Protein AF-A0A952BX94-F1 (afdb_monomer_lite)

Structure (mmCIF, N/CA/C/O backbone):
data_AF-A0A952BX94-F1
#
_entry.id   AF-A0A952BX94-F1
#
loop_
_atom_site.group_PDB
_atom_site.id
_atom_site.type_symbol
_atom_site.label_atom_id
_atom_site.label_alt_id
_atom_site.label_comp_id
_atom_site.label_asym_id
_atom_site.label_entity_id
_atom_site.label_seq_id
_atom_site.pdbx_PDB_ins_code
_atom_site.Cartn_x
_atom_site.Cartn_y
_atom_site.Cartn_z
_atom_site.occupancy
_atom_site.B_iso_or_equiv
_atom_site.auth_seq_id
_atom_site.auth_comp_id
_atom_site.auth_asym_id
_atom_site.auth_atom_id
_atom_site.pdbx_PDB_model_num
ATOM 1 N N . MET A 1 1 ? -27.419 -25.443 -35.605 1.00 23.33 1 MET A N 1
ATOM 2 C CA . MET A 1 1 ? -27.147 -25.961 -34.245 1.00 23.33 1 MET A CA 1
ATOM 3 C C . MET A 1 1 ? -27.092 -24.765 -33.300 1.00 23.33 1 MET A C 1
ATOM 5 O O . MET A 1 1 ? -26.217 -23.934 -33.486 1.00 23.33 1 MET A O 1
ATOM 9 N N . LYS A 1 2 ? -28.064 -24.596 -32.390 1.00 20.75 2 LYS A N 1
ATOM 10 C CA . LYS A 1 2 ? -28.113 -23.443 -31.467 1.00 20.75 2 LYS A CA 1
ATOM 11 C C . LYS A 1 2 ? -27.355 -23.787 -30.181 1.00 20.75 2 LYS A C 1
ATOM 13 O O . LYS A 1 2 ? -27.671 -24.798 -29.563 1.00 20.75 2 LYS A O 1
ATOM 18 N N . ILE A 1 3 ? -26.385 -22.963 -29.785 1.00 22.58 3 ILE A N 1
ATOM 19 C CA . ILE A 1 3 ? -25.733 -23.049 -28.470 1.00 22.58 3 ILE A CA 1
ATOM 20 C C . ILE A 1 3 ? -26.373 -21.976 -27.591 1.00 22.58 3 ILE A C 1
ATOM 22 O O . ILE A 1 3 ? -26.113 -20.792 -27.777 1.00 22.58 3 ILE A O 1
ATOM 26 N N . VAL A 1 4 ? -27.233 -22.391 -26.660 1.00 24.33 4 VAL A N 1
ATOM 27 C CA . VAL A 1 4 ? -27.802 -21.499 -25.643 1.00 24.33 4 VAL A CA 1
ATOM 28 C C . VAL A 1 4 ? -26.829 -21.454 -24.472 1.00 24.33 4 VAL A C 1
ATOM 30 O O . VAL A 1 4 ? -26.648 -22.451 -23.773 1.00 24.33 4 VAL A O 1
ATOM 33 N N . LEU A 1 5 ? -26.178 -20.309 -24.269 1.00 24.20 5 LEU A N 1
ATOM 34 C CA . LEU A 1 5 ? -25.328 -20.081 -23.106 1.00 24.20 5 LEU A CA 1
ATOM 35 C C . LEU A 1 5 ? -26.191 -19.495 -21.981 1.00 24.20 5 LEU A C 1
ATOM 37 O O . LEU A 1 5 ? -26.532 -18.316 -22.014 1.00 24.20 5 LEU A O 1
ATOM 41 N N . ILE A 1 6 ? -26.554 -20.309 -20.988 1.00 26.34 6 ILE A N 1
ATOM 42 C CA . ILE A 1 6 ? -27.286 -19.824 -19.810 1.00 26.34 6 ILE A CA 1
ATOM 43 C C . ILE A 1 6 ? -26.320 -19.001 -18.946 1.00 26.34 6 ILE A C 1
ATOM 45 O O . ILE A 1 6 ? -25.474 -19.543 -18.233 1.00 26.34 6 ILE A O 1
ATOM 49 N N . ILE A 1 7 ? -26.430 -17.676 -19.039 1.00 26.56 7 ILE A N 1
ATOM 50 C CA . ILE A 1 7 ? -25.668 -16.722 -18.230 1.00 26.56 7 ILE A CA 1
ATOM 51 C C . ILE A 1 7 ? -26.477 -16.413 -16.964 1.00 26.56 7 ILE A C 1
ATOM 53 O O . ILE A 1 7 ? -27.386 -15.587 -16.982 1.00 26.56 7 ILE A O 1
ATOM 57 N N . CYS A 1 8 ? -26.131 -17.050 -15.843 1.00 24.56 8 CYS A N 1
ATOM 58 C CA . CYS A 1 8 ? -26.725 -16.729 -14.543 1.00 24.56 8 CYS A CA 1
ATOM 59 C C . CYS A 1 8 ? -26.197 -15.384 -14.007 1.00 24.56 8 CYS A C 1
ATOM 61 O O . CYS A 1 8 ? -25.225 -15.331 -13.249 1.00 24.56 8 CYS A O 1
ATOM 63 N N . LEU A 1 9 ? -26.859 -14.289 -14.384 1.00 25.23 9 LEU A N 1
ATOM 64 C CA . LEU A 1 9 ? -26.638 -12.945 -13.844 1.00 25.23 9 LEU A CA 1
ATOM 65 C C . LEU A 1 9 ? -27.238 -12.800 -12.432 1.00 25.23 9 LEU A C 1
ATOM 67 O O . LEU A 1 9 ? -28.286 -12.190 -12.242 1.00 25.23 9 LEU A O 1
ATOM 71 N N . VAL A 1 10 ? -26.540 -13.296 -11.403 1.00 25.22 10 VAL A N 1
ATOM 72 C CA . VAL A 1 10 ? -26.845 -12.933 -10.001 1.00 25.22 10 VAL A CA 1
ATOM 73 C C . VAL A 1 10 ? -26.147 -11.616 -9.645 1.00 25.22 10 VAL A C 1
ATOM 75 O O . VAL A 1 10 ? -25.160 -11.562 -8.902 1.00 25.22 10 VAL A O 1
ATOM 78 N N . SER A 1 11 ? -26.661 -10.537 -10.235 1.00 27.97 11 SER A N 1
ATOM 79 C CA . SER A 1 11 ? -26.279 -9.155 -9.936 1.00 27.97 11 SER A CA 1
ATOM 80 C C . SER A 1 11 ? -27.277 -8.172 -10.554 1.00 27.97 11 SER A C 1
ATOM 82 O O . SER A 1 11 ? -27.091 -7.794 -11.706 1.00 27.97 11 SER A O 1
ATOM 84 N N . ASN A 1 12 ? -28.316 -7.784 -9.794 1.00 26.95 12 ASN A N 1
ATOM 85 C CA . ASN A 1 12 ? -28.932 -6.437 -9.787 1.00 26.95 12 ASN A CA 1
ATOM 86 C C . ASN A 1 12 ? -30.156 -6.339 -8.841 1.00 26.95 12 ASN A C 1
ATOM 88 O O . ASN A 1 12 ? -31.261 -6.031 -9.269 1.00 26.95 12 ASN A O 1
ATOM 92 N N . LEU A 1 13 ? -29.959 -6.544 -7.529 1.00 26.28 13 LEU A N 1
ATOM 93 C CA . LEU A 1 13 ? -30.966 -6.165 -6.511 1.00 26.28 13 LEU A CA 1
ATOM 94 C C . LEU A 1 13 ? -30.399 -5.359 -5.322 1.00 26.28 13 LEU A C 1
ATOM 96 O O . LEU A 1 13 ? -31.091 -5.132 -4.336 1.00 26.28 13 LEU A O 1
ATOM 100 N N . PHE A 1 14 ? -29.146 -4.898 -5.414 1.00 28.94 14 PHE A N 1
ATOM 101 C CA . PHE A 1 14 ? -28.466 -4.136 -4.351 1.00 28.94 14 PHE A CA 1
ATOM 102 C C . PHE A 1 14 ? -28.064 -2.705 -4.752 1.00 28.94 14 PHE A C 1
ATOM 104 O O . PHE A 1 14 ? -27.506 -1.982 -3.937 1.00 28.94 14 PHE A O 1
ATOM 111 N N . ALA A 1 15 ? -28.372 -2.274 -5.981 1.00 26.19 15 ALA A N 1
ATOM 112 C CA . ALA A 1 15 ? -28.058 -0.928 -6.477 1.00 26.19 15 ALA A CA 1
ATOM 113 C C . ALA A 1 15 ? -29.260 0.044 -6.484 1.00 26.19 15 ALA A C 1
ATOM 115 O O . ALA A 1 15 ? -29.079 1.221 -6.774 1.00 26.19 15 ALA A O 1
ATOM 116 N N . ALA A 1 16 ? -30.478 -0.432 -6.185 1.00 26.14 16 ALA A N 1
ATOM 117 C CA . ALA A 1 16 ? -31.723 0.324 -6.394 1.00 26.14 16 ALA A CA 1
ATOM 118 C C . ALA A 1 16 ? -32.481 0.720 -5.110 1.00 26.14 16 ALA A C 1
ATOM 120 O O . ALA A 1 16 ? -33.487 1.416 -5.193 1.00 26.14 16 ALA A O 1
ATOM 121 N N . LEU A 1 17 ? -32.035 0.284 -3.925 1.00 25.73 17 LEU A N 1
ATOM 122 C CA . LEU A 1 17 ? -32.723 0.542 -2.652 1.00 25.73 17 LEU A CA 1
ATOM 123 C C . LEU A 1 17 ? -31.752 1.118 -1.617 1.00 25.73 17 LEU A C 1
ATOM 125 O O . LEU A 1 17 ? -31.245 0.414 -0.745 1.00 25.73 17 LEU A O 1
ATOM 129 N N . GLY A 1 18 ? -31.495 2.421 -1.730 1.00 29.69 18 GLY A N 1
ATOM 130 C CA . GLY A 1 18 ? -30.786 3.178 -0.705 1.00 29.69 18 GLY A CA 1
ATOM 131 C C . GLY A 1 18 ? -31.646 3.333 0.549 1.00 29.69 18 GLY A C 1
ATOM 132 O O . GLY A 1 18 ? -32.496 4.214 0.603 1.00 29.69 18 GLY A O 1
ATOM 133 N N . THR A 1 19 ? -31.407 2.496 1.560 1.00 25.73 19 THR A N 1
ATOM 134 C CA . THR A 1 19 ? -31.935 2.668 2.924 1.00 25.73 19 THR A CA 1
ATOM 135 C C . THR A 1 19 ? -30.942 2.128 3.947 1.00 25.73 19 THR A C 1
ATOM 137 O O . THR A 1 19 ? -30.559 0.958 3.868 1.00 25.73 19 THR A O 1
ATOM 140 N N . ASP A 1 20 ? -30.589 2.948 4.938 1.00 31.27 20 ASP A N 1
ATOM 141 C CA . ASP A 1 20 ? -29.867 2.524 6.139 1.00 31.27 20 ASP A CA 1
ATOM 142 C C . ASP A 1 20 ? -30.725 1.539 6.952 1.00 31.27 20 ASP A C 1
ATOM 144 O O . ASP A 1 20 ? -31.652 1.937 7.660 1.00 31.27 20 ASP A O 1
ATOM 148 N N . THR A 1 21 ? -30.451 0.233 6.879 1.00 25.38 21 THR A N 1
ATOM 149 C CA . THR A 1 21 ? -30.935 -0.722 7.893 1.00 25.38 21 THR A CA 1
ATOM 150 C C . THR A 1 21 ? -30.109 -2.004 7.912 1.00 25.38 21 THR A C 1
ATOM 152 O O . THR A 1 21 ? -29.791 -2.576 6.871 1.00 25.38 21 THR A O 1
ATOM 155 N N . ILE A 1 22 ? -29.806 -2.496 9.115 1.00 32.59 22 ILE A N 1
ATOM 156 C CA . ILE A 1 22 ? -29.138 -3.783 9.341 1.00 32.59 22 ILE A CA 1
ATOM 157 C C . ILE A 1 22 ? -30.024 -4.908 8.786 1.00 32.59 22 ILE A C 1
ATOM 159 O O . ILE A 1 22 ? -31.102 -5.162 9.320 1.00 32.59 22 ILE A O 1
ATOM 163 N N . ARG A 1 23 ? -29.569 -5.617 7.746 1.00 25.61 23 ARG A N 1
ATOM 164 C CA . ARG A 1 23 ? -30.253 -6.809 7.216 1.00 25.61 23 ARG A CA 1
ATOM 165 C C . ARG A 1 23 ? -29.432 -8.067 7.494 1.00 25.61 23 ARG A C 1
ATOM 167 O O . ARG A 1 23 ? -28.371 -8.272 6.908 1.00 25.61 23 ARG A O 1
ATOM 174 N N . ARG A 1 24 ? -29.936 -8.921 8.396 1.00 24.52 24 ARG A N 1
ATOM 175 C CA . ARG A 1 24 ? -29.429 -10.291 8.588 1.00 24.52 24 ARG A CA 1
ATOM 176 C C . ARG A 1 24 ? -29.562 -11.046 7.263 1.00 24.52 24 ARG A C 1
ATOM 178 O O . ARG A 1 24 ? -30.641 -11.059 6.682 1.00 24.52 24 ARG A O 1
ATOM 185 N N . THR A 1 25 ? -28.483 -11.673 6.802 1.00 25.41 25 THR A N 1
ATOM 186 C CA . THR A 1 25 ? -28.499 -12.500 5.587 1.00 25.41 25 THR A CA 1
ATOM 187 C C . THR A 1 25 ? -28.456 -13.968 5.986 1.00 25.41 25 THR A C 1
ATOM 189 O O . THR A 1 25 ? -27.449 -14.429 6.521 1.00 25.41 25 THR A O 1
ATOM 192 N N . TYR A 1 26 ? -29.536 -14.699 5.719 1.00 23.23 26 TYR A N 1
ATOM 193 C CA . TYR A 1 26 ? -29.541 -16.160 5.760 1.00 23.23 26 TYR A CA 1
ATOM 194 C C . TYR A 1 26 ? -29.172 -16.676 4.366 1.00 23.23 26 TYR A C 1
ATOM 196 O O . TYR A 1 26 ? -29.757 -16.242 3.376 1.00 23.23 26 TYR A O 1
ATOM 204 N N . PHE A 1 27 ? -28.202 -17.587 4.283 1.00 25.27 27 PHE A N 1
ATOM 205 C CA . PHE A 1 27 ? -27.886 -18.305 3.048 1.00 25.27 27 PHE A CA 1
ATOM 206 C C . PHE A 1 27 ? -28.438 -19.725 3.136 1.00 25.27 27 PHE A C 1
ATOM 208 O O . PHE A 1 27 ? -28.164 -20.436 4.101 1.00 25.27 27 PHE A O 1
ATOM 215 N N . ILE A 1 28 ? -29.189 -20.126 2.112 1.00 22.31 28 ILE A N 1
ATOM 216 C CA . ILE A 1 28 ? -29.661 -21.499 1.929 1.00 22.31 28 ILE A CA 1
ATOM 217 C C . ILE A 1 28 ? -28.483 -22.331 1.406 1.00 22.31 28 ILE A C 1
ATOM 219 O O . ILE A 1 28 ? -27.911 -22.011 0.362 1.00 22.31 28 ILE A O 1
ATOM 223 N N . GLU A 1 29 ? -28.115 -23.396 2.119 1.00 22.56 29 GLU A N 1
ATOM 224 C CA . GLU A 1 29 ? -27.220 -24.423 1.583 1.00 22.56 29 GLU A CA 1
ATOM 225 C C . GLU A 1 29 ? -27.996 -25.267 0.559 1.00 22.56 29 GLU A C 1
ATOM 227 O O . GLU A 1 29 ? -28.895 -26.015 0.925 1.00 22.56 29 GLU A O 1
ATOM 232 N N . SER A 1 30 ? -27.638 -25.170 -0.726 1.00 23.98 30 SER A N 1
ATOM 233 C CA . SER A 1 30 ? -27.915 -26.243 -1.692 1.00 23.98 30 SER A CA 1
ATOM 234 C C . SER A 1 30 ? -26.718 -27.186 -1.690 1.00 23.98 30 SER A C 1
ATOM 236 O O . SER A 1 30 ? -25.753 -27.032 -2.439 1.00 23.98 30 SER A O 1
ATOM 238 N N . SER A 1 31 ? -26.742 -28.134 -0.760 1.00 25.33 31 SER A N 1
ATOM 239 C CA . SER A 1 31 ? -25.711 -29.152 -0.597 1.00 25.33 31 SER A CA 1
ATOM 240 C C . SER A 1 31 ? -25.854 -30.268 -1.638 1.00 25.33 31 SER A C 1
ATOM 242 O O . SER A 1 31 ? -26.078 -31.414 -1.265 1.00 25.33 31 SER A O 1
ATOM 244 N N . ASP A 1 32 ? -25.700 -29.956 -2.927 1.00 23.67 32 ASP A N 1
ATOM 245 C CA . ASP A 1 32 ? -25.641 -30.979 -3.976 1.00 23.67 32 ASP A CA 1
ATOM 246 C C . ASP A 1 32 ? -24.401 -30.841 -4.857 1.00 23.67 32 ASP A C 1
ATOM 248 O O . ASP A 1 32 ? -24.148 -29.841 -5.532 1.00 23.67 32 ASP A O 1
ATOM 252 N N . SER A 1 33 ? -23.589 -31.895 -4.821 1.00 28.14 33 SER A N 1
ATOM 253 C CA . SER A 1 33 ? -22.263 -31.956 -5.426 1.00 28.14 33 SER A CA 1
ATOM 254 C C . SER A 1 33 ? -22.304 -32.731 -6.743 1.00 28.14 33 SER A C 1
ATOM 256 O O . SER A 1 33 ? -21.853 -33.871 -6.839 1.00 28.14 33 SER A O 1
ATOM 258 N N . ILE A 1 34 ? -22.830 -32.102 -7.798 1.00 23.61 34 ILE A N 1
ATOM 259 C CA . ILE A 1 34 ? -22.924 -32.750 -9.114 1.00 23.61 34 ILE A CA 1
ATOM 260 C C . ILE A 1 34 ? -21.571 -32.703 -9.851 1.00 23.61 34 ILE A C 1
ATOM 262 O O . ILE A 1 34 ? -21.275 -31.823 -10.662 1.00 23.61 34 ILE A O 1
ATOM 266 N N . LEU A 1 35 ? -20.744 -33.710 -9.566 1.00 23.48 35 LEU A N 1
ATOM 267 C CA . LEU A 1 35 ? -19.533 -34.073 -10.305 1.00 23.48 35 LEU A CA 1
ATOM 268 C C . LEU A 1 35 ? -19.877 -34.623 -11.704 1.00 23.48 35 LEU A C 1
ATOM 270 O O . LEU A 1 35 ? -19.962 -35.835 -11.896 1.00 23.48 35 LEU A O 1
ATOM 274 N N . TYR A 1 36 ? -19.991 -33.760 -12.717 1.00 23.44 36 TYR A N 1
ATOM 275 C CA . TYR A 1 36 ? -19.991 -34.221 -14.113 1.00 23.44 36 TYR A CA 1
ATOM 276 C C . TYR A 1 36 ? -18.559 -34.439 -14.629 1.00 23.44 36 TYR A C 1
ATOM 278 O O . TYR A 1 36 ? -17.844 -33.496 -14.976 1.00 23.44 36 TYR A O 1
ATOM 286 N N . ARG A 1 37 ? -18.140 -35.711 -14.689 1.00 21.75 37 ARG A N 1
ATOM 287 C CA . ARG A 1 37 ? -16.952 -36.153 -15.445 1.00 21.75 37 ARG A CA 1
ATOM 288 C C . ARG A 1 37 ? -17.214 -36.042 -16.959 1.00 21.75 37 ARG A C 1
ATOM 290 O O . ARG A 1 37 ? -18.356 -36.221 -17.380 1.00 21.75 37 ARG A O 1
ATOM 297 N N . PRO A 1 38 ? -16.190 -35.790 -17.795 1.00 23.81 38 PRO A N 1
ATOM 298 C CA . PRO A 1 38 ? -16.373 -35.701 -19.240 1.00 23.81 38 PRO A CA 1
ATOM 299 C C . PRO A 1 38 ? -16.587 -37.087 -19.868 1.00 23.81 38 PRO A C 1
ATOM 301 O O . PRO A 1 38 ? -15.781 -37.994 -19.672 1.00 23.81 38 PRO A O 1
ATOM 304 N N . SER A 1 39 ? -17.641 -37.214 -20.676 1.00 23.64 39 SER A N 1
ATOM 305 C CA . SER A 1 39 ? -17.863 -38.308 -21.631 1.00 23.64 39 SER A CA 1
ATOM 306 C C . SER A 1 39 ? -18.043 -37.700 -23.035 1.00 23.64 39 SER A C 1
ATOM 308 O O . SER A 1 39 ? -18.604 -36.604 -23.120 1.00 23.64 39 SER A O 1
ATOM 310 N N . PRO A 1 40 ? -17.584 -38.327 -24.140 1.00 26.36 40 PRO A N 1
ATOM 311 C CA . PRO A 1 40 ? -17.506 -37.652 -25.446 1.00 26.36 40 PRO A CA 1
ATOM 312 C C . PRO A 1 40 ? -18.841 -37.528 -26.213 1.00 26.36 40 PRO A C 1
ATOM 314 O O . PRO A 1 40 ? -18.853 -37.018 -27.331 1.00 26.36 40 PRO A O 1
ATOM 317 N N . PHE A 1 41 ? -19.955 -37.997 -25.639 1.00 22.33 41 PHE A N 1
ATOM 318 C CA . PHE A 1 41 ? -21.288 -38.093 -26.254 1.00 22.33 41 PHE A CA 1
ATOM 319 C C . PHE A 1 41 ? -22.373 -37.886 -25.173 1.00 22.33 41 PHE A C 1
ATOM 321 O O . PHE A 1 41 ? -22.136 -38.254 -24.025 1.00 22.33 41 PHE A O 1
ATOM 328 N N . TRP A 1 42 ? -23.575 -37.342 -25.415 1.00 24.86 42 TRP A N 1
ATOM 329 C CA . TRP A 1 42 ? -24.249 -36.819 -26.625 1.00 24.86 42 TRP A CA 1
ATOM 330 C C . TRP A 1 42 ? -25.115 -35.582 -26.230 1.00 24.86 42 TRP A C 1
ATOM 332 O O . TRP A 1 42 ? -25.195 -35.227 -25.061 1.00 24.86 42 TRP A O 1
ATOM 342 N N . ARG A 1 43 ? -25.780 -34.955 -27.218 1.00 23.31 43 ARG A N 1
ATOM 343 C CA . ARG A 1 43 ? -27.054 -34.178 -27.159 1.00 23.31 43 ARG A CA 1
ATOM 344 C C . ARG A 1 43 ? -27.515 -33.611 -25.798 1.00 23.31 43 ARG A C 1
ATOM 346 O O . ARG A 1 43 ? -28.003 -34.341 -24.942 1.00 23.31 43 ARG A O 1
ATOM 353 N N . VAL A 1 44 ? -27.568 -32.280 -25.706 1.00 25.02 44 VAL A N 1
ATOM 354 C CA . VAL A 1 44 ? -28.360 -31.563 -24.688 1.00 25.02 44 VAL A CA 1
ATOM 355 C C . VAL A 1 44 ? -29.861 -31.764 -24.970 1.00 25.02 44 VAL A C 1
ATOM 357 O O . VAL A 1 44 ? -30.288 -31.464 -26.090 1.00 25.02 44 VAL A O 1
ATOM 360 N N . PRO A 1 45 ? -30.681 -32.226 -24.004 1.00 23.66 45 PRO A N 1
ATOM 361 C CA . PRO A 1 45 ? -32.134 -32.167 -24.120 1.00 23.66 45 PRO A CA 1
ATOM 362 C C . PRO A 1 45 ? -32.578 -30.703 -24.142 1.00 23.66 45 PRO A C 1
ATOM 364 O O . PRO A 1 45 ? -32.193 -29.918 -23.276 1.00 23.66 45 PRO A O 1
ATOM 367 N N . LEU A 1 46 ? -33.394 -30.321 -25.124 1.00 24.19 46 LEU A N 1
ATOM 368 C CA . LEU A 1 46 ? -34.049 -29.016 -25.110 1.00 24.19 46 LEU A CA 1
ATOM 369 C C . LEU A 1 46 ? -35.063 -28.995 -23.962 1.00 24.19 46 LEU A C 1
ATOM 371 O O . LEU A 1 46 ? -36.158 -29.532 -24.110 1.00 24.19 46 LEU A O 1
ATOM 375 N N . LEU A 1 47 ? -34.706 -28.339 -22.855 1.00 27.17 47 LEU A N 1
ATOM 376 C CA . LEU A 1 47 ? -35.669 -27.824 -21.884 1.00 27.17 47 LEU A CA 1
ATOM 377 C C . LEU A 1 47 ? -36.507 -26.745 -22.580 1.00 27.17 47 LEU A C 1
ATOM 379 O O . LEU A 1 47 ? -36.191 -25.556 -22.536 1.00 27.17 47 LEU A O 1
ATOM 383 N N . LYS A 1 48 ? -37.550 -27.187 -23.281 1.00 28.14 48 LYS A N 1
ATOM 384 C CA . LYS A 1 48 ? -38.765 -26.396 -23.420 1.00 28.14 48 LYS A CA 1
ATOM 385 C C . LYS A 1 48 ? -39.549 -26.576 -22.127 1.00 28.14 48 LYS A C 1
ATOM 387 O O . LYS A 1 48 ? -39.640 -27.698 -21.639 1.00 28.14 48 LYS A O 1
ATOM 392 N N . ASP A 1 49 ? -40.065 -25.466 -21.620 1.00 31.53 49 ASP A N 1
ATOM 393 C CA . ASP A 1 49 ? -41.045 -25.413 -20.537 1.00 31.53 49 ASP A CA 1
ATOM 394 C C . ASP A 1 49 ? -40.512 -25.960 -19.196 1.00 31.53 49 ASP A C 1
ATOM 396 O O . ASP A 1 49 ? -40.772 -27.086 -18.782 1.00 31.53 49 ASP A O 1
ATOM 400 N N . ALA A 1 50 ? -39.732 -25.120 -18.506 1.00 30.28 50 ALA A N 1
ATOM 401 C CA . ALA A 1 50 ? -39.436 -25.279 -17.084 1.00 30.28 50 ALA A CA 1
ATOM 402 C C . ALA A 1 50 ? -40.321 -24.310 -16.285 1.00 30.28 50 ALA A C 1
ATOM 404 O O . ALA A 1 50 ? -40.234 -23.096 -16.486 1.00 30.28 50 ALA A O 1
ATOM 405 N N . ASP A 1 51 ? -41.158 -24.847 -15.397 1.00 25.73 51 ASP A N 1
ATOM 406 C CA . ASP A 1 51 ? -42.063 -24.055 -14.560 1.00 25.73 51 ASP A CA 1
ATOM 407 C C . ASP A 1 51 ? -41.315 -23.089 -13.617 1.00 25.73 51 ASP A C 1
ATOM 409 O O . ASP A 1 51 ? -40.186 -23.370 -13.192 1.00 25.73 51 ASP A O 1
ATOM 413 N N . PRO A 1 52 ? -41.938 -21.959 -13.221 1.00 30.31 52 PRO A N 1
ATOM 414 C CA . PRO A 1 52 ? -41.378 -21.071 -12.210 1.00 30.31 52 PRO A CA 1
ATOM 415 C C . PRO A 1 52 ? -41.188 -21.794 -10.870 1.00 30.31 52 PRO A C 1
ATOM 417 O O . PRO A 1 52 ? -42.129 -22.363 -10.315 1.00 30.31 52 PRO A O 1
ATOM 420 N N . ILE A 1 53 ? -39.982 -21.716 -10.300 1.00 30.88 53 ILE A N 1
ATOM 421 C CA . ILE A 1 53 ? -39.700 -22.257 -8.963 1.00 30.88 53 ILE A CA 1
ATOM 422 C C . ILE A 1 53 ? -40.510 -21.467 -7.927 1.00 30.88 53 ILE A C 1
ATOM 424 O O . ILE A 1 53 ? -40.222 -20.302 -7.646 1.00 30.88 53 ILE A O 1
ATOM 428 N N . ASN A 1 54 ? -41.520 -22.112 -7.344 1.00 30.14 54 ASN A N 1
ATOM 429 C CA . ASN A 1 54 ? -42.389 -21.508 -6.342 1.00 30.14 54 ASN A CA 1
ATOM 430 C C . ASN A 1 54 ? -41.705 -21.492 -4.960 1.00 30.14 54 ASN A C 1
ATOM 432 O O . ASN A 1 54 ? -41.482 -22.536 -4.349 1.00 30.14 54 ASN A O 1
ATOM 436 N N . LEU A 1 55 ? -41.377 -20.297 -4.460 1.00 33.44 55 LEU A N 1
ATOM 437 C CA . LEU A 1 55 ? -40.652 -20.087 -3.197 1.00 33.44 55 LEU A CA 1
ATOM 438 C C . LEU A 1 55 ? -41.568 -19.935 -1.961 1.00 33.44 55 LEU A C 1
ATOM 440 O O . LEU A 1 55 ? -41.082 -19.623 -0.874 1.00 33.44 55 LEU A O 1
ATOM 444 N N . ASN A 1 56 ? -42.877 -20.185 -2.087 1.00 31.97 56 ASN A N 1
ATOM 445 C CA . ASN A 1 56 ? -43.866 -19.925 -1.027 1.00 31.97 56 ASN A CA 1
ATOM 446 C C . ASN A 1 56 ? -43.696 -20.753 0.265 1.00 31.97 56 ASN A C 1
ATOM 448 O O . ASN A 1 56 ? -44.336 -20.443 1.266 1.00 31.97 56 ASN A O 1
ATOM 452 N N . HIS A 1 57 ? -42.821 -21.762 0.294 1.00 33.03 57 HIS A N 1
ATOM 453 C CA . HIS A 1 57 ? -42.504 -22.519 1.514 1.00 33.03 57 HIS A CA 1
ATOM 454 C C . HIS A 1 57 ? -41.491 -21.823 2.450 1.00 33.03 57 HIS A C 1
ATOM 456 O O . HIS A 1 57 ? -41.129 -22.387 3.480 1.00 33.03 57 HIS A O 1
ATOM 462 N N . LEU A 1 58 ? -41.023 -20.611 2.117 1.00 32.88 58 LEU A N 1
ATOM 463 C CA . LEU A 1 58 ? -39.968 -19.893 2.849 1.00 32.88 58 LEU A CA 1
ATOM 464 C C . LEU A 1 58 ? -40.404 -18.514 3.380 1.00 32.88 58 LEU A C 1
ATOM 466 O O . LEU A 1 58 ? -39.685 -17.525 3.237 1.00 32.88 58 LEU A O 1
ATOM 470 N N . ASN A 1 59 ? -41.565 -18.436 4.036 1.00 28.66 59 ASN A N 1
ATOM 471 C CA . ASN A 1 59 ? -41.875 -17.344 4.969 1.00 28.66 59 ASN A CA 1
ATOM 472 C C . ASN A 1 59 ? -42.966 -17.783 5.967 1.00 28.66 59 ASN A C 1
ATOM 474 O O . ASN A 1 59 ? -43.910 -18.464 5.567 1.00 28.66 59 ASN A O 1
ATOM 478 N N . PRO A 1 60 ? -42.861 -17.407 7.253 1.00 35.25 60 PRO A N 1
ATOM 479 C CA . PRO A 1 60 ? -43.543 -16.171 7.630 1.00 35.25 60 PRO A CA 1
ATOM 480 C C . PRO A 1 60 ? -42.775 -15.318 8.651 1.00 35.25 60 PRO A C 1
ATOM 482 O O . PRO A 1 60 ? -42.477 -15.774 9.749 1.00 35.25 60 PRO A O 1
ATOM 485 N N . ILE A 1 61 ? -42.551 -14.045 8.318 1.00 28.55 61 ILE A N 1
ATOM 486 C CA . ILE A 1 61 ? -42.845 -12.840 9.120 1.00 28.55 61 ILE A CA 1
ATOM 487 C C . ILE A 1 61 ? -42.414 -11.623 8.270 1.00 28.55 61 ILE A C 1
ATOM 489 O O . ILE A 1 61 ? -41.311 -11.593 7.734 1.00 28.55 61 ILE A O 1
ATOM 493 N N . TYR A 1 62 ? -43.301 -10.626 8.149 1.00 25.80 62 TYR A N 1
ATOM 494 C CA . TYR A 1 62 ? -43.257 -9.492 7.201 1.00 25.80 62 TYR A CA 1
ATOM 495 C C . TYR A 1 62 ? -43.525 -9.852 5.730 1.00 25.80 62 TYR A C 1
ATOM 497 O O . TYR A 1 62 ? -42.628 -10.154 4.945 1.00 25.80 62 TYR A O 1
ATOM 505 N N . GLY A 1 63 ? -44.796 -9.736 5.338 1.00 30.97 63 GLY A N 1
ATOM 506 C CA . GLY A 1 63 ? -45.222 -9.859 3.949 1.00 30.97 63 GLY A CA 1
ATOM 507 C C . GLY A 1 63 ? -44.772 -8.674 3.091 1.00 30.97 63 GLY A C 1
ATOM 508 O O . GLY A 1 63 ? -45.254 -7.557 3.267 1.00 30.97 63 GLY A O 1
ATOM 509 N N . LYS A 1 64 ? -43.888 -8.950 2.132 1.00 30.89 64 LYS A N 1
ATOM 510 C CA . LYS A 1 64 ? -43.786 -8.285 0.825 1.00 30.89 64 LYS A CA 1
ATOM 511 C C . LYS A 1 64 ? -43.228 -9.307 -0.159 1.00 30.89 64 LYS A C 1
ATOM 513 O O . LYS A 1 64 ? -42.206 -9.932 0.117 1.00 30.89 64 LYS A O 1
ATOM 518 N N . GLU A 1 65 ? -43.916 -9.494 -1.277 1.00 28.59 65 GLU A N 1
ATOM 519 C CA . GLU A 1 65 ? -43.508 -10.430 -2.323 1.00 28.59 65 GLU A CA 1
ATOM 520 C C . GLU A 1 65 ? -42.152 -10.016 -2.911 1.00 28.59 65 GLU A C 1
ATOM 522 O O . GLU A 1 65 ? -41.900 -8.834 -3.156 1.00 28.59 65 GLU A O 1
ATOM 527 N N . SER A 1 66 ? -41.269 -10.989 -3.141 1.00 30.19 66 SER A N 1
ATOM 528 C CA . SER A 1 66 ? -40.016 -10.766 -3.868 1.00 30.19 66 SER A CA 1
ATOM 529 C C . SER A 1 66 ? -39.846 -11.827 -4.950 1.00 30.19 66 SER A C 1
ATOM 531 O O . SER A 1 66 ? -39.348 -12.924 -4.718 1.00 30.19 66 SER A O 1
ATOM 533 N N . THR A 1 67 ? -40.289 -11.496 -6.159 1.00 26.11 67 THR A N 1
ATOM 534 C CA . THR A 1 67 ? -40.040 -12.304 -7.354 1.00 26.11 67 THR A CA 1
ATOM 535 C C . THR A 1 67 ? -38.615 -12.062 -7.846 1.00 26.11 67 THR A C 1
ATOM 537 O O . THR A 1 67 ? -38.255 -10.931 -8.178 1.00 26.11 67 THR A O 1
ATOM 540 N N . ALA A 1 68 ? -37.804 -13.115 -7.933 1.00 27.58 68 ALA A N 1
ATOM 541 C CA . ALA A 1 68 ? -36.513 -13.060 -8.610 1.00 27.58 68 ALA A CA 1
ATOM 542 C C . ALA A 1 68 ? -36.712 -13.305 -10.115 1.00 27.58 68 ALA A C 1
ATOM 544 O O . ALA A 1 68 ? -37.122 -14.393 -10.516 1.00 27.58 68 ALA A O 1
ATOM 545 N N . SER A 1 69 ? -36.424 -12.310 -10.956 1.00 23.41 69 SER A N 1
ATOM 546 C CA . SER A 1 69 ? -36.468 -12.472 -12.410 1.00 23.41 69 SER A CA 1
ATOM 547 C C . SER A 1 69 ? -35.203 -13.162 -12.929 1.00 23.41 69 SER A C 1
ATOM 549 O O . SER A 1 69 ? -34.081 -12.699 -12.720 1.00 23.41 69 SER A O 1
ATOM 551 N N . VAL A 1 70 ? -35.382 -14.271 -13.649 1.00 26.75 70 VAL A N 1
ATOM 552 C CA . VAL A 1 70 ? -34.313 -14.902 -14.434 1.00 26.75 70 VAL A CA 1
ATOM 553 C C . VAL A 1 70 ? -34.276 -14.227 -15.802 1.00 26.75 70 VAL A C 1
ATOM 555 O O . VAL A 1 70 ? -35.087 -14.525 -16.674 1.00 26.75 70 VAL A O 1
ATOM 558 N N . THR A 1 71 ? -33.347 -13.291 -15.996 1.00 24.25 71 THR A N 1
ATOM 559 C CA . THR A 1 71 ? -33.187 -12.606 -17.287 1.00 24.25 71 THR A CA 1
ATOM 560 C C . THR A 1 71 ? -32.408 -13.482 -18.266 1.00 24.25 71 THR A C 1
ATOM 562 O O . THR A 1 71 ? -31.176 -13.520 -18.240 1.00 24.25 71 THR A O 1
ATOM 565 N N . THR A 1 72 ? -33.118 -14.166 -19.161 1.00 25.98 72 THR A N 1
ATOM 566 C CA . THR A 1 72 ? -32.514 -14.877 -20.295 1.00 25.98 72 THR A CA 1
ATOM 567 C C . THR A 1 72 ? -31.949 -13.865 -21.293 1.00 25.98 72 THR A C 1
ATOM 569 O O . THR A 1 72 ? -32.701 -13.143 -21.943 1.00 25.98 72 THR A O 1
ATOM 572 N N . VAL A 1 73 ? -30.623 -13.790 -21.427 1.00 24.20 73 VAL A N 1
ATOM 573 C CA . VAL A 1 73 ? -29.977 -12.911 -22.416 1.00 24.20 73 VAL A CA 1
ATOM 574 C C . VAL A 1 73 ? -29.909 -13.630 -23.765 1.00 24.20 73 VAL A C 1
ATOM 576 O O . VAL A 1 73 ? -29.043 -14.480 -23.975 1.00 24.20 73 VAL A O 1
ATOM 579 N N . GLU A 1 74 ? -30.799 -13.283 -24.698 1.00 24.14 74 GLU A N 1
ATOM 580 C CA . GLU A 1 74 ? -30.642 -13.685 -26.099 1.00 24.14 74 GLU A CA 1
ATOM 581 C C . GLU A 1 74 ? -29.496 -12.901 -26.751 1.00 24.14 74 GLU A C 1
ATOM 583 O O . GLU A 1 74 ? -29.598 -11.710 -27.044 1.00 24.14 74 GLU A O 1
ATOM 588 N N . VAL A 1 75 ? -28.381 -13.588 -27.000 1.00 27.00 75 VAL A N 1
ATOM 589 C CA . VAL A 1 75 ? -27.246 -13.034 -27.744 1.00 27.00 75 VAL A CA 1
ATOM 590 C C . VAL A 1 75 ? -27.496 -13.209 -29.244 1.00 27.00 75 VAL A C 1
ATOM 592 O O . VAL A 1 75 ? -27.181 -14.246 -29.828 1.00 27.00 75 VAL A O 1
ATOM 595 N N . LEU A 1 76 ? -28.051 -12.175 -29.880 1.00 25.17 76 LEU A N 1
ATOM 596 C CA . LEU A 1 76 ? -28.105 -12.053 -31.339 1.00 25.17 76 LEU A CA 1
ATOM 597 C C . LEU A 1 76 ? -26.731 -11.635 -31.891 1.00 25.17 76 LEU A C 1
ATOM 599 O O . LEU A 1 76 ? -26.476 -10.458 -32.133 1.00 25.17 76 LEU A O 1
ATOM 603 N N . THR A 1 77 ? -25.837 -12.597 -32.124 1.00 32.25 77 THR A N 1
ATOM 604 C CA . THR A 1 77 ? -24.591 -12.361 -32.872 1.00 32.25 77 THR A CA 1
ATOM 605 C C . THR A 1 77 ? -24.733 -12.773 -34.337 1.00 32.25 77 THR A C 1
ATOM 607 O O . THR A 1 77 ? -24.650 -13.947 -34.688 1.00 32.25 77 THR A O 1
ATOM 610 N N . GLN A 1 78 ? -24.857 -11.781 -35.225 1.00 28.56 78 GLN A N 1
ATOM 611 C CA . GLN A 1 78 ? -24.653 -11.957 -36.675 1.00 28.56 78 GLN A CA 1
ATOM 612 C C . GLN A 1 78 ? -23.166 -12.082 -37.073 1.00 28.56 78 GLN A C 1
ATOM 614 O O . GLN A 1 78 ? -22.835 -12.122 -38.255 1.00 28.56 78 GLN A O 1
ATOM 619 N N . THR A 1 79 ? -22.254 -12.173 -36.104 1.00 32.31 79 THR A N 1
ATOM 620 C CA . THR A 1 79 ? -20.812 -12.317 -36.321 1.00 32.31 79 THR A CA 1
ATOM 621 C C . THR A 1 79 ? -20.303 -13.641 -35.753 1.00 32.31 79 THR A C 1
ATOM 623 O O . THR A 1 79 ? -20.504 -13.965 -34.581 1.00 32.31 79 THR A O 1
ATOM 626 N N . GLN A 1 80 ? -19.614 -14.421 -36.591 1.00 34.53 80 GLN A N 1
ATOM 627 C CA . GLN A 1 80 ? -18.930 -15.648 -36.177 1.00 34.53 80 GLN A CA 1
ATOM 628 C C . GLN A 1 80 ? -17.703 -15.302 -35.321 1.00 34.53 80 GLN A C 1
ATOM 630 O O . GLN A 1 80 ? -16.594 -15.154 -35.830 1.00 34.53 80 GLN A O 1
ATOM 635 N N . ILE A 1 81 ? -17.892 -15.178 -34.007 1.00 35.59 81 ILE A N 1
ATOM 636 C CA . ILE A 1 81 ? -16.778 -15.065 -33.058 1.00 35.59 81 ILE A CA 1
ATOM 637 C C . ILE A 1 81 ? -16.032 -16.414 -33.034 1.00 35.59 81 ILE A C 1
ATOM 639 O O . ILE A 1 81 ? -16.663 -17.442 -32.765 1.00 35.59 81 ILE A O 1
ATOM 643 N N . PRO A 1 82 ? -14.707 -16.456 -33.281 1.00 34.91 82 PRO A N 1
ATOM 644 C CA . PRO A 1 82 ? -13.962 -17.709 -33.279 1.00 34.91 82 PRO A CA 1
ATOM 645 C C . PRO A 1 82 ? -14.051 -18.437 -31.931 1.00 34.91 82 PRO A C 1
ATOM 647 O O . PRO A 1 82 ? -13.772 -17.871 -30.872 1.00 34.91 82 PRO A O 1
ATOM 650 N N . PHE A 1 83 ? -14.364 -19.735 -31.977 1.00 33.72 83 PHE A N 1
ATOM 651 C CA . PHE A 1 83 ? -14.516 -20.613 -30.807 1.00 33.72 83 PHE A CA 1
ATOM 652 C C . PHE A 1 83 ? -13.353 -20.569 -29.776 1.00 33.72 83 PHE A C 1
ATOM 654 O O . PHE A 1 83 ? -13.618 -20.736 -28.579 1.00 33.72 83 PHE A O 1
ATOM 661 N N . PRO A 1 84 ? -12.078 -20.315 -30.156 1.00 31.73 84 PRO A N 1
ATOM 662 C CA . PRO A 1 84 ? -10.994 -20.113 -29.189 1.00 31.73 84 PRO A CA 1
ATOM 663 C C . PRO A 1 84 ? -11.171 -18.885 -28.278 1.00 31.73 84 PRO A C 1
ATOM 665 O O . PRO A 1 84 ? -10.835 -18.968 -27.096 1.00 31.73 84 PRO A O 1
ATOM 668 N N . VAL A 1 85 ? -11.728 -17.781 -28.796 1.00 35.00 85 VAL A N 1
ATOM 669 C CA . VAL A 1 85 ? -11.906 -16.508 -28.065 1.00 35.00 85 VAL A CA 1
ATOM 670 C C . VAL A 1 85 ? -12.959 -16.674 -26.971 1.00 35.00 85 VAL A C 1
ATOM 672 O O . VAL A 1 85 ? -12.667 -16.455 -25.795 1.00 35.00 85 VAL A O 1
ATOM 675 N N . LEU A 1 86 ? -14.126 -17.217 -27.337 1.00 34.47 86 LEU A N 1
ATOM 676 C CA . LEU A 1 86 ? -15.192 -17.608 -26.405 1.00 34.47 86 LEU A CA 1
ATOM 677 C C . LEU A 1 86 ? -14.670 -18.507 -25.273 1.00 34.47 86 LEU A C 1
ATOM 679 O O . LEU A 1 86 ? -15.039 -18.335 -24.113 1.00 34.47 86 LEU A O 1
ATOM 683 N N . ASN A 1 87 ? -13.762 -19.442 -25.575 1.00 42.28 87 ASN A N 1
ATOM 684 C CA . ASN A 1 87 ? -13.152 -20.298 -24.557 1.00 42.28 87 ASN A CA 1
ATOM 685 C C . ASN A 1 87 ? -12.147 -19.574 -23.649 1.00 42.28 87 ASN A C 1
ATOM 687 O O . ASN A 1 87 ? -11.945 -20.011 -22.516 1.00 42.28 87 ASN A O 1
ATOM 691 N N . GLN A 1 88 ? -11.472 -18.519 -24.104 1.00 41.81 88 GLN A N 1
ATOM 692 C CA . GLN A 1 88 ? -10.573 -17.729 -23.257 1.00 41.81 88 GLN A CA 1
ATOM 693 C C . GLN A 1 88 ? -11.374 -16.840 -22.298 1.00 41.81 88 GLN A C 1
ATOM 695 O O . GLN A 1 88 ? -11.162 -16.914 -21.086 1.00 41.81 88 GLN A O 1
ATOM 700 N N . GLU A 1 89 ? -12.362 -16.109 -22.811 1.00 41.25 89 GLU A N 1
ATOM 701 C CA . GLU A 1 89 ? -13.249 -15.254 -22.012 1.00 41.25 89 GLU A CA 1
ATOM 702 C C . GLU A 1 89 ? -14.072 -16.080 -21.009 1.00 41.25 89 GLU A C 1
ATOM 704 O O . GLU A 1 89 ? -14.089 -15.779 -19.815 1.00 41.25 89 GLU A O 1
ATOM 709 N N . ALA A 1 90 ? -14.640 -17.219 -21.425 1.00 42.38 90 ALA A N 1
ATOM 710 C CA . ALA A 1 90 ? -15.360 -18.121 -20.520 1.00 42.38 90 ALA A CA 1
ATOM 711 C C . ALA A 1 90 ? -14.458 -18.822 -19.482 1.00 42.38 90 ALA A C 1
ATOM 713 O O . ALA A 1 90 ? -14.968 -19.357 -18.491 1.00 42.38 90 ALA A O 1
ATOM 714 N N . ARG A 1 91 ? -13.131 -18.867 -19.682 1.00 48.19 91 ARG A N 1
ATOM 715 C CA . ARG A 1 91 ? -12.171 -19.325 -18.658 1.00 48.19 91 ARG A CA 1
ATOM 716 C C . ARG A 1 91 ? -11.844 -18.205 -17.671 1.00 48.19 91 ARG A C 1
ATOM 718 O O . ARG A 1 91 ? -11.875 -18.459 -16.470 1.00 48.19 91 ARG A O 1
ATOM 725 N N . GLN A 1 92 ? -11.626 -16.982 -18.155 1.00 46.44 92 GLN A N 1
ATOM 726 C CA . GLN A 1 92 ? -11.428 -15.793 -17.316 1.00 46.44 92 GLN A CA 1
ATOM 727 C C . GLN A 1 92 ? -12.651 -15.529 -16.425 1.00 46.44 92 GLN A C 1
ATOM 729 O O . GLN A 1 92 ? -12.503 -15.410 -15.210 1.00 46.44 92 GLN A O 1
ATOM 734 N N . PHE A 1 93 ? -13.865 -15.568 -16.983 1.00 43.84 93 PHE A N 1
ATOM 735 C CA . PHE A 1 93 ? -15.109 -15.423 -16.222 1.00 43.84 93 PHE A CA 1
ATOM 736 C C . PHE A 1 93 ? -15.260 -16.503 -15.138 1.00 43.84 93 PHE A C 1
ATOM 738 O O . PHE A 1 93 ? -15.493 -16.187 -13.972 1.00 43.84 93 PHE A O 1
ATOM 745 N N . ARG A 1 94 ? -15.044 -17.786 -15.474 1.00 45.59 94 ARG A N 1
ATOM 746 C CA . ARG A 1 94 ? -15.080 -18.881 -14.483 1.00 45.59 94 ARG A CA 1
ATOM 747 C C . ARG A 1 94 ? -14.022 -18.723 -13.387 1.00 45.59 94 ARG A C 1
ATOM 749 O O . ARG A 1 94 ? -14.286 -19.077 -12.238 1.00 45.59 94 ARG A O 1
ATOM 756 N N . GLN A 1 95 ? -12.852 -18.168 -13.705 1.00 49.38 95 GLN A N 1
ATOM 757 C CA . GLN A 1 95 ? -11.818 -17.867 -12.717 1.00 49.38 95 GLN A CA 1
ATOM 758 C C . GLN A 1 95 ? -12.208 -16.694 -11.804 1.00 49.38 95 GLN A C 1
ATOM 760 O O . GLN A 1 95 ? -12.079 -16.823 -10.587 1.00 49.38 95 GLN A O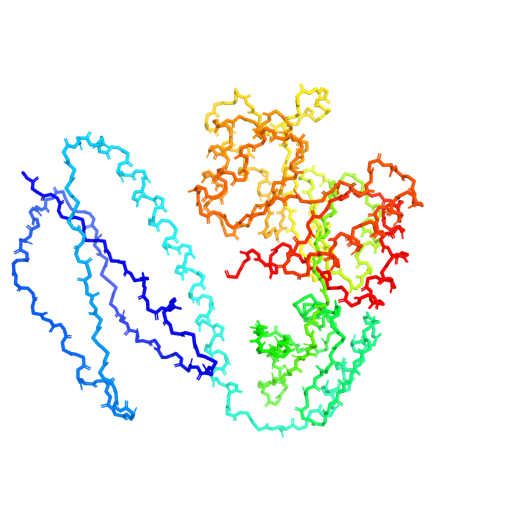 1
ATOM 765 N N . GLN A 1 96 ? -12.763 -15.608 -12.350 1.00 45.72 96 GLN A N 1
ATOM 766 C CA . GLN A 1 96 ? -13.302 -14.491 -11.565 1.00 45.72 96 GLN A CA 1
ATOM 767 C C . GLN A 1 96 ? -14.435 -14.952 -10.635 1.00 45.72 96 GLN A C 1
ATOM 769 O O . GLN A 1 96 ? -14.419 -14.628 -9.449 1.00 45.72 96 GLN A O 1
ATOM 774 N N . VAL A 1 97 ? -15.362 -15.788 -11.120 1.00 44.41 97 VAL A N 1
ATOM 775 C CA . VAL A 1 97 ? -16.409 -16.410 -10.289 1.00 44.41 97 VAL A CA 1
ATOM 776 C C . VAL A 1 97 ? -15.802 -17.295 -9.195 1.00 44.41 97 VAL A C 1
ATOM 778 O O . VAL A 1 97 ? -16.224 -17.207 -8.047 1.00 44.41 97 VAL A O 1
ATOM 781 N N . ARG A 1 98 ? -14.770 -18.100 -9.486 1.00 46.06 98 ARG A N 1
ATOM 782 C CA . ARG A 1 98 ? -14.088 -18.916 -8.464 1.00 46.06 98 ARG A CA 1
ATOM 783 C C . ARG A 1 98 ? -13.407 -18.060 -7.390 1.00 46.06 98 ARG A C 1
ATOM 785 O O . ARG A 1 98 ? -13.529 -18.387 -6.212 1.00 46.06 98 ARG A O 1
ATOM 792 N N . LEU A 1 99 ? -12.712 -16.988 -7.770 1.00 46.41 99 LEU A N 1
ATOM 793 C CA . LEU A 1 99 ? -12.069 -16.064 -6.826 1.00 46.41 99 LEU A CA 1
ATOM 794 C C . LEU A 1 99 ? -13.114 -15.315 -5.983 1.00 46.41 99 LEU A C 1
ATOM 796 O O . LEU A 1 99 ? -12.980 -15.251 -4.761 1.00 46.41 99 LEU A O 1
ATOM 800 N N . ARG A 1 100 ? -14.207 -14.853 -6.606 1.00 42.75 100 ARG A N 1
ATOM 801 C CA . ARG A 1 100 ? -15.366 -14.262 -5.921 1.00 42.75 100 ARG A CA 1
ATOM 802 C C . ARG A 1 100 ? -15.999 -15.249 -4.939 1.00 42.75 100 ARG A C 1
ATOM 804 O O . ARG A 1 100 ? -16.241 -14.879 -3.799 1.00 42.75 100 ARG A O 1
ATOM 811 N N . ASN A 1 101 ? -16.187 -16.512 -5.319 1.00 40.28 101 ASN A N 1
ATOM 812 C CA . ASN A 1 101 ? -16.735 -17.538 -4.428 1.00 40.28 101 ASN A CA 1
ATOM 813 C C . ASN A 1 101 ? -15.772 -17.870 -3.278 1.00 40.28 101 ASN A C 1
ATOM 815 O O . ASN A 1 101 ? -16.214 -18.025 -2.146 1.00 40.28 101 ASN A O 1
ATOM 819 N N . GLN A 1 102 ? -14.456 -17.914 -3.512 1.00 43.91 102 GLN A N 1
ATOM 820 C CA . GLN A 1 102 ? -13.462 -18.068 -2.439 1.00 43.91 102 GLN A CA 1
ATOM 821 C C . GLN A 1 102 ? -13.447 -16.877 -1.468 1.00 43.91 102 GLN A C 1
ATOM 823 O O . GLN A 1 102 ? -13.227 -17.072 -0.271 1.00 43.91 102 GLN A O 1
ATOM 828 N N . TRP A 1 103 ? -13.700 -15.660 -1.956 1.00 41.47 103 TRP A N 1
ATOM 829 C CA . TRP A 1 103 ? -13.922 -14.482 -1.117 1.00 41.47 103 TRP A CA 1
ATOM 830 C C . TRP A 1 103 ? -15.236 -14.613 -0.328 1.00 41.47 103 TRP A C 1
ATOM 832 O O . TRP A 1 103 ? -15.198 -14.518 0.896 1.00 41.47 103 TRP A O 1
ATOM 842 N N . ILE A 1 104 ? -16.358 -14.963 -0.976 1.00 35.28 104 ILE A N 1
ATOM 843 C CA . ILE A 1 104 ? -17.663 -15.194 -0.323 1.00 35.28 104 ILE A CA 1
ATOM 844 C C . ILE A 1 104 ? -17.550 -16.263 0.772 1.00 35.28 104 ILE A C 1
ATOM 846 O O . ILE A 1 104 ? -17.967 -16.015 1.896 1.00 35.28 104 ILE A O 1
ATOM 850 N N . HIS A 1 105 ? -16.938 -17.422 0.508 1.00 35.75 105 HIS A N 1
ATOM 851 C CA . HIS A 1 105 ? -16.758 -18.472 1.520 1.00 35.75 105 HIS A CA 1
ATOM 852 C C . HIS A 1 105 ? -15.927 -18.006 2.724 1.00 35.75 105 HIS A C 1
ATOM 854 O O . HIS A 1 105 ? -16.181 -18.446 3.845 1.00 35.75 105 HIS A O 1
ATOM 860 N N . ARG A 1 106 ? -14.962 -17.098 2.517 1.00 38.41 106 ARG A N 1
ATOM 861 C CA . ARG A 1 106 ? -14.198 -16.474 3.606 1.00 38.41 106 ARG A CA 1
ATOM 862 C C . ARG A 1 106 ? -15.110 -15.574 4.448 1.00 38.41 106 ARG A C 1
ATOM 864 O O . ARG A 1 106 ? -15.221 -15.802 5.647 1.00 38.41 106 ARG A O 1
ATOM 871 N N . GLN A 1 107 ? -15.863 -14.679 3.802 1.00 35.31 107 GLN A N 1
ATOM 872 C CA . GLN A 1 107 ? -16.853 -13.817 4.463 1.00 35.31 107 GLN A CA 1
ATOM 873 C C . GLN A 1 107 ? -17.937 -14.624 5.204 1.00 35.31 107 GLN A C 1
ATOM 875 O O . GLN A 1 107 ? -18.328 -14.260 6.306 1.00 35.31 107 GLN A O 1
ATOM 880 N N . VAL A 1 108 ? -18.409 -15.745 4.646 1.00 31.81 108 VAL A N 1
ATOM 881 C CA . VAL A 1 108 ? -19.415 -16.623 5.276 1.00 31.81 108 VAL A CA 1
ATOM 882 C C . VAL A 1 108 ? -18.847 -17.361 6.492 1.00 31.81 108 VAL A C 1
ATOM 884 O O . VAL A 1 108 ? -19.537 -17.483 7.505 1.00 31.81 108 VAL A O 1
ATOM 887 N N . ARG A 1 109 ? -17.587 -17.819 6.438 1.00 36.50 109 ARG A N 1
ATOM 888 C CA . ARG A 1 109 ? -16.904 -18.403 7.604 1.00 36.50 109 ARG A CA 1
ATOM 889 C C . ARG A 1 109 ? -16.778 -17.384 8.733 1.00 36.50 109 ARG A C 1
ATOM 891 O O . ARG A 1 109 ? -17.058 -17.724 9.881 1.00 36.50 109 ARG A O 1
ATOM 898 N N . ASP A 1 110 ? -16.401 -16.156 8.395 1.00 37.06 110 ASP A N 1
ATOM 899 C CA . ASP A 1 110 ? -16.292 -15.072 9.364 1.00 37.06 110 ASP A CA 1
ATOM 900 C C . ASP A 1 110 ? -17.684 -14.725 9.925 1.00 37.06 110 ASP A C 1
ATOM 902 O O . ASP A 1 110 ? -17.858 -14.717 11.141 1.00 37.06 110 ASP A O 1
ATOM 906 N N . MET A 1 111 ? -18.720 -14.587 9.083 1.00 34.53 111 MET A N 1
ATOM 907 C CA . MET A 1 111 ? -20.113 -14.375 9.519 1.00 34.53 111 MET A CA 1
ATOM 908 C C . MET A 1 111 ? -20.628 -15.449 10.486 1.00 34.53 111 MET A C 1
ATOM 910 O O . MET A 1 111 ? -21.299 -15.085 11.450 1.00 34.53 111 MET A O 1
ATOM 914 N N . ARG A 1 112 ? -20.284 -16.737 10.302 1.00 38.69 112 ARG A N 1
ATOM 915 C CA . ARG A 1 112 ? -20.665 -17.794 11.263 1.00 38.69 112 ARG A CA 1
ATOM 916 C C . ARG A 1 112 ? -20.111 -17.520 12.670 1.00 38.69 112 ARG A C 1
ATOM 918 O O . ARG A 1 112 ? -20.821 -17.758 13.642 1.00 38.69 112 ARG A O 1
ATOM 925 N N . LEU A 1 113 ? -18.901 -16.960 12.800 1.00 43.38 113 LEU A N 1
ATOM 926 C CA . LEU A 1 113 ? -18.351 -16.527 14.098 1.00 43.38 113 LEU A CA 1
ATOM 927 C C . LEU A 1 113 ? -19.120 -15.332 14.689 1.00 43.38 113 LEU A C 1
ATOM 929 O O . LEU A 1 113 ? -19.278 -15.257 15.906 1.00 43.38 113 LEU A O 1
ATOM 933 N N . PHE A 1 114 ? -19.623 -14.417 13.852 1.00 38.91 114 PHE A N 1
ATOM 934 C CA . PHE A 1 114 ? -20.414 -13.266 14.306 1.00 38.91 114 PHE A CA 1
ATOM 935 C C . PHE A 1 114 ? -21.834 -13.643 14.753 1.00 38.91 114 PHE A C 1
ATOM 937 O O . PHE A 1 114 ? -22.328 -13.033 15.699 1.00 38.91 114 PHE A O 1
ATOM 944 N N . THR A 1 115 ? -22.477 -14.654 14.156 1.00 41.34 115 THR A N 1
ATOM 945 C CA . THR A 1 115 ? -23.794 -15.140 14.622 1.00 41.34 115 THR A CA 1
ATOM 946 C C . THR A 1 115 ? -23.748 -15.729 16.031 1.00 41.34 115 THR A C 1
ATOM 948 O O . THR A 1 115 ? -24.656 -15.474 16.807 1.00 41.34 115 THR A O 1
ATOM 951 N N . TYR A 1 116 ? -22.667 -16.411 16.428 1.00 41.59 116 TYR A N 1
ATOM 952 C CA . TYR A 1 116 ? -22.497 -16.846 17.825 1.00 41.59 116 TYR A CA 1
ATOM 953 C C . TYR A 1 116 ? -22.146 -15.692 18.789 1.00 41.59 116 TYR A C 1
ATOM 955 O O . TYR A 1 116 ? -22.158 -15.873 20.001 1.00 41.59 116 TYR A O 1
ATOM 963 N N . ALA A 1 117 ? -21.836 -14.495 18.273 1.00 41.59 117 ALA A N 1
ATOM 964 C CA . ALA A 1 117 ? -21.483 -13.308 19.059 1.00 41.59 117 ALA A CA 1
ATOM 965 C C . ALA A 1 117 ? -22.649 -12.310 19.245 1.00 41.59 117 ALA A C 1
ATOM 967 O O . ALA A 1 117 ? -22.431 -11.210 19.779 1.00 41.59 117 ALA A O 1
ATOM 968 N N . THR A 1 118 ? -23.863 -12.640 18.777 1.00 40.22 118 THR A N 1
ATOM 969 C CA . THR A 1 118 ? -25.073 -11.831 19.026 1.00 40.22 118 THR A CA 1
ATOM 970 C C . THR A 1 118 ? -25.777 -12.178 20.331 1.00 40.22 118 THR A C 1
ATOM 972 O O . THR A 1 118 ? -26.421 -11.297 20.888 1.00 40.22 118 THR A O 1
ATOM 975 N N . ASP A 1 119 ? -25.571 -13.384 20.862 1.00 38.84 119 ASP A N 1
ATOM 976 C CA . ASP A 1 119 ? -26.201 -13.862 22.106 1.00 38.84 119 ASP A CA 1
ATOM 977 C C . ASP A 1 119 ? -25.312 -13.593 23.342 1.00 38.84 119 ASP A C 1
ATOM 979 O O . ASP A 1 119 ? -25.422 -14.229 24.388 1.00 38.84 119 ASP A O 1
ATOM 983 N N . TRP A 1 120 ? -24.376 -12.651 23.203 1.00 44.59 120 TRP A N 1
ATOM 984 C CA . TRP A 1 120 ? -23.356 -12.329 24.197 1.00 44.59 120 TRP A CA 1
ATOM 985 C C . TRP A 1 120 ? -23.897 -11.405 25.299 1.00 44.59 120 TRP A C 1
ATOM 987 O O . TRP A 1 120 ? -24.404 -10.317 25.019 1.00 44.59 120 TRP A O 1
ATOM 997 N N . GLN A 1 121 ? -23.709 -11.822 26.551 1.00 46.88 121 GLN A N 1
ATOM 998 C CA . GLN A 1 121 ? -23.897 -11.016 27.761 1.00 46.88 121 GLN A CA 1
ATOM 999 C C . GLN A 1 121 ? -22.520 -10.559 28.286 1.00 46.88 121 GLN A C 1
ATOM 1001 O O . GLN A 1 121 ? -21.589 -11.372 28.279 1.00 46.88 121 GLN A O 1
ATOM 1006 N N . PRO A 1 122 ? -22.353 -9.312 28.770 1.00 48.03 122 PRO A N 1
ATOM 1007 C CA . PRO A 1 122 ? -21.086 -8.867 29.343 1.00 48.03 122 PRO A CA 1
ATOM 1008 C C . PRO A 1 122 ? -20.757 -9.632 30.631 1.00 48.03 122 PRO A C 1
ATOM 1010 O O . PRO A 1 122 ? -21.383 -9.416 31.665 1.00 48.03 122 PRO A O 1
ATOM 1013 N N . GLN A 1 123 ? -19.741 -10.494 30.585 1.00 51.84 123 GLN A N 1
ATOM 1014 C CA . GLN A 1 123 ? -19.108 -11.054 31.781 1.00 51.84 123 GLN A CA 1
ATOM 1015 C C . GLN A 1 123 ? -17.681 -10.513 31.903 1.00 51.84 123 GLN A C 1
ATOM 1017 O O . GLN A 1 123 ? -16.933 -10.516 30.926 1.00 51.84 123 GLN A O 1
ATOM 1022 N N . ASP A 1 124 ? -17.386 -9.981 33.093 1.00 54.31 124 ASP A N 1
ATOM 1023 C CA . ASP A 1 124 ? -16.203 -9.210 33.508 1.00 54.31 124 ASP A CA 1
ATOM 1024 C C . ASP A 1 124 ? -15.231 -8.772 32.393 1.00 54.31 124 ASP A C 1
ATOM 1026 O O . ASP A 1 124 ? -14.182 -9.370 32.138 1.00 54.31 124 ASP A O 1
ATOM 1030 N N . LEU A 1 125 ? -15.566 -7.648 31.755 1.00 59.88 125 LEU A N 1
ATOM 1031 C CA . LEU A 1 125 ? -14.676 -6.990 30.804 1.00 59.88 125 LEU A CA 1
ATOM 1032 C C . LEU A 1 125 ? -13.549 -6.188 31.475 1.00 59.88 125 LEU A C 1
ATOM 1034 O O . LEU A 1 125 ? -12.712 -5.662 30.752 1.00 59.88 125 LEU A O 1
ATOM 1038 N N . THR A 1 126 ? -13.469 -6.061 32.803 1.00 63.94 126 THR A N 1
ATOM 1039 C CA . THR A 1 126 ? -12.621 -5.044 33.463 1.00 63.94 126 THR A CA 1
ATOM 1040 C C . THR A 1 126 ? -11.128 -5.224 33.168 1.00 63.94 126 THR A C 1
ATOM 1042 O O . THR A 1 126 ? -10.434 -4.272 32.792 1.00 63.94 126 THR A O 1
ATOM 1045 N N . GLY A 1 127 ? -10.623 -6.459 33.265 1.00 66.44 127 GLY A N 1
ATOM 1046 C CA . GLY A 1 127 ? -9.230 -6.780 32.928 1.00 66.44 127 GLY A CA 1
ATOM 1047 C C . GLY A 1 127 ? -8.932 -6.673 31.427 1.00 66.44 127 GLY A C 1
ATOM 1048 O O . GLY A 1 127 ? -7.885 -6.162 31.029 1.00 66.44 127 GLY A O 1
ATOM 1049 N N . ILE A 1 128 ? -9.884 -7.087 30.585 1.00 69.94 128 ILE A N 1
ATOM 1050 C CA . ILE A 1 128 ? -9.809 -6.990 29.119 1.00 69.94 128 ILE A CA 1
ATOM 1051 C C . ILE A 1 128 ? -9.761 -5.519 28.686 1.00 69.94 128 ILE A C 1
ATOM 1053 O O . ILE A 1 128 ? -8.883 -5.115 27.930 1.00 69.94 128 ILE A O 1
ATOM 1057 N N . HIS A 1 129 ? -10.669 -4.702 29.208 1.00 75.06 129 HIS A N 1
ATOM 1058 C CA . HIS A 1 129 ? -10.768 -3.275 28.953 1.00 75.06 129 HIS A CA 1
ATOM 1059 C C . HIS A 1 129 ? -9.461 -2.565 29.314 1.00 75.06 129 HIS A C 1
ATOM 1061 O O . HIS A 1 129 ? -8.875 -1.877 28.480 1.00 75.06 129 HIS A O 1
ATOM 1067 N N . SER A 1 130 ? -8.949 -2.815 30.523 1.00 77.19 130 SER A N 1
ATOM 1068 C CA . SER A 1 130 ? -7.680 -2.253 31.006 1.00 77.19 130 SER A CA 1
ATOM 1069 C C . SER A 1 130 ? -6.489 -2.661 30.131 1.00 77.19 130 SER A C 1
ATOM 1071 O O . SER A 1 130 ? -5.622 -1.835 29.838 1.00 77.19 130 SER A O 1
ATOM 1073 N N . HIS A 1 131 ? -6.468 -3.909 29.645 1.00 78.38 131 HIS A N 1
ATOM 1074 C CA . HIS A 1 131 ? -5.474 -4.364 28.675 1.00 78.38 131 HIS A CA 1
ATOM 1075 C C . HIS A 1 131 ? -5.563 -3.577 27.359 1.00 78.38 131 HIS A C 1
ATOM 1077 O O . HIS A 1 131 ? -4.552 -3.042 26.910 1.00 78.38 131 HIS A O 1
ATOM 1083 N N . PHE A 1 132 ? -6.753 -3.430 26.770 1.00 80.56 132 PHE A N 1
ATOM 1084 C CA . PHE A 1 132 ? -6.927 -2.667 25.529 1.00 80.56 132 PHE A CA 1
ATOM 1085 C C . PHE A 1 132 ? -6.565 -1.181 25.696 1.00 80.56 132 PHE A C 1
ATOM 1087 O O . PHE A 1 132 ? -5.833 -0.660 24.858 1.00 80.56 132 PHE A O 1
ATOM 1094 N N . VAL A 1 133 ? -6.958 -0.517 26.794 1.00 83.00 133 VAL A N 1
ATOM 1095 C CA . VAL A 1 133 ? -6.515 0.862 27.115 1.00 83.00 133 VAL A CA 1
ATOM 1096 C C . VAL A 1 133 ? -4.983 0.961 27.139 1.00 83.00 133 VAL A C 1
ATOM 1098 O O . VAL A 1 133 ? -4.410 1.875 26.542 1.00 83.00 133 VAL A O 1
ATOM 1101 N N . SER A 1 134 ? -4.303 0.001 27.775 1.00 83.38 134 SER A N 1
ATOM 1102 C CA . SER A 1 134 ? -2.835 -0.064 27.798 1.00 83.38 134 SER A CA 1
ATOM 1103 C C . SER A 1 134 ? -2.231 -0.232 26.395 1.00 83.38 134 SER A C 1
ATOM 1105 O O . SER A 1 134 ? -1.236 0.424 26.087 1.00 83.38 134 SER A O 1
ATOM 1107 N N . GLN A 1 135 ? -2.854 -1.033 25.522 1.00 85.12 135 GLN A N 1
ATOM 1108 C CA . GLN A 1 135 ? -2.413 -1.206 24.133 1.00 85.12 135 GLN A CA 1
ATOM 1109 C C . GLN A 1 135 ? -2.626 0.048 23.271 1.00 85.12 135 GLN A C 1
ATOM 1111 O O . GLN A 1 135 ? -1.740 0.419 22.509 1.00 85.12 135 GLN A O 1
ATOM 1116 N N . PHE A 1 136 ? -3.746 0.764 23.404 1.00 87.38 136 PHE A N 1
ATOM 1117 C CA . PHE A 1 136 ? -3.919 2.047 22.705 1.00 87.38 136 PHE A CA 1
ATOM 1118 C C . PHE A 1 136 ? -2.877 3.081 23.154 1.00 87.38 136 PHE A C 1
ATOM 1120 O O . PHE A 1 136 ? -2.286 3.766 22.317 1.00 87.38 136 PHE A O 1
ATOM 1127 N N . LYS A 1 137 ? -2.576 3.130 24.460 1.00 86.00 137 LYS A N 1
ATOM 1128 C CA . LYS A 1 137 ? -1.532 4.001 25.013 1.00 86.00 137 LYS A CA 1
ATOM 1129 C C . LYS A 1 137 ? -0.134 3.649 24.488 1.00 86.00 137 LYS A C 1
ATOM 1131 O O . LYS A 1 137 ? 0.627 4.561 24.181 1.00 86.00 137 LYS A O 1
ATOM 1136 N N . SER A 1 138 ? 0.206 2.364 24.338 1.00 85.06 138 SER A N 1
ATOM 1137 C CA . SER A 1 138 ? 1.504 1.945 23.772 1.00 85.06 138 SER A CA 1
ATOM 1138 C C . SER A 1 138 ? 1.649 2.265 22.278 1.00 85.06 138 SER A C 1
ATOM 1140 O O . SER A 1 138 ? 2.769 2.391 21.785 1.00 85.06 138 SER A O 1
ATOM 1142 N N . LEU A 1 139 ? 0.531 2.447 21.568 1.00 85.75 139 LEU A N 1
ATOM 1143 C CA . LEU A 1 139 ? 0.497 2.866 20.166 1.00 85.75 139 LEU A CA 1
ATOM 1144 C C . LEU A 1 139 ? 0.453 4.392 19.972 1.00 85.75 139 LEU A C 1
ATOM 1146 O O . LEU A 1 139 ? 0.411 4.842 18.826 1.00 85.75 139 LEU A O 1
ATOM 1150 N N . ASP A 1 140 ? 0.477 5.184 21.050 1.00 87.81 140 ASP A N 1
ATOM 1151 C CA . ASP A 1 140 ? 0.283 6.642 21.005 1.00 87.81 140 ASP A CA 1
ATOM 1152 C C . ASP A 1 140 ? -1.044 7.031 20.310 1.00 87.81 140 ASP A C 1
ATOM 1154 O O . ASP A 1 140 ? -1.125 7.892 19.430 1.00 87.81 140 ASP A O 1
ATOM 1158 N N . ILE A 1 141 ? -2.113 6.319 20.686 1.00 88.69 141 ILE A N 1
ATOM 1159 C CA . ILE A 1 141 ? -3.481 6.572 20.233 1.00 88.69 141 ILE A CA 1
ATOM 1160 C C . ILE A 1 141 ? -4.305 6.987 21.455 1.00 88.69 141 ILE A C 1
ATOM 1162 O O . ILE A 1 141 ? -4.603 6.138 22.300 1.00 88.69 141 ILE A O 1
ATOM 1166 N N . PRO A 1 142 ? -4.699 8.269 21.579 1.00 89.06 142 PRO A N 1
ATOM 1167 C CA . PRO A 1 142 ? -5.602 8.684 22.640 1.00 89.06 142 PRO A CA 1
ATOM 1168 C C . PRO A 1 142 ? -6.961 8.025 22.404 1.00 89.06 142 PRO A C 1
ATOM 1170 O O . PRO A 1 142 ? -7.502 8.086 21.300 1.00 89.06 142 PRO A O 1
ATOM 1173 N N . VAL A 1 143 ? -7.506 7.378 23.431 1.00 87.94 143 VAL A N 1
ATOM 1174 C CA . VAL A 1 143 ? -8.752 6.620 23.331 1.00 87.94 143 VAL A CA 1
ATOM 1175 C C . VAL A 1 143 ? -9.675 6.981 24.486 1.00 87.94 143 VAL A C 1
ATOM 1177 O O . VAL A 1 143 ? -9.274 6.949 25.649 1.00 87.94 143 VAL A O 1
ATOM 1180 N N . ASN A 1 144 ? -10.922 7.308 24.160 1.00 86.62 144 ASN A N 1
ATOM 1181 C CA . ASN A 1 144 ? -11.994 7.377 25.146 1.00 86.62 144 ASN A CA 1
ATOM 1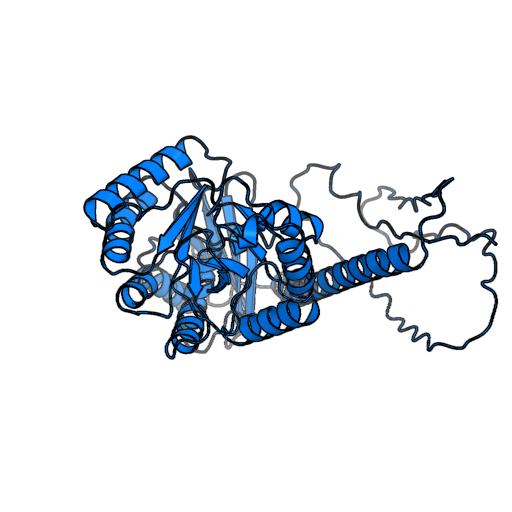182 C C . ASN A 1 144 ? -12.694 6.021 25.164 1.00 86.62 144 ASN A C 1
ATOM 1184 O O . ASN A 1 144 ? -12.851 5.396 24.120 1.00 86.62 144 ASN A O 1
ATOM 1188 N N . SER A 1 145 ? -13.109 5.548 26.331 1.00 83.81 145 SER A N 1
ATOM 1189 C CA . SER A 1 145 ? -13.727 4.229 26.469 1.00 83.81 145 SER A CA 1
ATOM 1190 C C . SER A 1 145 ? -14.864 4.272 27.478 1.00 83.81 145 SER A C 1
ATOM 1192 O O . SER A 1 145 ? -14.869 5.122 28.370 1.00 83.81 145 SER A O 1
ATOM 1194 N N . ASN A 1 146 ? -15.861 3.408 27.296 1.00 76.25 146 ASN A N 1
ATOM 1195 C CA . ASN A 1 146 ? -17.013 3.314 28.185 1.00 76.25 146 ASN A CA 1
ATOM 1196 C C . ASN A 1 146 ? -17.097 1.933 28.853 1.00 76.25 146 ASN A C 1
ATOM 1198 O O . ASN A 1 146 ? -16.507 0.950 28.401 1.00 76.25 146 ASN A O 1
ATOM 1202 N N . ALA A 1 147 ? -17.891 1.846 29.922 1.00 64.00 147 ALA A N 1
ATOM 1203 C CA . ALA A 1 147 ? -18.065 0.614 30.691 1.00 64.00 147 ALA A CA 1
ATOM 1204 C C . ALA A 1 147 ? -18.678 -0.560 29.891 1.00 64.00 147 ALA A C 1
ATOM 1206 O O . ALA A 1 147 ? -18.689 -1.684 30.385 1.00 64.00 147 ALA A O 1
ATOM 1207 N N . THR A 1 148 ? -19.175 -0.335 28.666 1.00 65.19 148 THR A N 1
ATOM 1208 C CA . THR A 1 148 ? -19.751 -1.384 27.806 1.00 65.19 148 THR A CA 1
ATOM 1209 C C . THR A 1 148 ? -18.744 -2.003 26.829 1.00 65.19 148 THR A C 1
ATOM 1211 O O . THR A 1 148 ? -19.114 -2.889 26.058 1.00 65.19 148 THR A O 1
ATOM 1214 N N . GLY A 1 149 ? -17.468 -1.593 26.867 1.00 70.12 149 GLY A N 1
ATOM 1215 C CA . GLY A 1 149 ? -16.416 -2.140 26.000 1.00 70.12 149 GLY A CA 1
ATOM 1216 C C . GLY A 1 149 ? -16.362 -1.516 24.601 1.00 70.12 149 GLY A C 1
ATOM 1217 O O . GLY A 1 149 ? -15.816 -2.126 23.674 1.00 70.12 149 GLY A O 1
ATOM 1218 N N . GLU A 1 150 ? -16.921 -0.313 24.437 1.00 84.75 150 GLU A N 1
ATOM 1219 C CA . GLU A 1 150 ? -16.731 0.513 23.246 1.00 84.75 150 GLU A CA 1
ATOM 1220 C C . GLU A 1 150 ? -15.580 1.511 23.448 1.00 84.75 150 GLU A C 1
ATOM 1222 O O . GLU A 1 150 ? -15.472 2.172 24.482 1.00 84.75 150 GLU A O 1
ATOM 1227 N N . PHE A 1 151 ? -14.728 1.623 22.429 1.00 89.31 151 PHE A N 1
ATOM 1228 C CA . PHE A 1 151 ? -13.568 2.507 22.381 1.00 89.31 151 PHE A CA 1
ATOM 1229 C C . PHE A 1 151 ? -13.728 3.512 21.239 1.00 89.31 151 PHE A C 1
ATOM 1231 O O . PHE A 1 151 ? -13.789 3.135 20.066 1.00 89.31 151 PHE A O 1
ATOM 1238 N N . THR A 1 152 ? -13.743 4.797 21.577 1.00 92.62 152 THR A N 1
ATOM 1239 C CA . THR A 1 152 ? -13.783 5.914 20.633 1.00 92.62 152 THR A CA 1
ATOM 1240 C C . THR A 1 152 ? -12.369 6.383 20.325 1.00 92.62 152 THR A C 1
ATOM 1242 O O . THR A 1 152 ? -11.664 6.900 21.196 1.00 92.62 152 THR A O 1
ATOM 1245 N N . LEU A 1 153 ? -11.970 6.214 19.066 1.00 93.69 153 LEU A N 1
ATOM 1246 C CA . LEU A 1 153 ? -10.678 6.612 18.520 1.00 93.69 153 LEU A CA 1
ATOM 1247 C C . LEU A 1 153 ? -10.784 7.955 17.764 1.00 93.69 153 LEU A C 1
ATOM 1249 O O . LEU A 1 153 ? -11.868 8.329 17.299 1.00 93.69 153 LEU A O 1
ATOM 1253 N N . PRO A 1 154 ? -9.661 8.673 17.566 1.00 94.69 154 PRO A N 1
ATOM 1254 C CA . PRO A 1 154 ? -9.620 9.890 16.761 1.00 94.69 154 PRO A CA 1
ATOM 1255 C C . PRO A 1 154 ? -9.951 9.621 15.292 1.00 94.69 154 PRO A C 1
ATOM 1257 O O . PRO A 1 154 ? -9.699 8.535 14.766 1.00 94.69 154 PRO A O 1
ATOM 1260 N N . ALA A 1 155 ? -10.442 10.640 14.585 1.00 94.75 155 ALA A N 1
ATOM 1261 C CA . ALA A 1 155 ? -10.859 10.500 13.190 1.00 94.75 155 ALA A CA 1
ATOM 1262 C C . ALA A 1 155 ? -9.713 10.066 12.250 1.00 94.75 155 ALA A C 1
ATOM 1264 O O . ALA A 1 155 ? -9.953 9.323 11.297 1.00 94.75 155 ALA A O 1
ATOM 1265 N N . TRP A 1 156 ? -8.471 10.468 12.545 1.00 95.06 156 TRP A N 1
ATOM 1266 C CA . TRP A 1 156 ? -7.263 10.088 11.799 1.00 95.06 156 TRP A CA 1
ATOM 1267 C C . TRP A 1 156 ? -6.821 8.626 11.993 1.00 95.06 156 TRP A C 1
ATOM 1269 O O . TRP A 1 156 ? -6.044 8.117 11.187 1.00 95.06 156 TRP A O 1
ATOM 1279 N N . ALA A 1 157 ? -7.280 7.931 13.038 1.00 94.56 157 ALA A N 1
ATOM 1280 C CA . ALA A 1 157 ? -6.798 6.586 13.350 1.00 94.56 157 ALA A CA 1
ATOM 1281 C C . ALA A 1 157 ? -7.363 5.546 12.370 1.00 94.56 157 ALA A C 1
ATOM 1283 O O . ALA A 1 157 ? -8.575 5.415 12.233 1.00 94.56 157 ALA A O 1
ATOM 1284 N N . ASN A 1 158 ? -6.507 4.760 11.714 1.00 93.44 158 ASN A N 1
ATOM 1285 C CA . ASN A 1 158 ? -6.957 3.704 10.804 1.00 93.44 158 ASN A CA 1
ATOM 1286 C C . ASN A 1 158 ? -7.430 2.473 11.589 1.00 93.44 158 ASN A C 1
ATOM 1288 O O . ASN A 1 158 ? -6.622 1.762 12.189 1.00 93.44 158 ASN A O 1
ATOM 1292 N N . LEU A 1 159 ? -8.737 2.192 11.560 1.00 89.56 159 LEU A N 1
ATOM 1293 C CA . LEU A 1 159 ? -9.315 1.103 12.355 1.00 89.56 159 LEU A CA 1
ATOM 1294 C C . LEU A 1 159 ? -8.696 -0.262 12.035 1.00 89.56 159 LEU A C 1
ATOM 1296 O O . LEU A 1 159 ? -8.442 -1.025 12.963 1.00 89.56 159 LEU A O 1
ATOM 1300 N N . LEU A 1 160 ? -8.434 -0.591 10.765 1.00 85.75 160 LEU A N 1
ATOM 1301 C CA . LEU A 1 160 ? -7.949 -1.924 10.398 1.00 85.75 160 LEU A CA 1
ATOM 1302 C C . LEU A 1 160 ? -6.488 -2.129 10.817 1.00 85.75 160 LEU A C 1
ATOM 1304 O O . LEU A 1 160 ? -6.155 -3.176 11.371 1.00 85.75 160 LEU A O 1
ATOM 1308 N N . PHE A 1 161 ? -5.632 -1.125 10.625 1.00 89.38 161 PHE A N 1
ATOM 1309 C CA . PHE A 1 161 ? -4.240 -1.156 11.077 1.00 89.38 161 PHE A CA 1
ATOM 1310 C C . PHE A 1 161 ? -4.128 -1.219 12.601 1.00 89.38 161 PHE A C 1
ATOM 1312 O O . PHE A 1 161 ? -3.418 -2.073 13.131 1.00 89.38 161 PHE A O 1
ATOM 1319 N N . VAL A 1 162 ? -4.874 -0.371 13.314 1.00 89.12 162 VAL A N 1
ATOM 1320 C CA . VAL A 1 162 ? -4.882 -0.356 14.784 1.00 89.12 162 VAL A CA 1
ATOM 1321 C C . VAL A 1 162 ? -5.402 -1.683 15.335 1.00 89.12 162 VAL A C 1
ATOM 1323 O O . VAL A 1 162 ? -4.798 -2.244 1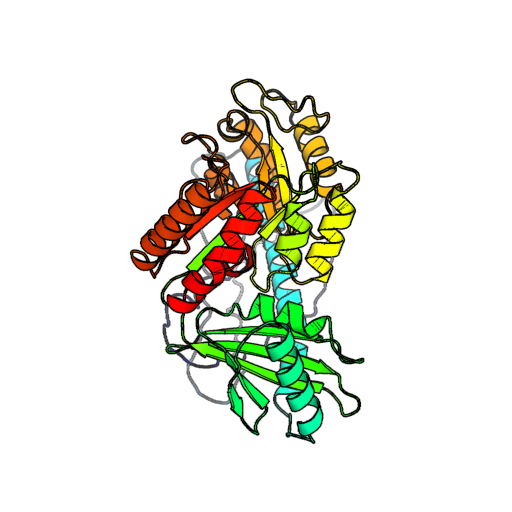6.247 1.00 89.12 162 VAL A O 1
ATOM 1326 N N . SER A 1 163 ? -6.438 -2.255 14.712 1.00 83.62 163 SER A N 1
ATOM 1327 C CA . SER A 1 163 ? -6.897 -3.611 15.029 1.00 83.62 163 SER A CA 1
ATOM 1328 C C . SER A 1 163 ? -5.760 -4.626 14.874 1.00 83.62 163 SER A C 1
ATOM 1330 O O . SER A 1 163 ? -5.448 -5.323 15.836 1.00 83.62 163 SER A O 1
ATOM 1332 N N . ARG A 1 164 ? -5.099 -4.674 13.700 1.00 83.06 164 ARG A N 1
ATOM 1333 C CA . ARG A 1 164 ? -3.972 -5.586 13.395 1.00 83.06 164 ARG A CA 1
ATOM 1334 C C . ARG A 1 164 ? -2.817 -5.451 14.401 1.00 83.06 164 ARG A C 1
ATOM 1336 O O . ARG A 1 164 ? -2.277 -6.478 14.807 1.00 83.06 164 ARG A O 1
ATOM 1343 N N . ARG A 1 165 ? -2.468 -4.224 14.812 1.00 83.56 165 ARG A N 1
ATOM 1344 C CA . ARG A 1 165 ? -1.435 -3.924 15.822 1.00 83.56 165 ARG A CA 1
ATOM 1345 C C . ARG A 1 165 ? -1.773 -4.534 17.186 1.00 83.56 165 ARG A C 1
ATOM 1347 O O . ARG A 1 165 ? -0.948 -5.245 17.749 1.00 83.56 165 ARG A O 1
ATOM 1354 N N . ILE A 1 166 ? -2.990 -4.307 17.685 1.00 77.12 166 ILE A N 1
ATOM 1355 C CA . ILE A 1 166 ? -3.413 -4.741 19.030 1.00 77.12 166 ILE A CA 1
ATOM 1356 C C . ILE A 1 166 ? -3.586 -6.272 19.122 1.00 77.12 166 ILE A C 1
ATOM 1358 O O . ILE A 1 166 ? -3.424 -6.842 20.199 1.00 77.12 166 ILE A O 1
ATOM 1362 N N . VAL A 1 167 ? -3.812 -6.980 18.001 1.00 63.72 167 VAL A N 1
ATOM 1363 C CA . VAL A 1 167 ? -3.795 -8.465 17.972 1.00 63.72 167 VAL A CA 1
ATOM 1364 C C . VAL A 1 167 ? -2.465 -9.043 18.477 1.00 63.72 167 VAL A C 1
ATOM 1366 O O . VAL A 1 167 ? -2.436 -10.143 19.026 1.00 63.72 167 VAL A O 1
ATOM 1369 N N . GLN A 1 168 ? -1.349 -8.354 18.224 1.00 57.78 168 GLN A N 1
ATOM 1370 C CA . GLN A 1 168 ? -0.008 -8.948 18.253 1.00 57.78 168 GLN A CA 1
ATOM 1371 C C . GLN A 1 168 ? 0.705 -8.815 19.610 1.00 57.78 168 GLN A C 1
ATOM 1373 O O . GLN A 1 168 ? 1.825 -9.302 19.754 1.00 57.78 168 GLN A O 1
ATOM 1378 N N . SER A 1 169 ? 0.065 -8.187 20.599 1.00 50.12 169 SER A N 1
ATOM 1379 C CA . SER A 1 169 ? 0.692 -7.731 21.848 1.00 50.12 169 SER A CA 1
ATOM 1380 C C . SER A 1 169 ? -0.029 -8.167 23.138 1.00 50.12 169 SER A C 1
ATOM 1382 O O . SER A 1 169 ? 0.337 -7.716 24.225 1.00 50.12 169 SER A O 1
ATOM 1384 N N . GLY A 1 170 ? -1.032 -9.053 23.044 1.00 49.03 170 GLY A N 1
ATOM 1385 C CA . GLY A 1 170 ? -1.848 -9.509 24.179 1.00 49.03 170 GLY A CA 1
ATOM 1386 C C . GLY A 1 170 ? -1.587 -10.950 24.658 1.00 49.03 170 GLY A C 1
ATOM 1387 O O . GLY A 1 170 ? -1.263 -11.824 23.849 1.00 49.03 170 GLY A O 1
ATOM 1388 N N . PRO A 1 171 ? -1.759 -11.252 25.964 1.00 47.03 171 PRO A N 1
ATOM 1389 C CA . PRO A 1 171 ? -1.529 -12.587 26.514 1.00 47.03 171 PRO A CA 1
ATOM 1390 C C . PRO A 1 171 ? -2.639 -13.579 26.120 1.00 47.03 171 PRO A C 1
ATOM 1392 O O . PRO A 1 171 ? -3.805 -13.428 26.491 1.00 47.03 171 PRO A O 1
ATOM 1395 N N . GLY A 1 172 ? -2.269 -14.621 25.367 1.00 50.12 172 GLY A N 1
ATOM 1396 C CA . GLY A 1 172 ? -3.087 -15.815 25.076 1.00 50.12 172 GLY A CA 1
ATOM 1397 C C . GLY A 1 172 ? -4.342 -15.618 24.207 1.00 50.12 172 GLY A C 1
ATOM 1398 O O . GLY A 1 172 ? -4.897 -16.597 23.711 1.00 50.12 172 GLY A O 1
ATOM 1399 N N . SER A 1 173 ? -4.777 -14.379 23.986 1.00 53.12 173 SER A N 1
ATOM 1400 C CA . SER A 1 173 ? -6.093 -14.044 23.429 1.00 53.12 173 SER A CA 1
ATOM 1401 C C . SER A 1 173 ? -5.967 -13.536 21.991 1.00 53.12 173 SER A C 1
ATOM 1403 O O . SER A 1 173 ? -5.903 -12.336 21.741 1.00 53.12 173 SER A O 1
ATOM 1405 N N . GLN A 1 174 ? -5.909 -14.447 21.015 1.00 59.91 174 GLN A N 1
ATOM 1406 C CA . GLN A 1 174 ? -5.850 -14.059 19.600 1.00 59.91 174 GLN A CA 1
ATOM 1407 C C . GLN A 1 174 ? -7.212 -13.550 19.103 1.00 59.91 174 GLN A C 1
ATOM 1409 O O . GLN A 1 174 ? -8.215 -14.270 19.173 1.00 59.91 174 GLN A O 1
ATOM 1414 N N . ILE A 1 175 ? -7.226 -12.349 18.514 1.00 65.00 175 ILE A N 1
ATOM 1415 C CA . ILE A 1 175 ? -8.350 -11.876 17.695 1.00 65.00 175 ILE A CA 1
ATOM 1416 C C . ILE A 1 175 ? -8.516 -12.830 16.506 1.00 65.00 175 ILE A C 1
ATOM 1418 O O . ILE A 1 175 ? -7.578 -13.088 15.751 1.00 65.00 175 ILE A O 1
ATOM 1422 N N . ARG A 1 176 ? -9.718 -13.397 16.382 1.00 68.00 176 ARG A N 1
ATOM 1423 C CA . ARG A 1 176 ? -10.111 -14.368 15.354 1.00 68.00 176 ARG A CA 1
ATOM 1424 C C . ARG A 1 176 ? -10.688 -13.702 14.115 1.00 68.00 176 ARG A C 1
ATOM 1426 O O . ARG A 1 176 ? -10.457 -14.197 13.020 1.00 68.00 176 ARG A O 1
ATOM 1433 N N . ALA A 1 177 ? -11.417 -12.603 14.293 1.00 65.94 177 ALA A N 1
ATOM 1434 C CA . ALA A 1 177 ? -12.042 -11.862 13.207 1.00 65.94 177 ALA A CA 1
ATOM 1435 C C . ALA A 1 177 ? -12.084 -10.361 13.519 1.00 65.94 177 ALA A C 1
ATOM 1437 O O . ALA A 1 177 ? -12.234 -9.955 14.674 1.00 65.94 177 ALA A O 1
ATOM 1438 N N . ILE A 1 178 ? -11.974 -9.557 12.462 1.00 73.38 178 ILE A N 1
ATOM 1439 C CA . ILE A 1 178 ? -12.174 -8.108 12.477 1.00 73.38 178 ILE A CA 1
ATOM 1440 C C . ILE A 1 178 ? -13.254 -7.820 11.436 1.00 73.38 178 ILE A C 1
ATOM 1442 O O . ILE A 1 178 ? -13.0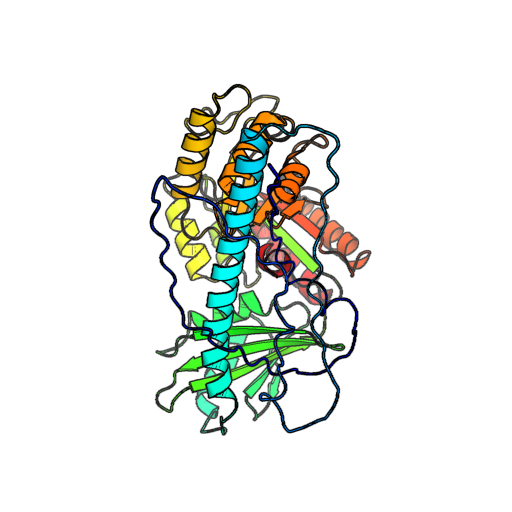27 -8.038 10.248 1.00 73.38 178 ILE A O 1
ATOM 1446 N N . GLN A 1 179 ? -14.414 -7.336 11.868 1.00 72.94 179 GLN A N 1
ATOM 1447 C CA . GLN A 1 179 ? -15.440 -6.807 10.966 1.00 72.94 179 GLN A CA 1
ATOM 1448 C C . GLN A 1 179 ? -15.354 -5.287 10.995 1.00 72.94 179 GLN A C 1
ATOM 1450 O O . GLN A 1 179 ? -15.309 -4.713 12.077 1.00 72.94 179 GLN A O 1
ATOM 1455 N N . THR A 1 180 ? -15.357 -4.631 9.840 1.00 76.50 180 THR A N 1
ATOM 1456 C CA . THR A 1 180 ? -15.401 -3.166 9.746 1.00 76.50 180 THR A CA 1
ATOM 1457 C C . THR A 1 180 ? -16.689 -2.708 9.072 1.00 76.50 180 THR A C 1
ATOM 1459 O O . THR A 1 180 ? -17.311 -3.451 8.313 1.00 76.50 180 THR A O 1
ATOM 1462 N N . GLY A 1 181 ? -17.090 -1.471 9.348 1.00 76.75 181 GLY A N 1
ATOM 1463 C CA . GLY A 1 181 ? -18.246 -0.849 8.721 1.00 76.75 181 GLY A CA 1
ATOM 1464 C C . GLY A 1 181 ? -18.252 0.668 8.867 1.00 76.75 181 GLY A C 1
ATOM 1465 O O . GLY A 1 181 ? -17.329 1.281 9.411 1.00 76.75 181 GLY A O 1
ATOM 1466 N N . SER A 1 182 ? -19.297 1.281 8.326 1.00 77.06 182 SER A N 1
ATOM 1467 C CA . SER A 1 182 ? -19.531 2.722 8.346 1.00 77.06 182 SER A CA 1
ATOM 1468 C C . SER A 1 182 ? -21.032 2.966 8.443 1.00 77.06 182 SER A C 1
ATOM 1470 O O . SER A 1 182 ? -21.814 2.162 7.938 1.00 77.06 182 SER A O 1
ATOM 1472 N N . ASP A 1 183 ? -21.420 4.055 9.091 1.00 78.69 183 ASP A N 1
ATOM 1473 C CA . ASP A 1 183 ? -22.784 4.581 9.095 1.00 78.69 183 ASP A CA 1
ATOM 1474 C C . ASP A 1 183 ? -22.769 6.047 8.619 1.00 78.69 183 ASP A C 1
ATOM 1476 O O . ASP A 1 183 ? -21.752 6.551 8.125 1.00 78.69 183 ASP A O 1
ATOM 1480 N N . SER A 1 184 ? -23.887 6.766 8.717 1.00 71.38 184 SER A N 1
ATOM 1481 C CA . SER A 1 184 ? -23.964 8.171 8.298 1.00 71.38 184 SER A CA 1
ATOM 1482 C C . SER A 1 184 ? -22.993 9.092 9.060 1.00 71.38 184 SER A C 1
ATOM 1484 O O . SER A 1 184 ? -22.462 10.030 8.459 1.00 71.38 184 SER A O 1
ATOM 1486 N N . LYS A 1 185 ? -22.647 8.781 10.317 1.00 72.12 185 LYS A N 1
ATOM 1487 C CA . LYS A 1 185 ? -21.857 9.626 11.230 1.00 72.12 185 LYS A CA 1
ATOM 1488 C C . LYS A 1 185 ? -20.404 9.167 11.403 1.00 72.12 185 LYS A C 1
ATOM 1490 O O . LYS A 1 185 ? -19.506 10.004 11.491 1.00 72.12 185 LYS A O 1
ATOM 1495 N N . GLN A 1 186 ? -20.150 7.861 11.443 1.00 83.00 186 GLN A N 1
ATOM 1496 C CA . GLN A 1 186 ? -18.882 7.296 11.925 1.00 83.00 186 GLN A CA 1
ATOM 1497 C C . GLN A 1 186 ? -18.444 6.033 11.168 1.00 83.00 186 GLN A C 1
ATOM 1499 O O . GLN A 1 186 ? -19.193 5.443 10.391 1.00 83.00 186 GLN A O 1
ATOM 1504 N N . ASN A 1 187 ? -17.199 5.620 11.400 1.00 86.56 187 ASN A N 1
ATOM 1505 C CA . ASN A 1 187 ? -16.687 4.302 11.025 1.00 86.56 187 ASN A CA 1
ATOM 1506 C C . ASN A 1 187 ? -16.553 3.446 12.286 1.00 86.56 187 ASN A C 1
ATOM 1508 O O . ASN A 1 187 ? -16.242 3.973 13.355 1.00 86.56 187 ASN A O 1
ATOM 1512 N N . TRP A 1 188 ? -16.733 2.135 12.160 1.00 86.88 188 TRP A N 1
ATOM 1513 C CA . TRP A 1 188 ? -16.640 1.207 13.285 1.00 86.88 188 TRP A CA 1
ATOM 1514 C C . TRP A 1 188 ? -15.905 -0.085 12.920 1.00 86.88 188 TRP A C 1
ATOM 1516 O O . TRP A 1 188 ? -15.794 -0.453 11.748 1.00 86.88 188 TRP A O 1
ATOM 1526 N N . ALA A 1 189 ? -15.394 -0.774 13.940 1.00 86.31 189 ALA A N 1
ATOM 1527 C CA . ALA A 1 189 ? -14.837 -2.115 13.826 1.00 86.31 189 ALA A CA 1
ATOM 1528 C C . ALA A 1 189 ? -15.221 -2.980 15.035 1.00 86.31 189 ALA A C 1
ATOM 1530 O O . ALA A 1 189 ? -15.157 -2.520 16.171 1.00 86.31 189 ALA A O 1
ATOM 1531 N N . HIS A 1 190 ? -15.588 -4.239 14.807 1.00 84.00 190 HIS A N 1
ATOM 1532 C CA . HIS A 1 190 ? -15.758 -5.245 15.853 1.00 84.00 190 HIS A CA 1
ATOM 1533 C C . HIS A 1 190 ? -14.555 -6.185 15.874 1.00 84.00 190 HIS A C 1
ATOM 1535 O O . HIS A 1 190 ? -14.222 -6.793 14.855 1.00 84.00 190 HIS A O 1
ATOM 1541 N N . LEU A 1 191 ? -13.941 -6.330 17.047 1.00 82.25 191 LEU A N 1
ATOM 1542 C CA . LEU A 1 191 ? -12.852 -7.266 17.314 1.00 82.25 191 LEU A CA 1
ATOM 1543 C C . LEU A 1 191 ? -13.421 -8.473 18.056 1.00 82.25 191 LEU A C 1
ATOM 1545 O O . LEU A 1 191 ? -13.896 -8.317 19.179 1.00 82.25 191 LEU A O 1
ATOM 1549 N N . LEU A 1 192 ? -13.366 -9.661 17.450 1.00 78.44 192 LEU A N 1
ATOM 1550 C CA . LEU A 1 192 ? -13.747 -10.916 18.107 1.00 78.44 192 LEU A CA 1
ATOM 1551 C C . LEU A 1 192 ? -12.508 -11.686 18.552 1.00 78.44 192 LEU A C 1
ATOM 1553 O O . LEU A 1 192 ? -11.646 -11.979 17.725 1.00 78.44 192 LEU A O 1
ATOM 1557 N N . PHE A 1 193 ? -12.434 -12.086 19.818 1.00 73.38 193 PHE A N 1
ATOM 1558 C CA . PHE A 1 193 ? -11.319 -12.862 20.378 1.00 73.38 193 PHE A CA 1
ATOM 1559 C C . PHE A 1 1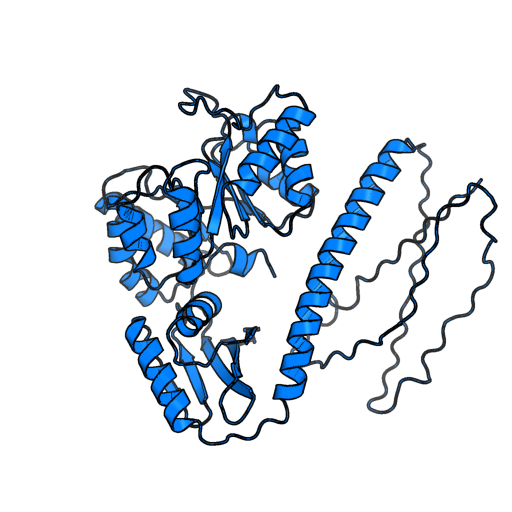93 ? -11.817 -13.898 21.384 1.00 73.38 193 PHE A C 1
ATOM 1561 O O . PHE A 1 193 ? -12.903 -13.775 21.941 1.00 73.38 193 PHE A O 1
ATOM 1568 N N . HIS A 1 194 ? -11.030 -14.952 21.596 1.00 70.00 194 HIS A N 1
ATOM 1569 C CA . HIS A 1 194 ? -11.331 -15.941 22.632 1.00 70.00 194 HIS A CA 1
ATOM 1570 C C . HIS A 1 194 ? -10.693 -15.531 23.958 1.00 70.00 194 HIS A C 1
ATOM 1572 O O . HIS A 1 194 ? -9.561 -15.053 23.988 1.00 70.00 194 HIS A O 1
ATOM 1578 N N . THR A 1 195 ? -11.419 -15.781 25.040 1.00 68.00 195 THR A N 1
ATOM 1579 C CA . THR A 1 195 ? -10.986 -15.656 26.433 1.00 68.00 195 THR A CA 1
ATOM 1580 C C . THR A 1 195 ? -11.152 -17.013 27.124 1.00 68.00 195 THR A C 1
ATOM 1582 O O . THR A 1 195 ? -11.754 -17.928 26.559 1.00 68.00 195 THR A O 1
ATOM 1585 N N . LYS A 1 196 ? -10.687 -17.150 28.373 1.00 65.94 196 LYS A N 1
ATOM 1586 C CA . LYS A 1 196 ? -10.976 -18.348 29.186 1.00 65.94 196 LYS A CA 1
ATOM 1587 C C . LYS A 1 196 ? -12.479 -18.558 29.448 1.00 65.94 196 LYS A C 1
ATOM 1589 O O . LYS A 1 196 ? -12.881 -19.690 29.672 1.00 65.94 196 LYS A O 1
ATOM 1594 N N . ALA A 1 197 ? -13.284 -17.492 29.399 1.00 66.00 197 ALA A N 1
ATOM 1595 C CA . ALA A 1 197 ? -14.731 -17.519 29.626 1.00 66.00 197 ALA A CA 1
ATOM 1596 C C . ALA A 1 197 ? -15.562 -17.647 28.328 1.00 66.00 197 ALA A C 1
ATOM 1598 O O . ALA A 1 197 ? -16.786 -17.646 28.383 1.00 66.00 197 ALA A O 1
ATOM 1599 N N . GLY A 1 198 ? -14.919 -17.750 27.156 1.00 67.75 198 GLY A N 1
ATOM 1600 C CA . GLY A 1 198 ? -15.592 -17.845 25.856 1.00 67.75 198 GLY A CA 1
ATOM 1601 C C . GLY A 1 198 ? -15.262 -16.697 24.899 1.00 67.75 198 GLY A C 1
ATOM 1602 O O . GLY A 1 198 ? -14.235 -16.024 25.029 1.00 67.75 198 GLY A O 1
ATOM 1603 N N . LEU A 1 199 ? -16.115 -16.501 23.890 1.00 71.50 199 LEU A N 1
ATOM 1604 C CA . LEU A 1 199 ? -15.939 -15.480 22.856 1.00 71.50 199 LEU A CA 1
ATOM 1605 C C . LEU A 1 199 ? -16.276 -14.084 23.405 1.00 71.50 199 LEU A C 1
ATOM 1607 O O . LEU A 1 199 ? -17.379 -13.850 23.891 1.00 71.50 199 LEU A O 1
ATOM 1611 N N . ALA A 1 200 ? -15.339 -13.149 23.278 1.00 72.75 200 ALA A N 1
ATOM 1612 C CA . ALA A 1 200 ? -15.509 -11.750 23.645 1.00 72.75 200 ALA A CA 1
ATOM 1613 C C . ALA A 1 200 ? -15.472 -10.844 22.407 1.00 72.75 200 ALA A C 1
ATOM 1615 O O . ALA A 1 200 ? -14.872 -11.174 21.377 1.00 72.75 200 ALA A O 1
ATOM 1616 N N . LYS A 1 201 ? -16.127 -9.687 22.529 1.00 78.00 201 LYS A N 1
ATOM 1617 C CA . LYS A 1 201 ? -16.279 -8.685 21.476 1.00 78.00 201 LYS A CA 1
ATOM 1618 C C . LYS A 1 201 ? -15.940 -7.305 22.025 1.00 78.00 201 LYS A C 1
ATOM 1620 O O . LYS A 1 201 ? -16.471 -6.913 23.056 1.00 78.00 201 LYS A O 1
ATOM 1625 N N . ILE A 1 202 ? -15.108 -6.566 21.301 1.00 81.19 202 ILE A N 1
ATOM 1626 C CA . ILE A 1 202 ? -14.859 -5.138 21.534 1.00 81.19 202 ILE A CA 1
ATOM 1627 C C . ILE A 1 202 ? -15.307 -4.356 20.307 1.00 81.19 202 ILE A C 1
ATOM 1629 O O . ILE A 1 202 ? -15.124 -4.814 19.176 1.00 81.19 202 ILE A O 1
ATOM 1633 N N . LYS A 1 203 ? -15.881 -3.172 20.529 1.00 86.00 203 LYS A N 1
ATOM 1634 C CA . LYS A 1 203 ? -16.273 -2.253 19.462 1.00 86.00 203 LYS A CA 1
ATOM 1635 C C . LYS A 1 203 ? -15.342 -1.047 19.448 1.00 86.00 203 LYS A C 1
ATOM 1637 O O . LYS A 1 203 ? -15.186 -0.364 20.451 1.00 86.00 203 LYS A O 1
ATOM 1642 N N . LEU A 1 204 ? -14.735 -0.783 18.300 1.00 89.31 204 LEU A N 1
ATOM 1643 C CA . LEU A 1 204 ? -14.035 0.460 18.011 1.00 89.31 204 LEU A CA 1
ATOM 1644 C C . LEU A 1 204 ? -14.971 1.357 17.204 1.00 89.31 204 LEU A C 1
ATOM 1646 O O . LEU A 1 204 ? -15.607 0.881 16.261 1.00 89.31 204 LEU A O 1
ATOM 1650 N N . VAL A 1 205 ? -15.018 2.644 17.521 1.00 91.38 205 VAL A N 1
ATOM 1651 C CA . VAL A 1 205 ? -15.708 3.672 16.730 1.00 91.38 205 VAL A CA 1
ATOM 1652 C C . VAL A 1 205 ? -14.778 4.856 16.497 1.00 91.38 205 VAL A C 1
ATOM 1654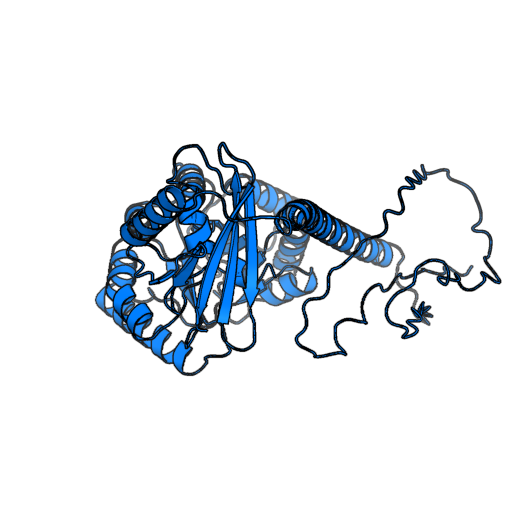 O O . VAL A 1 205 ? -13.908 5.138 17.316 1.00 91.38 205 VAL A O 1
ATOM 1657 N N . LYS A 1 206 ? -14.943 5.562 15.378 1.00 93.31 206 LYS A N 1
ATOM 1658 C CA . LYS A 1 206 ? -14.286 6.855 15.148 1.00 93.31 206 LYS A CA 1
ATOM 1659 C C . LYS A 1 206 ? -15.118 7.760 14.240 1.00 93.31 206 LYS A C 1
ATOM 1661 O O . LYS A 1 206 ? -15.756 7.252 13.310 1.00 93.31 206 LYS A O 1
ATOM 1666 N N . PRO A 1 207 ? -15.056 9.092 14.407 1.00 93.56 207 PRO A N 1
ATOM 1667 C CA . PRO A 1 207 ? -15.621 10.020 13.435 1.00 93.56 207 PRO A CA 1
ATOM 1668 C C . PRO A 1 207 ? -15.010 9.825 12.038 1.00 93.56 207 PRO A C 1
ATOM 1670 O O . PRO A 1 207 ? -13.898 9.307 11.875 1.00 93.56 207 PRO A O 1
ATOM 1673 N N . LYS A 1 208 ? -15.725 10.266 11.000 1.00 91.12 208 LYS A N 1
ATOM 1674 C CA . LYS A 1 208 ? -15.165 10.310 9.642 1.00 91.12 208 LYS A CA 1
ATOM 1675 C C . LYS A 1 208 ? -13.994 11.316 9.595 1.00 91.12 208 LYS A C 1
ATOM 1677 O O . LYS A 1 208 ? -14.117 12.394 10.174 1.00 91.12 208 LYS A O 1
ATOM 1682 N N . PRO A 1 209 ? -12.859 10.978 8.952 1.00 94.69 209 PRO A N 1
ATOM 1683 C CA . PRO A 1 209 ? -11.735 11.904 8.801 1.00 94.69 209 PRO A CA 1
ATOM 1684 C C . PRO A 1 209 ? -12.099 13.050 7.852 1.00 94.69 209 PRO A C 1
ATOM 1686 O O . PRO A 1 209 ? -13.007 12.906 7.031 1.00 94.69 209 PRO A O 1
ATOM 1689 N N . LYS A 1 210 ? -11.348 14.156 7.908 1.00 96.50 210 LYS A N 1
ATOM 1690 C CA . LYS A 1 210 ? -11.506 15.262 6.949 1.00 96.50 210 LYS A CA 1
ATOM 1691 C C . LYS A 1 210 ? -11.039 14.875 5.545 1.00 96.50 210 LYS A C 1
ATOM 1693 O O . LYS A 1 210 ? -11.669 15.265 4.573 1.00 96.50 210 LYS A O 1
ATOM 1698 N N . ALA A 1 211 ? -9.955 14.107 5.442 1.00 97.50 211 ALA A N 1
ATOM 1699 C CA . ALA A 1 211 ? -9.437 13.586 4.179 1.00 97.50 211 ALA A CA 1
ATOM 1700 C C . ALA A 1 211 ? -8.732 12.236 4.379 1.00 97.50 211 ALA A C 1
ATOM 1702 O O . ALA A 1 211 ? -8.550 11.772 5.510 1.00 97.50 211 ALA A O 1
ATOM 1703 N N . LYS A 1 212 ? -8.353 11.594 3.270 1.00 97.69 212 LYS A N 1
ATOM 1704 C CA . LYS A 1 212 ? -7.767 10.250 3.240 1.00 97.69 212 LYS A CA 1
ATOM 1705 C C . LYS A 1 212 ? -6.546 10.194 2.330 1.00 97.69 212 LYS A C 1
ATOM 1707 O O . LYS A 1 212 ? -6.629 10.566 1.160 1.00 97.69 212 LYS A O 1
ATOM 1712 N N . VAL A 1 213 ? -5.435 9.690 2.859 1.00 98.56 213 VAL A N 1
ATOM 1713 C CA . VAL A 1 213 ? -4.136 9.650 2.174 1.00 98.56 213 VAL A CA 1
ATOM 1714 C C . VAL A 1 213 ? -3.548 8.241 2.231 1.00 98.56 213 VAL A C 1
ATOM 1716 O O . VAL A 1 213 ? -3.609 7.575 3.256 1.00 98.56 213 VAL A O 1
ATOM 1719 N N . SER A 1 214 ? -2.954 7.782 1.136 1.00 98.38 214 SER A N 1
ATOM 1720 C CA . SER A 1 214 ? -2.194 6.536 1.077 1.00 98.38 214 SER A CA 1
ATOM 1721 C C . SER A 1 214 ? -0.755 6.844 0.679 1.00 98.38 214 SER A C 1
ATOM 1723 O O . SER A 1 214 ? -0.525 7.551 -0.303 1.00 98.38 214 SER A O 1
ATOM 1725 N N . ILE A 1 215 ? 0.197 6.343 1.469 1.00 98.56 215 ILE A N 1
ATOM 1726 C CA . ILE A 1 215 ? 1.636 6.527 1.260 1.00 98.56 215 ILE A CA 1
ATOM 1727 C C . ILE A 1 215 ? 2.255 5.140 1.103 1.00 98.56 215 ILE A C 1
ATOM 1729 O O . ILE A 1 215 ? 2.152 4.303 2.008 1.00 98.56 215 ILE A O 1
ATOM 1733 N N . LEU A 1 216 ? 2.875 4.899 -0.049 1.00 98.50 216 LEU A N 1
ATOM 1734 C CA . LEU A 1 216 ? 3.676 3.704 -0.307 1.00 98.50 216 LEU A CA 1
ATOM 1735 C C . LEU A 1 216 ? 5.155 4.034 -0.081 1.00 98.50 216 LEU A C 1
ATOM 1737 O O . LEU A 1 216 ? 5.619 5.110 -0.461 1.00 98.50 216 LEU A O 1
ATOM 1741 N N . VAL A 1 217 ? 5.863 3.091 0.535 1.00 97.94 217 VAL A N 1
ATOM 1742 C CA . VAL A 1 217 ? 7.315 3.080 0.708 1.00 97.94 217 VAL A CA 1
ATOM 1743 C C . VAL A 1 217 ? 7.864 2.021 -0.238 1.00 97.94 217 VAL A C 1
ATOM 1745 O O . VAL A 1 217 ? 7.783 0.827 0.056 1.00 97.94 217 VAL A O 1
ATOM 1748 N N . ASP A 1 218 ? 8.355 2.467 -1.386 1.00 96.88 218 ASP A N 1
ATOM 1749 C CA . ASP A 1 218 ? 8.963 1.633 -2.419 1.00 96.88 218 ASP A CA 1
ATOM 1750 C C . ASP A 1 218 ? 10.444 1.332 -2.100 1.00 96.88 218 ASP A C 1
ATOM 1752 O O . ASP A 1 218 ? 11.009 1.836 -1.129 1.00 96.88 218 ASP A O 1
ATOM 1756 N N . ASP A 1 219 ? 11.070 0.477 -2.908 1.00 94.31 219 ASP A N 1
ATOM 1757 C CA . ASP A 1 219 ? 12.474 0.036 -2.817 1.00 94.31 219 ASP A CA 1
ATOM 1758 C C . ASP A 1 219 ? 12.918 -0.712 -1.540 1.00 94.31 219 ASP A C 1
ATOM 1760 O O . ASP A 1 219 ? 14.107 -0.987 -1.342 1.00 94.31 219 ASP A O 1
ATOM 1764 N N . VAL A 1 220 ? 11.983 -1.143 -0.689 1.00 93.75 220 VAL A N 1
ATOM 1765 C CA . VAL A 1 220 ? 12.321 -1.885 0.535 1.00 93.75 220 VAL A CA 1
ATOM 1766 C C . VAL A 1 220 ? 12.945 -3.238 0.181 1.00 93.75 220 VAL A C 1
ATOM 1768 O O . VAL A 1 220 ? 12.379 -4.020 -0.579 1.00 93.75 220 VAL A O 1
ATOM 1771 N N . GLY A 1 221 ? 14.104 -3.548 0.762 1.00 83.38 221 GLY A N 1
ATOM 1772 C CA . GLY A 1 221 ? 14.823 -4.805 0.533 1.00 83.38 221 GLY A CA 1
ATOM 1773 C C . GLY A 1 221 ? 16.246 -4.602 0.020 1.00 83.38 221 GLY A C 1
ATOM 1774 O O . GLY A 1 221 ? 17.125 -5.385 0.378 1.00 83.38 221 GLY A O 1
ATOM 1775 N N . TYR A 1 222 ? 16.490 -3.533 -0.748 1.00 77.56 222 TYR A N 1
ATOM 1776 C CA . TYR A 1 222 ? 17.830 -3.198 -1.236 1.00 77.56 222 TYR A CA 1
ATOM 1777 C C . TYR A 1 222 ? 18.735 -2.735 -0.087 1.00 77.56 222 TYR A C 1
ATOM 1779 O O . TYR A 1 222 ? 19.762 -3.350 0.208 1.00 77.56 222 TYR A O 1
ATOM 1787 N N . HIS A 1 223 ? 18.292 -1.699 0.625 1.00 66.75 223 HIS A N 1
ATOM 1788 C CA . HIS A 1 223 ? 18.845 -1.251 1.899 1.00 66.75 223 HIS A CA 1
ATOM 1789 C C . HIS A 1 223 ? 17.723 -1.219 2.956 1.00 66.75 223 HIS A C 1
ATOM 1791 O O . HIS A 1 223 ? 16.574 -1.571 2.666 1.00 66.75 223 HIS A O 1
ATOM 1797 N N . GLY A 1 224 ? 18.078 -0.971 4.221 1.00 63.44 224 GLY A N 1
ATOM 1798 C CA . GLY A 1 224 ? 17.185 -1.274 5.344 1.00 63.44 224 GLY A CA 1
ATOM 1799 C C . GLY A 1 224 ? 17.409 -0.436 6.598 1.00 63.44 224 GLY A C 1
ATOM 1800 O O . GLY A 1 224 ? 17.310 -0.963 7.714 1.00 63.44 224 GLY A O 1
ATOM 1801 N N . GLU A 1 225 ? 17.737 0.841 6.414 1.00 74.25 225 GLU A N 1
ATOM 1802 C CA . GLU A 1 225 ? 17.927 1.804 7.504 1.00 74.25 225 GLU A CA 1
ATOM 1803 C C . GLU A 1 225 ? 16.590 2.480 7.854 1.00 74.25 225 GLU A C 1
ATOM 1805 O O . GLU A 1 225 ? 16.057 2.255 8.947 1.00 74.25 225 GLU A O 1
ATOM 1810 N N . GLY A 1 226 ? 15.968 3.163 6.887 1.00 84.56 226 GLY A N 1
ATOM 1811 C CA . GLY A 1 226 ? 14.698 3.877 7.057 1.00 84.56 226 GLY A CA 1
ATOM 1812 C C . GLY A 1 226 ? 13.495 2.966 7.329 1.00 84.56 226 GLY A C 1
ATOM 1813 O O . GLY A 1 226 ? 12.607 3.319 8.108 1.00 84.56 226 GLY A O 1
ATOM 1814 N N . ILE A 1 227 ? 13.462 1.745 6.784 1.00 92.25 227 ILE A N 1
ATOM 1815 C CA . ILE A 1 227 ? 12.399 0.758 7.049 1.00 92.25 227 ILE A CA 1
ATOM 1816 C C . ILE A 1 227 ? 12.281 0.425 8.541 1.00 92.25 227 ILE A C 1
ATOM 1818 O O . ILE A 1 227 ? 11.177 0.228 9.052 1.00 92.25 227 ILE A O 1
ATOM 1822 N N . ARG A 1 228 ? 13.393 0.425 9.291 1.00 91.81 228 ARG A N 1
ATOM 1823 C CA . ARG A 1 228 ? 13.369 0.185 10.745 1.00 91.81 228 ARG A CA 1
ATOM 1824 C C . ARG A 1 228 ? 12.642 1.296 11.494 1.00 91.81 228 ARG A C 1
ATOM 1826 O O . ARG A 1 228 ? 12.088 1.029 12.560 1.00 91.81 228 ARG A O 1
ATOM 1833 N N . ARG A 1 229 ? 12.651 2.514 10.953 1.00 94.00 229 ARG A N 1
ATOM 1834 C CA . ARG A 1 229 ? 11.929 3.672 11.477 1.00 94.00 229 ARG A CA 1
ATOM 1835 C C . ARG A 1 229 ? 10.457 3.613 11.081 1.00 94.00 229 ARG A C 1
ATOM 1837 O O . ARG A 1 229 ? 9.618 3.613 11.976 1.00 94.00 229 ARG A O 1
ATOM 1844 N N . TYR A 1 230 ? 10.138 3.380 9.803 1.00 95.38 230 TYR A N 1
ATOM 1845 C CA . TYR A 1 230 ? 8.756 3.152 9.343 1.00 95.38 230 TYR A CA 1
ATOM 1846 C C . TYR A 1 230 ? 8.017 2.086 10.163 1.00 95.38 230 TYR A C 1
ATOM 1848 O O . TYR A 1 230 ? 6.890 2.307 10.597 1.00 95.38 230 TYR A O 1
ATOM 1856 N N . LEU A 1 231 ? 8.667 0.960 10.470 1.00 93.06 231 LEU A N 1
ATOM 1857 C CA . LEU A 1 231 ? 8.063 -0.133 11.241 1.00 93.06 231 LEU A CA 1
ATOM 1858 C C . LEU A 1 231 ? 7.807 0.183 12.731 1.00 93.06 231 LEU A C 1
ATOM 1860 O O . LEU A 1 231 ? 7.008 -0.508 13.381 1.00 93.06 231 LEU A O 1
ATOM 1864 N N . LYS A 1 232 ? 8.451 1.223 13.279 1.00 91.69 232 LYS A N 1
ATOM 1865 C CA . LYS A 1 232 ? 8.164 1.763 14.620 1.00 91.69 232 LYS A CA 1
ATOM 1866 C C . LYS A 1 232 ? 6.980 2.731 14.616 1.00 91.69 232 LYS A C 1
ATOM 1868 O O . LYS A 1 232 ? 6.332 2.866 15.648 1.00 91.69 232 LYS A O 1
ATOM 1873 N N . MET A 1 233 ? 6.672 3.364 13.483 1.00 91.62 233 MET A N 1
ATOM 1874 C CA . MET A 1 233 ? 5.548 4.293 13.379 1.00 91.62 233 MET A CA 1
ATOM 1875 C C . MET A 1 233 ? 4.214 3.568 13.604 1.00 91.62 233 MET A C 1
ATOM 1877 O O . MET A 1 233 ? 4.027 2.412 13.217 1.00 91.62 233 MET A O 1
ATOM 1881 N N . ASN A 1 234 ? 3.241 4.258 14.196 1.00 88.50 234 ASN A N 1
ATOM 1882 C CA . ASN A 1 234 ? 1.895 3.720 14.421 1.00 88.50 234 ASN A CA 1
ATOM 1883 C C . ASN A 1 234 ? 0.891 4.218 13.369 1.00 88.50 234 ASN A C 1
ATOM 1885 O O . ASN A 1 234 ? -0.253 4.541 13.684 1.00 88.50 234 ASN A O 1
ATOM 1889 N N . VAL A 1 235 ? 1.326 4.244 12.104 1.00 91.00 235 VAL A N 1
ATOM 1890 C CA . VAL A 1 235 ? 0.506 4.598 10.935 1.00 91.00 235 VAL A CA 1
ATOM 1891 C C . VAL A 1 235 ? 0.683 3.584 9.793 1.00 91.00 235 VAL A C 1
ATOM 1893 O O . VAL A 1 235 ? 1.778 3.048 9.623 1.00 91.00 235 VAL A O 1
ATOM 1896 N N . PRO A 1 236 ? -0.360 3.322 8.982 1.00 93.25 236 PRO A N 1
ATOM 1897 C CA . PRO A 1 236 ? -0.317 2.342 7.897 1.00 93.25 236 PRO A CA 1
ATOM 1898 C C . PRO A 1 236 ? 0.292 2.914 6.610 1.00 93.25 236 PRO A C 1
ATOM 1900 O O . PRO A 1 236 ? -0.383 3.032 5.585 1.00 93.25 236 PRO A O 1
ATOM 1903 N N . VAL A 1 237 ? 1.586 3.237 6.641 1.00 96.88 237 VAL A N 1
ATOM 1904 C CA . VAL A 1 237 ? 2.356 3.277 5.389 1.00 96.88 237 VAL A CA 1
ATOM 1905 C C . VAL A 1 237 ? 2.383 1.871 4.778 1.00 96.88 237 VAL A C 1
ATOM 1907 O O . VAL A 1 237 ? 2.356 0.871 5.498 1.00 96.88 237 VAL A O 1
ATOM 1910 N N . THR A 1 238 ? 2.388 1.770 3.452 1.00 97.38 238 THR A N 1
ATOM 1911 C CA . THR A 1 238 ? 2.391 0.469 2.764 1.00 97.38 238 THR A CA 1
ATOM 1912 C C . THR A 1 238 ? 3.795 0.129 2.299 1.00 97.38 238 THR A C 1
ATOM 1914 O O . THR A 1 238 ? 4.426 0.933 1.624 1.00 97.38 238 THR A O 1
ATOM 1917 N N . ILE A 1 239 ? 4.288 -1.048 2.676 1.00 97.75 239 ILE A N 1
ATOM 1918 C CA . ILE A 1 239 ? 5.679 -1.452 2.468 1.00 97.75 239 ILE A CA 1
ATOM 1919 C C . ILE A 1 239 ? 5.771 -2.226 1.151 1.00 97.75 239 ILE A C 1
ATOM 1921 O O . ILE A 1 239 ? 5.309 -3.368 1.095 1.00 97.75 239 ILE A O 1
ATOM 1925 N N . SER A 1 240 ? 6.342 -1.631 0.101 1.00 97.56 240 SER A N 1
ATOM 1926 C CA . SER A 1 240 ? 6.551 -2.313 -1.179 1.00 97.56 240 SER A CA 1
ATOM 1927 C C . SER A 1 240 ? 7.976 -2.831 -1.300 1.00 97.56 240 SER A C 1
ATOM 1929 O O . SER A 1 240 ? 8.947 -2.083 -1.202 1.00 97.56 240 SER A O 1
ATOM 1931 N N . ILE A 1 241 ? 8.090 -4.146 -1.471 1.00 97.12 241 ILE A N 1
ATOM 1932 C CA . ILE A 1 241 ? 9.346 -4.874 -1.317 1.00 97.12 241 ILE A CA 1
ATOM 1933 C C . ILE A 1 241 ? 9.878 -5.312 -2.674 1.00 97.12 241 ILE A C 1
ATOM 1935 O O . ILE A 1 241 ? 9.210 -6.051 -3.403 1.00 97.12 241 ILE A O 1
ATOM 1939 N N . LEU A 1 242 ? 11.107 -4.900 -2.975 1.00 95.00 242 LEU A N 1
ATOM 1940 C CA . LEU A 1 242 ? 11.881 -5.425 -4.090 1.00 95.00 242 LEU A CA 1
ATOM 1941 C C . LEU A 1 242 ? 12.204 -6.904 -3.839 1.00 95.00 242 LEU A C 1
ATOM 1943 O O . LEU A 1 242 ? 12.647 -7.261 -2.742 1.00 95.00 242 LEU A O 1
ATOM 1947 N N . PRO A 1 243 ? 11.993 -7.789 -4.821 1.00 94.69 243 PRO A N 1
ATOM 1948 C CA . PRO A 1 243 ? 12.236 -9.214 -4.662 1.00 94.69 243 PRO A CA 1
ATOM 1949 C C . PRO A 1 243 ? 13.738 -9.551 -4.763 1.00 94.69 243 PRO A C 1
ATOM 1951 O O . PRO A 1 243 ? 14.510 -8.808 -5.358 1.00 94.69 243 PRO A O 1
ATOM 1954 N N . PHE A 1 244 ? 14.128 -10.723 -4.248 1.00 92.25 244 PHE A N 1
ATOM 1955 C CA . PHE A 1 244 ? 15.472 -11.321 -4.390 1.00 92.25 244 PHE A CA 1
ATOM 1956 C C . PHE A 1 244 ? 16.658 -10.576 -3.750 1.00 92.25 244 PHE A C 1
ATOM 1958 O O . PHE A 1 244 ? 17.801 -10.874 -4.085 1.00 92.25 244 PHE A O 1
ATOM 1965 N N . TYR A 1 245 ? 16.416 -9.688 -2.784 1.00 92.12 245 TYR A N 1
ATOM 1966 C CA . TYR A 1 245 ? 17.457 -9.271 -1.844 1.00 92.12 245 TYR A CA 1
ATOM 1967 C C . TYR A 1 245 ? 17.422 -10.129 -0.579 1.00 92.12 245 TYR A C 1
ATOM 1969 O O . TYR A 1 245 ? 16.353 -10.563 -0.139 1.00 92.12 245 TYR A O 1
ATOM 1977 N N . ASP A 1 246 ? 18.579 -10.308 0.062 1.00 90.81 246 ASP A N 1
ATOM 1978 C CA . ASP A 1 246 ? 18.724 -11.090 1.301 1.00 90.81 246 ASP A CA 1
ATOM 1979 C C . ASP A 1 246 ? 17.770 -10.619 2.414 1.00 90.81 246 ASP A C 1
ATOM 1981 O O . ASP A 1 246 ? 17.319 -11.402 3.253 1.00 90.81 246 ASP A O 1
ATOM 1985 N N . THR A 1 247 ? 17.411 -9.330 2.407 1.00 92.38 247 THR A N 1
ATOM 1986 C CA . THR A 1 247 ? 16.514 -8.738 3.404 1.00 92.38 247 THR A CA 1
ATOM 1987 C C . THR A 1 247 ? 15.029 -8.749 3.009 1.00 92.38 247 THR A C 1
ATOM 1989 O O . THR A 1 247 ? 14.180 -8.560 3.885 1.00 92.38 247 THR A O 1
ATOM 1992 N N . SER A 1 248 ? 14.668 -9.039 1.748 1.00 93.88 248 SER A N 1
ATOM 1993 C CA . SER A 1 248 ? 13.282 -8.957 1.243 1.00 93.88 248 SER A CA 1
ATOM 1994 C C . SER A 1 248 ? 12.314 -9.819 2.058 1.00 93.88 248 SER A C 1
ATOM 1996 O O . SER A 1 248 ? 11.300 -9.336 2.565 1.00 93.88 248 SER A O 1
ATOM 1998 N N . ALA A 1 249 ? 12.643 -11.101 2.253 1.00 93.38 249 ALA A N 1
ATOM 1999 C CA . ALA A 1 249 ? 11.805 -12.026 3.017 1.00 93.38 249 ALA A CA 1
ATOM 2000 C C . ALA A 1 249 ? 11.763 -11.679 4.519 1.00 93.38 249 ALA A C 1
ATOM 2002 O O . ALA A 1 249 ? 10.726 -11.853 5.169 1.00 93.38 249 ALA A O 1
ATOM 2003 N N . HIS A 1 250 ? 12.864 -11.145 5.065 1.00 93.81 250 HIS A N 1
ATOM 2004 C CA . HIS A 1 250 ? 12.932 -10.671 6.448 1.00 93.81 250 HIS A CA 1
ATOM 2005 C C . HIS A 1 250 ? 11.976 -9.493 6.669 1.00 93.81 250 HIS A C 1
ATOM 2007 O O . HIS A 1 250 ? 11.116 -9.562 7.552 1.00 93.81 250 HIS A O 1
ATOM 2013 N N . PHE A 1 251 ? 12.070 -8.440 5.850 1.00 94.62 251 PHE A N 1
ATOM 2014 C CA . PHE A 1 251 ? 11.210 -7.266 5.983 1.00 94.62 251 PHE A CA 1
ATOM 2015 C C . PHE A 1 251 ? 9.753 -7.561 5.625 1.00 94.62 251 PHE A C 1
ATOM 2017 O O . PHE A 1 251 ? 8.870 -7.048 6.310 1.00 94.62 251 PHE A O 1
ATOM 2024 N N . ALA A 1 252 ? 9.466 -8.458 4.677 1.00 95.25 252 ALA A N 1
ATOM 2025 C CA . ALA A 1 252 ? 8.101 -8.913 4.399 1.00 95.25 252 ALA A CA 1
ATOM 2026 C C . ALA A 1 252 ? 7.464 -9.570 5.636 1.00 95.25 252 ALA A C 1
ATOM 2028 O O . ALA A 1 252 ? 6.385 -9.175 6.091 1.00 95.25 252 ALA A O 1
ATOM 2029 N N . LYS A 1 253 ? 8.174 -10.530 6.247 1.00 94.19 253 LYS A N 1
ATOM 2030 C CA . LYS A 1 253 ? 7.737 -11.196 7.480 1.00 94.19 253 LYS A CA 1
ATOM 2031 C C . LYS A 1 253 ? 7.594 -10.200 8.631 1.00 94.19 253 LYS A C 1
ATOM 2033 O O . LYS A 1 253 ? 6.575 -10.224 9.319 1.00 94.19 253 LYS A O 1
ATOM 2038 N N . ARG A 1 254 ? 8.575 -9.312 8.832 1.00 93.00 254 ARG A N 1
ATOM 2039 C CA . ARG A 1 254 ? 8.580 -8.343 9.937 1.00 93.00 254 ARG A CA 1
ATOM 2040 C C . ARG A 1 254 ? 7.466 -7.303 9.807 1.00 93.00 254 ARG A C 1
ATOM 2042 O O . ARG A 1 254 ? 6.789 -7.040 10.794 1.00 93.00 254 ARG A O 1
ATOM 2049 N N . SER A 1 255 ? 7.221 -6.783 8.607 1.00 94.00 255 SER A N 1
ATOM 2050 C CA . SER A 1 255 ? 6.124 -5.846 8.320 1.00 94.00 255 SER A CA 1
ATOM 2051 C C . SER A 1 255 ? 4.769 -6.488 8.618 1.00 94.00 255 SER A C 1
ATOM 2053 O O . SER A 1 255 ? 3.975 -5.955 9.396 1.00 94.00 255 SER A O 1
ATOM 2055 N N . ARG A 1 256 ? 4.548 -7.712 8.118 1.00 90.69 256 ARG A N 1
ATOM 2056 C CA . ARG A 1 256 ? 3.321 -8.481 8.365 1.00 90.69 256 ARG A CA 1
ATOM 2057 C C . ARG A 1 256 ? 3.112 -8.826 9.849 1.00 90.69 256 ARG A C 1
ATOM 2059 O O . ARG A 1 256 ? 1.969 -8.829 10.320 1.00 90.69 256 ARG A O 1
ATOM 2066 N N . GLN A 1 257 ? 4.199 -9.099 10.578 1.00 88.75 257 GLN A N 1
ATOM 2067 C CA . GLN A 1 257 ? 4.247 -9.306 12.037 1.00 88.75 257 GLN A CA 1
ATOM 2068 C C . GLN A 1 257 ? 4.036 -8.031 12.867 1.00 88.75 257 GLN A C 1
ATOM 2070 O O . GLN A 1 257 ? 3.924 -8.134 14.083 1.00 88.75 257 GLN A O 1
ATOM 2075 N N . LEU A 1 258 ? 4.004 -6.859 12.232 1.00 89.19 258 LEU A N 1
ATOM 2076 C CA . LEU A 1 258 ? 3.766 -5.564 12.868 1.00 89.19 258 LEU A CA 1
ATOM 2077 C C . LEU A 1 258 ? 2.470 -4.896 12.366 1.00 89.19 258 LEU A C 1
ATOM 2079 O O . LEU A 1 258 ? 2.227 -3.730 12.657 1.00 89.19 258 LEU A O 1
ATOM 2083 N N . GLY A 1 259 ? 1.641 -5.625 11.611 1.00 88.62 259 GLY A N 1
ATOM 2084 C CA . GLY A 1 259 ? 0.326 -5.178 11.136 1.00 88.62 259 GLY A CA 1
ATOM 2085 C C . GLY A 1 259 ? 0.339 -4.374 9.832 1.00 88.62 259 GLY A C 1
ATOM 2086 O O . GLY A 1 259 ? -0.734 -4.120 9.278 1.00 88.62 259 GLY A O 1
ATOM 2087 N N . PHE A 1 260 ? 1.523 -4.035 9.315 1.00 94.00 260 PHE A N 1
ATOM 2088 C CA . PHE A 1 260 ? 1.694 -3.328 8.048 1.00 94.00 260 PHE A CA 1
ATOM 2089 C C . PHE A 1 260 ? 1.244 -4.177 6.859 1.00 94.00 260 PHE A C 1
ATOM 2091 O O . PHE A 1 260 ? 1.312 -5.412 6.869 1.00 94.00 260 PHE A O 1
ATOM 2098 N N . GLU A 1 261 ? 0.790 -3.482 5.823 1.00 94.62 261 GLU A N 1
ATOM 2099 C CA . GLU A 1 261 ? 0.494 -4.077 4.531 1.00 94.62 261 GLU A CA 1
ATOM 2100 C C . GLU A 1 261 ? 1.777 -4.222 3.710 1.00 94.62 261 GLU A C 1
ATOM 2102 O O . GLU A 1 261 ? 2.623 -3.326 3.709 1.00 94.62 261 GLU A O 1
ATOM 2107 N N . VAL A 1 262 ? 1.917 -5.366 3.038 1.00 96.56 262 VAL A N 1
ATOM 2108 C CA . VAL A 1 262 ? 3.088 -5.705 2.226 1.00 96.56 262 VAL A CA 1
ATOM 2109 C C . VAL A 1 262 ? 2.669 -5.796 0.766 1.00 96.56 262 VAL A C 1
ATOM 2111 O O . VAL A 1 262 ? 1.697 -6.477 0.424 1.00 96.56 262 VAL A O 1
ATOM 2114 N N . MET A 1 263 ? 3.428 -5.126 -0.089 1.00 97.62 263 MET A N 1
ATOM 2115 C CA . MET A 1 263 ? 3.320 -5.186 -1.538 1.00 97.62 263 MET A CA 1
ATOM 2116 C C . MET A 1 263 ? 4.594 -5.755 -2.149 1.00 97.62 263 MET A C 1
ATOM 2118 O O . MET A 1 263 ? 5.671 -5.713 -1.556 1.00 97.62 263 MET A O 1
ATOM 2122 N N . LEU A 1 264 ? 4.454 -6.286 -3.357 1.00 98.31 264 LEU A N 1
ATOM 2123 C CA . LEU A 1 264 ? 5.576 -6.586 -4.229 1.00 98.31 264 LEU A CA 1
ATOM 2124 C C . LEU A 1 264 ? 5.899 -5.362 -5.089 1.00 98.31 264 LEU A C 1
ATOM 2126 O O . LEU A 1 264 ? 5.047 -4.919 -5.863 1.00 98.31 264 LEU A O 1
ATOM 2130 N N . HIS A 1 265 ? 7.142 -4.894 -5.017 1.00 97.50 265 HIS A N 1
ATOM 2131 C CA . HIS A 1 265 ? 7.676 -3.885 -5.921 1.00 97.50 265 HIS A CA 1
ATOM 2132 C C . HIS A 1 265 ? 8.269 -4.595 -7.143 1.00 97.50 265 HIS A C 1
ATOM 2134 O O . HIS A 1 265 ? 9.392 -5.097 -7.119 1.00 97.50 265 HIS A O 1
ATOM 2140 N N . MET A 1 266 ? 7.461 -4.760 -8.191 1.00 97.56 266 MET A N 1
ATOM 2141 C CA . MET A 1 266 ? 7.791 -5.619 -9.329 1.00 97.56 266 MET A CA 1
ATOM 2142 C C . MET A 1 266 ? 8.833 -4.957 -10.248 1.00 97.56 266 MET A C 1
ATOM 2144 O O . MET A 1 266 ? 8.525 -3.904 -10.807 1.00 97.56 266 MET A O 1
ATOM 2148 N N . PRO A 1 267 ? 10.016 -5.567 -10.479 1.00 95.88 267 PRO A N 1
ATOM 2149 C CA . PRO A 1 267 ? 11.046 -5.011 -11.357 1.00 95.88 267 PRO A CA 1
ATOM 2150 C C . PRO A 1 267 ? 10.586 -4.947 -12.816 1.00 95.88 267 PRO A C 1
ATOM 2152 O O . PRO A 1 267 ? 10.315 -5.983 -13.436 1.00 95.88 267 PRO A O 1
ATOM 2155 N N . MET A 1 268 ? 10.533 -3.741 -13.386 1.00 95.81 268 MET A N 1
ATOM 2156 C CA . MET A 1 268 ? 10.102 -3.513 -14.765 1.00 95.81 268 MET A CA 1
ATOM 2157 C C . MET A 1 268 ? 11.056 -2.590 -15.534 1.00 95.81 268 MET A C 1
ATOM 2159 O O . MET A 1 268 ? 11.551 -1.610 -14.994 1.00 95.81 268 MET A O 1
ATOM 2163 N N . GLN A 1 269 ? 11.277 -2.841 -16.826 1.00 95.00 269 GLN A N 1
ATOM 2164 C CA . GLN A 1 269 ? 12.217 -2.045 -17.631 1.00 95.00 269 GLN A CA 1
ATOM 2165 C C . GLN A 1 269 ? 11.810 -0.557 -17.763 1.00 95.00 269 GLN A C 1
ATOM 2167 O O . GLN A 1 269 ? 10.724 -0.240 -18.264 1.00 95.00 269 GLN A O 1
ATOM 2172 N N . ALA A 1 270 ? 12.729 0.350 -17.409 1.00 93.62 270 ALA A N 1
ATOM 2173 C CA . ALA A 1 270 ? 12.695 1.768 -17.777 1.00 93.62 270 ALA A CA 1
ATOM 2174 C C . ALA A 1 270 ? 13.064 2.038 -19.252 1.00 93.62 270 ALA A C 1
ATOM 2176 O O . ALA A 1 270 ? 13.755 1.253 -19.905 1.00 93.62 270 ALA A O 1
ATOM 2177 N N . SER A 1 271 ? 12.644 3.196 -19.770 1.00 88.62 271 SER A N 1
ATOM 2178 C CA . SER A 1 271 ? 12.975 3.664 -21.130 1.00 88.62 271 SER A CA 1
ATOM 2179 C C . SER A 1 271 ? 14.450 4.020 -21.322 1.00 88.62 271 SER A C 1
ATOM 2181 O O . SER A 1 271 ? 14.979 3.835 -22.416 1.00 88.62 271 SER A O 1
ATOM 2183 N N . PHE A 1 272 ? 15.123 4.470 -20.262 1.00 79.62 272 PHE A N 1
ATOM 2184 C CA . PHE A 1 272 ? 16.545 4.810 -20.252 1.00 79.62 272 PHE A CA 1
ATOM 2185 C C . PHE A 1 272 ? 17.217 4.198 -19.029 1.00 79.62 272 PHE A C 1
ATOM 2187 O O . PHE A 1 272 ? 16.598 4.128 -17.972 1.00 79.62 272 PHE A O 1
ATOM 2194 N N . GLY A 1 273 ? 18.477 3.782 -19.183 1.00 61.09 273 GLY A N 1
ATOM 2195 C CA . GLY A 1 273 ? 19.365 3.464 -18.064 1.00 61.09 273 GLY A CA 1
ATOM 2196 C C . GLY A 1 273 ? 18.799 2.481 -17.042 1.00 61.09 273 GLY A C 1
ATOM 2197 O O . GLY A 1 273 ? 18.977 2.716 -15.860 1.00 61.09 273 GLY A O 1
ATOM 2198 N N . SER A 1 274 ? 18.116 1.407 -17.459 1.00 58.59 274 SER A N 1
ATOM 2199 C CA . SER A 1 274 ? 17.647 0.396 -16.499 1.00 58.59 274 SER A CA 1
ATOM 2200 C C . SER A 1 274 ? 18.860 -0.274 -15.842 1.00 58.59 274 SER A C 1
ATOM 2202 O O . SER A 1 274 ? 19.552 -1.091 -16.459 1.00 58.59 274 SER A O 1
ATOM 2204 N N . TYR A 1 275 ? 19.150 0.137 -14.606 1.00 52.72 275 TYR A N 1
ATOM 2205 C CA . TYR A 1 275 ? 20.319 -0.307 -13.842 1.00 52.72 275 TYR A CA 1
ATOM 2206 C C . TYR A 1 275 ? 20.148 -1.755 -13.356 1.00 52.72 275 TYR A C 1
ATOM 2208 O O . TYR A 1 275 ? 21.130 -2.476 -13.168 1.00 52.72 275 TYR A O 1
ATOM 2216 N N . TYR A 1 276 ? 18.899 -2.221 -13.251 1.00 57.25 276 TYR A N 1
ATOM 2217 C CA . TYR A 1 276 ? 18.544 -3.609 -12.976 1.00 57.25 276 TYR A CA 1
ATOM 2218 C C . TYR A 1 276 ? 18.809 -4.524 -14.182 1.00 57.25 276 TYR A C 1
ATOM 2220 O O . TYR A 1 276 ? 17.902 -4.909 -14.925 1.00 57.25 276 TYR A O 1
ATOM 2228 N N . LYS A 1 277 ? 20.058 -4.989 -14.318 1.00 59.78 277 LYS A N 1
ATOM 2229 C CA . LYS A 1 277 ? 20.386 -6.214 -15.075 1.00 59.78 277 LYS A CA 1
ATOM 2230 C C . LYS A 1 277 ? 19.884 -7.446 -14.320 1.00 59.78 277 LYS A C 1
ATOM 2232 O O . LYS A 1 277 ? 20.661 -8.238 -13.796 1.00 59.78 277 LYS A O 1
ATOM 2237 N N . TYR A 1 278 ? 18.566 -7.565 -14.227 1.00 72.25 278 TYR A N 1
ATOM 2238 C CA . TYR A 1 278 ? 17.907 -8.504 -13.338 1.00 72.25 278 TYR A CA 1
ATOM 2239 C C . TYR A 1 278 ? 17.256 -9.656 -14.112 1.00 72.25 278 TYR A C 1
ATOM 2241 O O . TYR A 1 278 ? 16.552 -9.441 -15.102 1.00 72.25 278 TYR A O 1
ATOM 2249 N N . GLU A 1 279 ? 17.501 -10.895 -13.674 1.00 84.88 279 GLU A N 1
ATOM 2250 C CA . GLU A 1 279 ? 17.112 -12.097 -14.418 1.00 84.88 279 GLU A CA 1
ATOM 2251 C C . GLU A 1 279 ? 15.604 -12.146 -14.664 1.00 84.88 279 GLU A C 1
ATOM 2253 O O . GLU A 1 279 ? 15.189 -12.290 -15.813 1.00 84.88 279 GLU A O 1
ATOM 2258 N N . ASN A 1 280 ? 14.786 -11.915 -13.631 1.00 91.44 280 ASN A N 1
ATOM 2259 C CA . ASN A 1 280 ? 13.326 -11.906 -13.744 1.00 91.44 280 ASN A CA 1
ATOM 2260 C C . ASN A 1 280 ? 12.730 -10.507 -14.022 1.00 91.44 280 ASN A C 1
ATOM 2262 O O . ASN A 1 280 ? 11.566 -10.265 -13.713 1.00 91.44 280 ASN A O 1
ATOM 2266 N N . LEU A 1 281 ? 13.496 -9.582 -14.625 1.00 94.56 281 LEU A N 1
ATOM 2267 C CA . LEU A 1 281 ? 12.984 -8.274 -15.061 1.00 94.56 281 LEU A CA 1
ATOM 2268 C C . LEU A 1 281 ? 11.834 -8.447 -16.067 1.00 94.56 281 LEU A C 1
ATOM 2270 O O . LEU A 1 281 ? 11.992 -9.136 -17.085 1.00 94.56 281 LEU A O 1
ATOM 2274 N N . ILE A 1 282 ? 10.705 -7.781 -15.811 1.00 96.38 282 ILE A N 1
ATOM 2275 C CA . ILE A 1 282 ? 9.577 -7.704 -16.744 1.00 96.38 282 ILE A CA 1
ATOM 2276 C C . ILE A 1 282 ? 9.865 -6.610 -17.777 1.00 96.38 282 ILE A C 1
ATOM 2278 O O . ILE A 1 282 ? 10.102 -5.449 -17.436 1.00 96.38 282 ILE A O 1
ATOM 2282 N N . ARG A 1 283 ? 9.880 -6.973 -19.061 1.00 95.31 283 ARG A N 1
ATOM 2283 C CA . ARG A 1 283 ? 10.234 -6.052 -20.148 1.00 95.31 283 ARG A CA 1
ATOM 2284 C C . ARG A 1 283 ? 9.546 -6.414 -21.470 1.00 95.31 283 ARG A C 1
ATOM 2286 O O . ARG A 1 283 ? 9.289 -7.599 -21.696 1.00 95.31 283 ARG A O 1
ATOM 2293 N N . PRO A 1 284 ? 9.354 -5.445 -22.381 1.00 95.81 284 PRO A N 1
ATOM 2294 C CA . PRO A 1 284 ? 8.910 -5.725 -23.742 1.00 95.81 284 PRO A CA 1
ATOM 2295 C C . PRO A 1 284 ? 9.867 -6.649 -24.504 1.00 95.81 284 PRO A C 1
ATOM 2297 O O . PRO A 1 284 ? 11.068 -6.737 -24.212 1.00 95.81 284 PRO A O 1
ATOM 2300 N N . GLY A 1 285 ? 9.318 -7.356 -25.493 1.00 93.94 285 GLY A N 1
ATOM 2301 C CA . GLY A 1 285 ? 10.059 -8.306 -26.328 1.00 93.94 285 GLY A CA 1
ATOM 2302 C C . GLY A 1 285 ? 10.496 -9.595 -25.617 1.00 93.94 285 GLY A C 1
ATOM 2303 O O . GLY A 1 285 ? 11.357 -10.303 -26.133 1.00 93.94 285 GLY A O 1
ATOM 2304 N N . LEU A 1 286 ? 9.961 -9.901 -24.430 1.00 94.44 286 LEU A N 1
ATOM 2305 C CA . LEU A 1 286 ? 9.990 -11.263 -23.883 1.00 94.44 286 LEU A CA 1
ATOM 2306 C C . LEU A 1 286 ? 8.996 -12.146 -24.646 1.00 94.44 286 LEU A C 1
ATOM 2308 O O . LEU A 1 286 ? 7.949 -11.661 -25.082 1.00 94.44 286 LEU A O 1
ATOM 2312 N N . LYS A 1 287 ? 9.278 -13.450 -24.772 1.00 96.69 287 LYS A N 1
ATOM 2313 C CA . LYS A 1 287 ? 8.249 -14.384 -25.248 1.00 96.69 287 LYS A CA 1
ATOM 2314 C C . LYS A 1 287 ? 7.152 -14.501 -24.179 1.00 96.69 287 LYS A C 1
ATOM 2316 O O . LYS A 1 287 ? 7.445 -14.334 -22.992 1.00 96.69 287 LYS A O 1
ATOM 2321 N N . PRO A 1 288 ? 5.900 -14.830 -24.555 1.00 96.19 288 PRO A N 1
ATOM 2322 C CA . PRO A 1 288 ? 4.807 -14.902 -23.591 1.00 96.19 288 PRO A CA 1
ATOM 2323 C C . PRO A 1 288 ? 5.066 -15.847 -22.414 1.00 96.19 288 PRO A C 1
ATOM 2325 O O . PRO A 1 288 ? 4.760 -15.483 -21.285 1.00 96.19 288 PRO A O 1
ATOM 2328 N N . LEU A 1 289 ? 5.666 -17.020 -22.653 1.00 95.62 289 LEU A N 1
ATOM 2329 C CA . LEU A 1 289 ? 5.996 -17.973 -21.587 1.00 95.62 289 LEU A CA 1
ATOM 2330 C C . LEU A 1 289 ? 7.046 -17.403 -20.623 1.00 95.62 289 LEU A C 1
ATOM 2332 O O . LEU A 1 289 ? 6.797 -17.390 -19.421 1.00 95.62 289 LEU A O 1
ATOM 2336 N N . ASP A 1 290 ? 8.143 -16.842 -21.142 1.00 95.94 290 ASP A N 1
ATOM 2337 C CA . ASP A 1 290 ? 9.209 -16.230 -20.340 1.00 95.94 290 ASP A CA 1
ATOM 2338 C C . ASP A 1 290 ? 8.665 -15.124 -19.415 1.00 95.94 290 ASP A C 1
ATOM 2340 O O . ASP A 1 290 ? 9.073 -15.010 -18.263 1.00 95.94 290 ASP A O 1
ATOM 2344 N N . LEU A 1 291 ? 7.731 -14.293 -19.897 1.00 97.25 291 LEU A N 1
ATOM 2345 C CA . LEU A 1 291 ? 7.130 -13.221 -19.093 1.00 97.25 291 LEU A CA 1
ATOM 2346 C C . LEU A 1 291 ? 6.269 -13.783 -17.952 1.00 97.25 291 LEU A C 1
ATOM 2348 O O . LEU A 1 291 ? 6.371 -13.307 -16.818 1.00 97.25 291 LEU A O 1
ATOM 2352 N N . ILE A 1 292 ? 5.459 -14.808 -18.228 1.00 96.69 292 ILE A N 1
ATOM 2353 C CA . ILE A 1 292 ? 4.639 -15.497 -17.220 1.00 96.69 292 ILE A CA 1
ATOM 2354 C C . ILE A 1 292 ? 5.530 -16.178 -16.173 1.00 96.69 292 ILE A C 1
ATOM 2356 O O . ILE A 1 292 ? 5.302 -16.006 -14.977 1.00 96.69 292 ILE A O 1
ATOM 2360 N N . GLU A 1 293 ? 6.579 -16.886 -16.595 1.00 96.50 293 GLU A N 1
ATOM 2361 C CA . GLU A 1 293 ? 7.528 -17.552 -15.696 1.00 96.50 293 GLU A CA 1
ATOM 2362 C C . GLU A 1 293 ? 8.243 -16.551 -14.778 1.00 96.50 293 GLU A C 1
ATOM 2364 O O . GLU A 1 293 ? 8.208 -16.696 -13.554 1.00 96.50 293 GLU A O 1
ATOM 2369 N N . ARG A 1 294 ? 8.799 -15.471 -15.343 1.00 96.88 294 ARG A N 1
ATOM 2370 C CA . ARG A 1 294 ? 9.421 -14.380 -14.572 1.00 96.88 294 ARG A CA 1
ATOM 2371 C C . ARG A 1 294 ? 8.445 -13.768 -13.574 1.00 96.88 294 ARG A C 1
ATOM 2373 O O . ARG A 1 294 ? 8.800 -13.570 -12.415 1.00 96.88 294 ARG A O 1
ATOM 2380 N N . THR A 1 295 ? 7.202 -13.527 -13.994 1.00 97.06 295 THR A N 1
ATOM 2381 C CA . THR A 1 295 ? 6.135 -13.022 -13.117 1.00 97.06 295 THR A CA 1
ATOM 2382 C C . THR A 1 295 ? 5.898 -13.972 -11.944 1.00 97.06 295 THR A C 1
ATOM 2384 O O . THR A 1 295 ? 5.891 -13.539 -10.793 1.00 97.06 295 THR A O 1
ATOM 2387 N N . GLN A 1 296 ? 5.771 -15.276 -12.201 1.00 96.94 296 GLN A N 1
ATOM 2388 C CA . GLN A 1 296 ? 5.585 -16.283 -11.155 1.00 96.94 296 GLN A CA 1
ATOM 2389 C C . GLN A 1 296 ? 6.789 -16.389 -10.212 1.00 96.94 296 GLN A C 1
ATOM 2391 O O . GLN A 1 296 ? 6.596 -16.566 -9.010 1.00 96.94 296 GLN A O 1
ATOM 2396 N N . ASN A 1 297 ? 8.017 -16.276 -10.718 1.00 96.25 297 ASN A N 1
ATOM 2397 C CA . ASN A 1 297 ? 9.230 -16.283 -9.899 1.00 96.25 297 ASN A CA 1
ATOM 2398 C C . ASN A 1 297 ? 9.269 -15.068 -8.963 1.00 96.25 297 ASN A C 1
ATOM 2400 O O . ASN A 1 297 ? 9.461 -15.221 -7.757 1.00 96.25 297 ASN A O 1
ATOM 2404 N N . VAL A 1 298 ? 8.991 -13.874 -9.494 1.00 95.69 298 VAL A N 1
ATOM 2405 C CA . VAL A 1 298 ? 8.926 -12.618 -8.730 1.00 95.69 298 VAL A CA 1
ATOM 2406 C C . VAL A 1 298 ? 7.814 -12.668 -7.668 1.00 95.69 298 VAL A C 1
ATOM 2408 O O . VAL A 1 298 ? 8.053 -12.303 -6.518 1.00 95.69 298 VAL A O 1
ATOM 2411 N N . LEU A 1 299 ? 6.631 -13.209 -7.992 1.00 95.94 299 LEU A N 1
ATOM 2412 C CA . LEU A 1 299 ? 5.522 -13.375 -7.037 1.00 95.94 299 LEU A CA 1
ATOM 2413 C C . LEU A 1 299 ? 5.822 -14.367 -5.899 1.00 95.94 299 LEU A C 1
ATOM 2415 O O . LEU A 1 299 ? 5.267 -14.221 -4.812 1.00 95.94 299 LEU A O 1
ATOM 2419 N N . LYS A 1 300 ? 6.678 -15.374 -6.124 1.00 95.31 300 LYS A N 1
ATOM 2420 C CA . LYS A 1 300 ? 7.101 -16.337 -5.086 1.00 95.31 300 LYS A CA 1
ATOM 2421 C C . LYS A 1 300 ? 8.166 -15.763 -4.142 1.00 95.31 300 LYS A C 1
ATOM 2423 O O . LYS A 1 300 ? 8.278 -16.233 -3.014 1.00 95.31 300 LYS A O 1
ATOM 2428 N N . ALA A 1 301 ? 8.944 -14.776 -4.590 1.00 94.62 301 ALA A N 1
ATOM 2429 C CA . ALA A 1 301 ? 10.103 -14.257 -3.860 1.00 94.62 301 ALA A CA 1
ATOM 2430 C C . ALA A 1 301 ? 9.755 -13.380 -2.642 1.00 94.62 301 ALA A C 1
ATOM 2432 O O . ALA A 1 301 ? 10.565 -13.271 -1.721 1.00 94.62 301 ALA A O 1
ATOM 2433 N N . VAL A 1 302 ? 8.567 -12.764 -2.611 1.00 96.00 302 VAL A N 1
ATOM 2434 C CA . VAL A 1 302 ? 8.123 -11.904 -1.500 1.00 96.00 302 VAL A CA 1
ATOM 2435 C C . VAL A 1 302 ? 6.886 -12.518 -0.831 1.00 96.00 302 VAL A C 1
ATOM 2437 O O . VAL A 1 302 ? 5.812 -12.550 -1.434 1.00 96.00 302 VAL A O 1
ATOM 2440 N N . PRO A 1 303 ? 6.990 -13.019 0.415 1.00 94.00 303 PRO A N 1
ATOM 2441 C CA . PRO A 1 303 ? 5.858 -13.626 1.104 1.00 94.00 303 PRO A CA 1
ATOM 2442 C C . PRO A 1 303 ? 4.872 -12.572 1.634 1.00 94.00 303 PRO A C 1
ATOM 2444 O O . PRO A 1 303 ? 5.220 -11.418 1.863 1.00 94.00 303 PRO A O 1
ATOM 2447 N N . PHE A 1 304 ? 3.640 -13.004 1.917 1.00 93.69 304 PHE A N 1
ATOM 2448 C CA . PHE A 1 304 ? 2.575 -12.204 2.551 1.00 93.69 304 PHE A CA 1
ATOM 2449 C C . PHE A 1 304 ? 2.063 -10.981 1.769 1.00 93.69 304 PHE A C 1
ATOM 2451 O O . PHE A 1 304 ? 1.316 -10.186 2.345 1.00 93.69 304 PHE A O 1
ATOM 2458 N N . ILE A 1 305 ? 2.412 -10.845 0.486 1.00 96.00 305 ILE A N 1
ATOM 2459 C CA . ILE A 1 305 ? 1.942 -9.743 -0.362 1.00 96.00 305 ILE A CA 1
ATOM 2460 C C . ILE A 1 305 ? 0.413 -9.733 -0.494 1.00 96.00 305 ILE A C 1
ATOM 2462 O O . ILE A 1 305 ? -0.224 -10.782 -0.616 1.00 96.00 305 ILE A O 1
ATOM 2466 N N . LEU A 1 306 ? -0.173 -8.534 -0.474 1.00 94.62 306 LEU A N 1
ATOM 2467 C CA . LEU A 1 306 ? -1.597 -8.297 -0.751 1.00 94.62 306 LEU A CA 1
ATOM 2468 C C . LEU A 1 306 ? -1.824 -7.536 -2.066 1.00 94.62 306 LEU A C 1
ATOM 2470 O O . LEU A 1 306 ? -2.930 -7.553 -2.603 1.00 94.62 306 LEU A O 1
ATOM 2474 N N . GLY A 1 307 ? -0.774 -6.930 -2.622 1.00 97.00 307 GLY A N 1
ATOM 2475 C CA . GLY A 1 307 ? -0.816 -6.256 -3.911 1.00 97.00 307 GLY A CA 1
ATOM 2476 C C . GLY A 1 307 ? 0.556 -6.091 -4.550 1.00 97.00 307 GLY A C 1
ATOM 2477 O O . GLY A 1 307 ? 1.578 -6.483 -3.983 1.00 97.00 307 GLY A O 1
ATOM 2478 N N . VAL A 1 308 ? 0.564 -5.506 -5.744 1.00 98.50 308 VAL A N 1
ATOM 2479 C CA . VAL A 1 308 ? 1.760 -5.289 -6.570 1.00 98.50 308 VAL A CA 1
ATOM 2480 C C . VAL A 1 308 ? 1.779 -3.846 -7.081 1.00 98.50 308 VAL A C 1
ATOM 2482 O O . VAL A 1 308 ? 0.733 -3.326 -7.467 1.00 98.50 308 VAL A O 1
ATOM 2485 N N . ASN A 1 309 ? 2.945 -3.203 -7.120 1.00 98.50 309 ASN A N 1
ATOM 2486 C CA . ASN A 1 309 ? 3.186 -2.011 -7.943 1.00 98.50 309 ASN A CA 1
ATOM 2487 C C . ASN A 1 309 ? 4.429 -2.197 -8.820 1.00 98.50 309 ASN A C 1
ATOM 2489 O O . ASN A 1 309 ? 5.136 -3.197 -8.703 1.00 98.50 309 ASN A O 1
ATOM 2493 N N . ASN A 1 310 ? 4.675 -1.263 -9.737 1.00 97.69 310 ASN A N 1
ATOM 2494 C CA . ASN A 1 310 ? 5.846 -1.302 -10.610 1.00 97.69 310 ASN A CA 1
ATOM 2495 C C . ASN A 1 310 ? 7.033 -0.522 -10.021 1.00 97.69 310 ASN A C 1
ATOM 2497 O O . ASN A 1 310 ? 6.891 0.655 -9.687 1.00 97.69 310 ASN A O 1
ATOM 2501 N N . HIS A 1 311 ? 8.196 -1.174 -9.977 1.00 95.31 311 HIS A N 1
ATOM 2502 C CA . HIS A 1 311 ? 9.510 -0.538 -9.870 1.00 95.31 311 HIS A CA 1
ATOM 2503 C C . HIS A 1 311 ? 9.973 -0.128 -11.267 1.00 95.31 311 HIS A C 1
ATOM 2505 O O . HIS A 1 311 ? 9.826 -0.917 -12.205 1.00 95.31 311 HIS A O 1
ATOM 2511 N N . GLU A 1 312 ? 10.518 1.083 -11.422 1.00 92.88 312 GLU A N 1
ATOM 2512 C CA . GLU A 1 312 ? 10.825 1.670 -12.735 1.00 92.88 312 GLU A CA 1
ATOM 2513 C C . GLU A 1 312 ? 9.634 1.490 -13.714 1.00 92.88 312 GLU A C 1
ATOM 2515 O O . GLU A 1 312 ? 8.542 2.023 -13.505 1.00 92.88 312 GLU A O 1
ATOM 2520 N N . GLY A 1 313 ? 9.808 0.723 -14.793 1.00 94.62 313 GLY A N 1
ATOM 2521 C CA . GLY A 1 313 ? 8.730 0.326 -15.693 1.00 94.62 313 GLY A CA 1
ATOM 2522 C C . GLY A 1 313 ? 8.277 1.367 -16.708 1.00 94.62 313 GLY A C 1
ATOM 2523 O O . GLY A 1 313 ? 7.298 1.107 -17.401 1.00 94.62 313 GLY A O 1
ATOM 2524 N N . SER A 1 314 ? 8.956 2.508 -16.861 1.00 95.56 314 SER A N 1
ATOM 2525 C CA . SER A 1 314 ? 8.539 3.557 -17.810 1.00 95.56 314 SER A CA 1
ATOM 2526 C C . SER A 1 314 ? 8.484 3.107 -19.278 1.00 95.56 314 SER A C 1
ATOM 2528 O O . SER A 1 314 ? 7.818 3.761 -20.069 1.00 95.56 314 SER A O 1
ATOM 2530 N N . LYS A 1 315 ? 9.103 1.969 -19.633 1.00 96.00 315 LYS A N 1
ATOM 2531 C CA . LYS A 1 315 ? 8.950 1.311 -20.941 1.00 96.00 315 LYS A CA 1
ATOM 2532 C C . LYS A 1 315 ? 7.997 0.117 -20.901 1.00 96.00 315 LYS A C 1
ATOM 2534 O O . LYS A 1 315 ? 7.183 -0.049 -21.800 1.00 96.00 315 LYS A O 1
ATOM 2539 N N . ALA A 1 316 ? 8.084 -0.721 -19.868 1.00 96.94 316 ALA A N 1
ATOM 2540 C CA . ALA A 1 316 ? 7.235 -1.909 -19.739 1.00 96.94 316 ALA A CA 1
ATOM 2541 C C . ALA A 1 316 ? 5.746 -1.573 -19.532 1.00 96.94 316 ALA A C 1
ATOM 2543 O O . ALA A 1 316 ? 4.885 -2.264 -20.064 1.00 96.94 316 ALA A O 1
ATOM 2544 N N . THR A 1 317 ? 5.446 -0.500 -18.793 1.00 98.31 317 THR A N 1
ATOM 2545 C CA . THR A 1 317 ? 4.070 -0.047 -18.521 1.00 98.31 317 THR A CA 1
ATOM 2546 C C . THR A 1 317 ? 3.399 0.635 -19.709 1.00 98.31 317 THR A C 1
ATOM 2548 O O . THR A 1 317 ? 2.174 0.718 -19.718 1.00 98.31 317 THR A O 1
ATOM 2551 N N . GLU A 1 318 ? 4.160 1.088 -20.711 1.00 98.31 318 GLU A N 1
ATOM 2552 C CA . GLU A 1 318 ? 3.631 1.607 -21.983 1.00 98.31 318 GLU A CA 1
ATOM 2553 C C . GLU A 1 318 ? 3.274 0.487 -22.978 1.00 98.31 318 GLU A C 1
ATOM 2555 O O . GLU A 1 318 ? 2.498 0.715 -23.901 1.00 98.31 318 GLU A O 1
ATOM 2560 N N . ASP A 1 319 ? 3.816 -0.723 -22.805 1.00 98.50 319 ASP A N 1
ATOM 2561 C CA . ASP A 1 319 ? 3.679 -1.815 -23.771 1.00 98.50 319 ASP A CA 1
ATOM 2562 C C . ASP A 1 319 ? 2.412 -2.655 -23.522 1.00 98.50 319 ASP A C 1
ATOM 2564 O O . ASP A 1 319 ? 2.303 -3.392 -22.534 1.00 98.50 319 ASP A O 1
ATOM 2568 N N . ASP A 1 320 ? 1.449 -2.571 -24.450 1.00 98.25 320 ASP A N 1
ATOM 2569 C CA . ASP A 1 320 ? 0.173 -3.296 -24.374 1.00 98.25 320 ASP A CA 1
ATOM 2570 C C . ASP A 1 320 ? 0.369 -4.820 -24.226 1.00 98.25 320 ASP A C 1
ATOM 2572 O O . ASP A 1 320 ? -0.377 -5.446 -23.473 1.00 98.25 320 ASP A O 1
ATOM 2576 N N . MET A 1 321 ? 1.362 -5.436 -24.886 1.00 97.81 321 MET A N 1
ATOM 2577 C CA . MET A 1 321 ? 1.585 -6.889 -24.799 1.00 97.81 321 MET A CA 1
ATOM 2578 C C . MET A 1 321 ? 2.107 -7.303 -23.416 1.00 97.81 321 MET A C 1
ATOM 2580 O O . MET A 1 321 ? 1.567 -8.231 -22.807 1.00 97.81 321 MET A O 1
ATOM 2584 N N . THR A 1 322 ? 3.114 -6.593 -22.907 1.00 98.38 322 THR A N 1
ATOM 2585 C CA . THR A 1 322 ? 3.718 -6.803 -21.585 1.00 98.38 322 THR A CA 1
ATOM 2586 C C . THR A 1 322 ? 2.671 -6.660 -20.491 1.00 98.38 322 THR A C 1
ATOM 2588 O O . THR A 1 322 ? 2.497 -7.576 -19.683 1.00 98.38 322 THR A O 1
ATOM 2591 N N . MET A 1 323 ? 1.906 -5.563 -20.500 1.00 98.62 323 MET A N 1
ATOM 2592 C CA . MET A 1 323 ? 0.881 -5.337 -19.482 1.00 98.62 323 MET A CA 1
ATOM 2593 C C . MET A 1 323 ? -0.323 -6.270 -19.622 1.00 98.62 323 MET A C 1
ATOM 2595 O O . MET A 1 323 ? -0.897 -6.661 -18.606 1.00 98.62 323 MET A O 1
ATOM 2599 N N . ASN A 1 324 ? -0.686 -6.691 -20.838 1.00 98.19 324 ASN A N 1
ATOM 2600 C CA . ASN A 1 324 ? -1.724 -7.700 -21.039 1.00 98.19 324 ASN A CA 1
ATOM 2601 C C . ASN A 1 324 ? -1.342 -9.053 -20.422 1.00 98.19 324 ASN A C 1
ATOM 2603 O O . ASN A 1 324 ? -2.153 -9.651 -19.717 1.00 98.19 324 ASN A O 1
ATOM 2607 N N . LEU A 1 325 ? -0.122 -9.533 -20.677 1.00 98.12 325 LEU A N 1
ATOM 2608 C CA . LEU A 1 325 ? 0.352 -10.820 -20.162 1.00 98.12 325 LEU A CA 1
ATOM 2609 C C . LEU A 1 325 ? 0.563 -10.777 -18.644 1.00 98.12 325 LEU A C 1
ATOM 2611 O O . LEU A 1 325 ? 0.094 -11.672 -17.941 1.00 98.12 325 LEU A O 1
ATOM 2615 N N . LEU A 1 326 ? 1.181 -9.709 -18.130 1.00 98.50 326 LEU A N 1
ATOM 2616 C CA . LEU A 1 326 ? 1.377 -9.523 -16.694 1.00 98.50 326 LEU A CA 1
ATOM 2617 C C . LEU A 1 326 ? 0.038 -9.480 -15.943 1.00 98.50 326 LEU A C 1
ATOM 2619 O O . LEU A 1 326 ? -0.139 -10.195 -14.960 1.00 98.50 326 LEU A O 1
ATOM 2623 N N . MET A 1 327 ? -0.931 -8.688 -16.411 1.00 98.19 327 MET A N 1
ATOM 2624 C CA . MET A 1 327 ? -2.241 -8.607 -15.754 1.00 98.19 327 MET A CA 1
ATOM 2625 C C . MET A 1 327 ? -3.049 -9.897 -15.914 1.00 98.19 327 MET A C 1
ATOM 2627 O O . MET A 1 327 ? -3.776 -10.267 -14.994 1.00 98.19 327 MET A O 1
ATOM 2631 N N . SER A 1 328 ? -2.869 -10.639 -17.011 1.00 95.69 328 SER A N 1
ATOM 2632 C CA . SER A 1 328 ? -3.428 -11.987 -17.136 1.00 95.69 328 SER A CA 1
ATOM 2633 C C . SER A 1 328 ? -2.911 -12.921 -16.040 1.00 95.69 328 SER A C 1
ATOM 2635 O O . SER A 1 328 ? -3.714 -13.653 -15.464 1.00 95.69 328 SER A O 1
ATOM 2637 N N . GLU A 1 329 ? -1.618 -12.888 -15.706 1.00 96.25 329 GLU A N 1
ATOM 2638 C CA . GLU A 1 329 ? -1.072 -13.713 -14.621 1.00 96.25 329 GLU A CA 1
ATOM 2639 C C . GLU A 1 329 ? -1.492 -13.200 -13.239 1.00 96.25 329 GLU A C 1
ATOM 2641 O O . GLU A 1 329 ? -2.005 -13.973 -12.432 1.00 96.25 329 GLU A O 1
ATOM 2646 N N . LEU A 1 330 ? -1.384 -11.890 -12.982 1.00 95.06 330 LEU A N 1
ATOM 2647 C CA . LEU A 1 330 ? -1.802 -11.287 -11.709 1.00 95.06 330 LEU A CA 1
ATOM 2648 C C . LEU A 1 330 ? -3.282 -11.550 -11.392 1.00 95.06 330 LEU A C 1
ATOM 2650 O O . LEU A 1 330 ? -3.615 -11.802 -10.236 1.00 95.06 330 LEU A O 1
ATOM 2654 N N . SER A 1 331 ? -4.158 -11.596 -12.405 1.00 91.81 331 SER A N 1
ATOM 2655 C CA . SER A 1 331 ? -5.594 -11.896 -12.243 1.00 91.81 331 SER A CA 1
ATOM 2656 C C . SER A 1 331 ? -5.888 -13.284 -11.664 1.00 91.81 331 SER A C 1
ATOM 2658 O O . SER A 1 331 ? -7.009 -13.568 -11.242 1.00 91.81 331 SER A O 1
ATOM 2660 N N . ARG A 1 332 ? -4.882 -14.166 -11.627 1.00 91.25 332 ARG A N 1
ATOM 2661 C CA . ARG A 1 332 ? -4.988 -15.512 -11.058 1.00 91.25 332 ARG A CA 1
ATOM 2662 C C . ARG A 1 332 ? -4.871 -15.517 -9.535 1.00 91.25 332 ARG A C 1
ATOM 2664 O O . ARG A 1 332 ? -5.166 -16.540 -8.915 1.00 91.25 332 ARG A O 1
ATOM 2671 N N . HIS A 1 333 ? -4.477 -14.389 -8.951 1.00 89.75 333 HIS A N 1
ATOM 2672 C CA . HIS A 1 333 ? -4.231 -14.198 -7.531 1.00 89.75 333 HIS A CA 1
ATOM 2673 C C . HIS A 1 333 ? -5.202 -13.164 -6.933 1.00 89.75 333 HIS A C 1
ATOM 2675 O O . HIS A 1 333 ? -5.673 -12.274 -7.638 1.00 89.75 333 HIS A O 1
ATOM 2681 N N . PRO A 1 334 ? -5.494 -13.226 -5.621 1.00 88.88 334 PRO A N 1
ATOM 2682 C CA . PRO A 1 334 ? -6.341 -12.251 -4.934 1.00 88.88 334 PRO A CA 1
ATOM 2683 C C . PRO A 1 334 ? -5.547 -10.983 -4.558 1.00 88.88 334 PRO A C 1
ATOM 2685 O O . PRO A 1 334 ? -5.573 -10.561 -3.403 1.00 88.88 334 PRO A O 1
ATOM 2688 N N . TYR A 1 335 ? -4.799 -10.420 -5.509 1.00 93.69 335 TYR A N 1
ATOM 2689 C CA . TYR A 1 335 ? -3.960 -9.235 -5.316 1.00 93.69 335 TYR A CA 1
ATOM 2690 C C . TYR A 1 335 ? -4.610 -7.996 -5.935 1.00 93.69 335 TYR A C 1
ATOM 2692 O O . TYR A 1 335 ? -5.288 -8.095 -6.957 1.00 93.69 335 TYR A O 1
ATOM 2700 N N . TYR A 1 336 ? -4.374 -6.824 -5.346 1.00 96.81 336 TYR A N 1
ATOM 2701 C CA . TYR A 1 336 ? -4.643 -5.541 -6.002 1.00 96.81 336 TYR A CA 1
ATOM 2702 C C . TYR A 1 336 ? -3.400 -5.033 -6.757 1.00 96.81 336 TYR A C 1
ATOM 2704 O O . TYR A 1 336 ? -2.282 -5.501 -6.527 1.00 96.81 336 TYR A O 1
ATOM 2712 N N . PHE A 1 337 ? -3.575 -4.044 -7.635 1.00 98.38 337 PHE A N 1
ATOM 2713 C CA . PHE A 1 337 ? -2.477 -3.392 -8.355 1.00 98.38 337 PHE A CA 1
ATOM 2714 C C . PHE A 1 337 ? -2.449 -1.873 -8.137 1.00 98.38 337 PHE A C 1
ATOM 2716 O O . PHE A 1 337 ? -3.484 -1.208 -8.194 1.00 98.38 337 PHE A O 1
ATOM 2723 N N . VAL A 1 338 ? -1.265 -1.297 -7.939 1.00 98.69 338 VAL A N 1
ATOM 2724 C CA . VAL A 1 338 ? -1.064 0.158 -7.971 1.00 98.69 338 VAL A CA 1
ATOM 2725 C C . VAL A 1 338 ? -0.141 0.500 -9.132 1.00 98.69 338 VAL A C 1
ATOM 2727 O O . VAL A 1 338 ? 1.007 0.074 -9.176 1.00 98.69 338 VAL A O 1
ATOM 2730 N N . ASP A 1 339 ? -0.648 1.293 -10.071 1.00 98.56 339 ASP A N 1
ATOM 2731 C CA . ASP A 1 339 ? 0.162 1.915 -11.115 1.00 98.56 339 ASP A CA 1
ATOM 2732 C C . ASP A 1 339 ? 0.930 3.091 -10.494 1.00 98.56 339 ASP A C 1
ATOM 2734 O O . ASP A 1 339 ? 0.320 4.090 -10.093 1.00 98.56 339 ASP A O 1
ATOM 2738 N N . SER A 1 340 ? 2.257 2.975 -10.399 1.00 97.75 340 SER A N 1
ATOM 2739 C CA . SER A 1 340 ? 3.138 4.031 -9.877 1.00 97.75 340 SER A CA 1
ATOM 2740 C C . SER A 1 340 ? 3.233 5.237 -10.830 1.00 97.75 340 SER A C 1
ATOM 2742 O O . SER A 1 340 ? 3.769 6.278 -10.451 1.00 97.75 340 SER A O 1
ATOM 2744 N N . VAL A 1 341 ? 2.705 5.127 -12.059 1.00 96.69 341 VAL A N 1
ATOM 2745 C CA . VAL A 1 341 ? 2.705 6.162 -13.108 1.00 96.69 341 VAL A CA 1
ATOM 2746 C C . VAL A 1 341 ? 4.108 6.742 -13.323 1.00 96.69 341 VAL A C 1
ATOM 2748 O O . VAL A 1 341 ? 4.350 7.938 -13.163 1.00 96.69 341 VAL A O 1
ATOM 2751 N N . THR A 1 342 ? 5.060 5.869 -13.655 1.00 91.81 342 THR A N 1
ATOM 2752 C CA . THR A 1 342 ? 6.431 6.246 -14.053 1.00 91.81 342 THR A CA 1
ATOM 2753 C C . THR A 1 342 ? 6.517 6.698 -15.515 1.00 91.81 342 THR A C 1
ATOM 2755 O O . THR A 1 342 ? 7.515 7.283 -15.926 1.00 91.81 342 THR A O 1
ATOM 2758 N N . SER A 1 343 ? 5.441 6.502 -16.286 1.00 94.94 343 SER A N 1
ATOM 2759 C CA . SER A 1 343 ? 5.151 7.226 -17.524 1.00 94.94 343 SER A CA 1
ATOM 2760 C C . SER A 1 343 ? 3.683 7.654 -17.562 1.00 94.94 343 SER A C 1
ATOM 2762 O O . SER A 1 343 ? 2.790 6.914 -17.140 1.00 94.94 343 SER A O 1
ATOM 2764 N N . GLN A 1 344 ? 3.415 8.829 -18.139 1.00 95.38 344 GLN A N 1
ATOM 2765 C CA . GLN A 1 344 ? 2.052 9.303 -18.413 1.00 95.38 344 GLN A CA 1
ATOM 2766 C C . GLN A 1 344 ? 1.321 8.439 -19.454 1.00 95.38 344 GLN A C 1
ATOM 2768 O O . GLN A 1 344 ? 0.091 8.404 -19.467 1.00 95.38 344 GLN A O 1
ATOM 2773 N N . LYS A 1 345 ? 2.068 7.703 -20.287 1.00 97.19 345 LYS A N 1
ATOM 2774 C CA . LYS A 1 345 ? 1.543 6.760 -21.285 1.00 97.19 345 LYS A CA 1
ATOM 2775 C C . LYS A 1 345 ? 1.246 5.363 -20.716 1.00 97.19 345 LYS A C 1
ATOM 2777 O O . LYS A 1 345 ? 0.848 4.487 -21.476 1.00 97.19 345 LYS A O 1
ATOM 2782 N N . SER A 1 346 ? 1.431 5.141 -19.407 1.00 98.19 346 SER A N 1
ATOM 2783 C CA . SER A 1 346 ? 1.172 3.844 -18.764 1.00 98.19 346 SER A CA 1
ATOM 2784 C C . SER A 1 346 ? -0.229 3.308 -19.091 1.00 98.19 346 SER A C 1
ATOM 2786 O O . SER A 1 346 ? -1.249 3.928 -18.771 1.00 98.19 346 SER A O 1
ATOM 2788 N N . VAL A 1 347 ? -0.274 2.110 -19.676 1.00 98.56 347 VAL A N 1
ATOM 2789 C CA . VAL A 1 347 ? -1.489 1.311 -19.879 1.00 98.56 347 VAL A CA 1
ATOM 2790 C C . VAL A 1 347 ? -1.731 0.330 -18.724 1.00 98.56 347 VAL A C 1
ATOM 2792 O O . VAL A 1 347 ? -2.710 -0.420 -18.748 1.00 98.56 347 VAL A O 1
ATOM 2795 N N . ALA A 1 348 ? -0.889 0.330 -17.686 1.00 98.44 348 ALA A N 1
ATOM 2796 C CA . ALA A 1 348 ? -0.932 -0.670 -16.622 1.00 98.44 348 ALA A CA 1
ATOM 2797 C C . ALA A 1 348 ? -2.272 -0.679 -15.867 1.00 98.44 348 ALA A C 1
ATOM 2799 O O . ALA A 1 348 ? -2.899 -1.732 -15.727 1.00 98.44 348 ALA A O 1
ATOM 2800 N N . TYR A 1 349 ? -2.778 0.496 -15.475 1.00 98.38 349 TYR A N 1
ATOM 2801 C CA . TYR A 1 349 ? -4.102 0.623 -14.858 1.00 98.38 349 TYR A CA 1
ATOM 2802 C C . TYR A 1 349 ? -5.249 0.140 -15.766 1.00 98.38 349 TYR A C 1
ATOM 2804 O O . TYR A 1 349 ? -6.154 -0.558 -15.304 1.00 98.38 349 TYR A O 1
ATOM 2812 N N . LYS A 1 350 ? -5.201 0.465 -17.069 1.00 97.94 350 LYS A N 1
ATOM 2813 C CA . LYS A 1 350 ? -6.183 0.022 -18.081 1.00 97.94 350 LYS A CA 1
ATOM 2814 C C . LYS A 1 350 ? -6.251 -1.508 -18.123 1.00 97.94 350 LYS A C 1
ATOM 2816 O O . LYS A 1 350 ? -7.348 -2.066 -18.087 1.00 97.94 350 LYS A O 1
ATOM 2821 N N . TYR A 1 351 ? -5.105 -2.190 -18.141 1.00 98.12 351 TYR A N 1
ATOM 2822 C CA . TYR A 1 351 ? -5.072 -3.653 -18.131 1.00 98.12 351 TYR A CA 1
ATOM 2823 C C . TYR A 1 351 ? -5.491 -4.259 -16.792 1.00 98.12 351 TYR A C 1
ATOM 2825 O O . TYR A 1 351 ? -6.275 -5.206 -16.800 1.00 98.12 351 TYR A O 1
ATOM 2833 N N . ALA A 1 352 ? -5.078 -3.695 -15.654 1.00 97.19 352 ALA A N 1
ATOM 2834 C CA . ALA A 1 352 ? -5.542 -4.162 -14.346 1.00 97.19 352 ALA A CA 1
ATOM 2835 C C . ALA A 1 352 ? -7.081 -4.142 -14.265 1.00 97.19 352 ALA A C 1
ATOM 2837 O O . ALA A 1 352 ? -7.713 -5.153 -13.952 1.00 97.19 352 ALA A O 1
ATOM 2838 N N . LYS A 1 353 ? -7.703 -3.027 -14.680 1.00 94.56 353 LYS A N 1
ATOM 2839 C CA . LYS A 1 353 ? -9.165 -2.906 -14.768 1.00 94.56 353 LYS A CA 1
ATOM 2840 C C . LYS A 1 353 ? -9.791 -3.887 -15.766 1.00 94.56 353 LYS A C 1
ATOM 2842 O O . LYS A 1 353 ? -10.811 -4.480 -15.424 1.00 94.56 353 LYS A O 1
ATOM 2847 N N . ARG A 1 354 ? -9.187 -4.106 -16.945 1.00 92.56 354 ARG A N 1
ATOM 2848 C CA . ARG A 1 354 ? -9.653 -5.088 -17.950 1.00 92.56 354 ARG A CA 1
ATOM 2849 C C . ARG A 1 354 ? -9.720 -6.512 -17.392 1.00 92.56 354 ARG A C 1
ATOM 2851 O O . ARG A 1 354 ? -10.670 -7.228 -17.682 1.00 92.56 354 ARG A O 1
ATOM 2858 N N . TYR A 1 355 ? -8.738 -6.911 -16.587 1.00 92.50 355 TYR A N 1
ATOM 2859 C CA . TYR A 1 355 ? -8.677 -8.247 -15.986 1.00 92.50 355 TYR A CA 1
ATOM 2860 C C . TYR A 1 355 ? -9.503 -8.395 -14.693 1.00 92.50 355 TYR A C 1
ATOM 2862 O O . TYR A 1 355 ? -9.558 -9.482 -14.115 1.00 92.50 355 TYR A O 1
ATOM 2870 N N . GLY A 1 356 ? -10.187 -7.335 -14.247 1.00 88.81 356 GLY A N 1
ATOM 2871 C CA . GLY A 1 356 ? -10.977 -7.336 -13.012 1.00 88.81 356 GLY A CA 1
ATOM 2872 C C . GLY A 1 356 ? -10.140 -7.223 -11.733 1.00 88.81 356 GLY A C 1
ATOM 2873 O O . GLY A 1 356 ? -10.666 -7.438 -10.644 1.00 88.81 356 GLY A O 1
ATOM 2874 N N . ILE A 1 357 ? -8.856 -6.871 -11.847 1.00 93.06 357 ILE A N 1
ATOM 2875 C CA . ILE A 1 357 ? -7.964 -6.652 -10.705 1.00 93.06 357 ILE A CA 1
ATOM 2876 C C . ILE A 1 357 ? -8.367 -5.331 -10.020 1.00 93.06 357 ILE A C 1
ATOM 2878 O O . ILE A 1 357 ? -8.494 -4.302 -10.702 1.00 93.06 357 ILE A O 1
ATOM 2882 N N . PRO A 1 358 ? -8.574 -5.308 -8.689 1.00 95.12 358 PRO A N 1
ATOM 2883 C CA . PRO A 1 358 ? -8.756 -4.062 -7.955 1.00 95.12 358 PRO A CA 1
ATOM 2884 C C . PRO A 1 358 ? -7.518 -3.185 -8.115 1.00 95.12 358 PRO A C 1
ATOM 2886 O O . PRO A 1 358 ? -6.403 -3.643 -7.875 1.00 95.12 358 PRO A O 1
ATOM 2889 N N . ALA A 1 359 ? -7.689 -1.939 -8.557 1.00 96.50 359 ALA A N 1
ATOM 2890 C CA . ALA A 1 359 ? -6.550 -1.120 -8.952 1.00 96.50 359 ALA A CA 1
ATOM 2891 C C . ALA A 1 359 ? -6.693 0.363 -8.615 1.00 96.50 359 ALA A C 1
ATOM 2893 O O . ALA A 1 359 ? -7.793 0.923 -8.672 1.00 96.50 359 ALA A O 1
ATOM 2894 N N . ALA A 1 360 ? -5.550 1.003 -8.365 1.00 97.56 360 ALA A N 1
ATOM 2895 C CA . ALA A 1 360 ? -5.384 2.449 -8.243 1.00 97.56 360 ALA A CA 1
ATOM 2896 C C . ALA A 1 360 ? -4.246 2.958 -9.147 1.00 97.56 360 ALA A C 1
ATOM 2898 O O . ALA A 1 360 ? -3.428 2.184 -9.642 1.00 97.56 360 ALA A O 1
ATOM 2899 N N . ARG A 1 361 ? -4.186 4.280 -9.331 1.00 97.88 361 ARG A N 1
ATOM 2900 C CA . ARG A 1 361 ? -3.023 4.998 -9.871 1.00 97.88 361 ARG A CA 1
ATOM 2901 C C . ARG A 1 361 ? -2.502 5.939 -8.793 1.00 97.88 361 ARG A C 1
ATOM 2903 O O . ARG A 1 361 ? -3.321 6.543 -8.092 1.00 97.88 361 ARG A O 1
ATOM 2910 N N . ARG A 1 362 ? -1.183 6.126 -8.712 1.00 97.94 362 ARG A N 1
ATOM 2911 C CA . ARG A 1 362 ? -0.600 7.296 -8.043 1.00 97.94 362 ARG A CA 1
ATOM 2912 C C . ARG A 1 362 ? -1.230 8.559 -8.639 1.00 97.94 362 ARG A C 1
ATOM 2914 O O . ARG A 1 362 ? -1.325 8.691 -9.858 1.00 97.94 362 ARG A O 1
ATOM 2921 N N . ASN A 1 363 ? -1.741 9.439 -7.779 1.00 97.44 363 ASN A N 1
ATOM 2922 C CA . ASN A 1 363 ? -2.535 10.606 -8.186 1.00 97.44 363 ASN A CA 1
ATOM 2923 C C . ASN A 1 363 ? -2.073 11.931 -7.548 1.00 97.44 363 ASN A C 1
ATOM 2925 O O . ASN A 1 363 ? -2.688 12.969 -7.786 1.00 97.44 363 ASN A O 1
ATOM 2929 N N . PHE A 1 364 ? -0.968 11.877 -6.805 1.00 97.88 364 PHE A N 1
ATOM 2930 C CA . PHE A 1 364 ? -0.145 12.999 -6.369 1.00 97.88 364 PHE A CA 1
ATOM 2931 C C . PHE A 1 364 ? 1.323 12.707 -6.729 1.00 97.88 364 PHE A C 1
ATOM 2933 O O . PHE A 1 364 ? 1.663 11.568 -7.058 1.00 97.88 364 PHE A O 1
ATOM 2940 N N . ASP A 1 365 ? 2.197 13.708 -6.707 1.00 96.00 365 ASP A N 1
ATOM 2941 C CA . ASP A 1 365 ? 3.621 13.544 -7.031 1.00 96.00 365 ASP A CA 1
ATOM 2942 C C . ASP A 1 365 ? 4.334 12.535 -6.115 1.00 96.00 365 ASP A C 1
ATOM 2944 O O . ASP A 1 365 ? 3.816 12.151 -5.064 1.00 96.00 365 ASP A O 1
ATOM 2948 N N . PHE A 1 366 ? 5.533 12.105 -6.517 1.00 97.88 366 PHE A N 1
ATOM 2949 C CA . PHE A 1 366 ? 6.469 11.461 -5.594 1.00 97.88 366 PHE A CA 1
ATOM 2950 C C . PHE A 1 366 ? 6.926 12.468 -4.530 1.00 97.88 366 PHE A C 1
ATOM 2952 O O . PHE A 1 366 ? 7.143 13.643 -4.842 1.00 97.88 366 PHE A O 1
ATOM 2959 N N . LEU A 1 367 ? 7.075 12.016 -3.283 1.00 97.94 367 LEU A N 1
ATOM 2960 C CA . LEU A 1 367 ? 7.426 12.897 -2.158 1.00 97.94 367 LEU A CA 1
ATOM 2961 C C . LEU A 1 367 ? 8.932 13.167 -2.065 1.00 97.94 367 LEU A C 1
ATOM 2963 O O . LEU A 1 367 ? 9.326 14.168 -1.480 1.00 97.94 367 LEU A O 1
ATOM 2967 N N . ASP A 1 368 ? 9.761 12.302 -2.656 1.00 96.88 368 ASP A N 1
ATOM 2968 C CA . ASP A 1 368 ? 11.224 12.317 -2.538 1.00 96.88 368 ASP A CA 1
ATOM 2969 C C . ASP A 1 368 ? 11.964 12.610 -3.856 1.00 96.88 368 ASP A C 1
ATOM 2971 O O . ASP A 1 368 ? 13.120 12.218 -4.033 1.00 96.88 368 ASP A O 1
ATOM 2975 N N . ASN A 1 369 ? 11.313 13.347 -4.769 1.00 95.06 369 ASN A N 1
ATOM 2976 C CA . ASN A 1 369 ? 11.968 13.940 -5.947 1.00 95.06 369 ASN A CA 1
ATOM 2977 C C . ASN A 1 369 ? 13.195 14.782 -5.538 1.00 95.06 369 ASN A C 1
ATOM 2979 O O . ASN A 1 369 ? 14.238 14.731 -6.188 1.00 95.06 369 ASN A O 1
ATOM 2983 N N . ASP A 1 370 ? 13.071 15.523 -4.433 1.00 96.44 370 ASP A N 1
ATOM 2984 C CA . ASP A 1 370 ? 14.198 16.059 -3.677 1.00 96.44 370 ASP A CA 1
ATOM 2985 C C . ASP A 1 370 ? 14.462 15.134 -2.481 1.00 96.44 370 ASP A C 1
ATOM 2987 O O . ASP A 1 370 ? 13.546 14.766 -1.748 1.00 96.44 370 ASP A O 1
ATOM 2991 N N . LYS A 1 371 ? 15.721 14.735 -2.286 1.00 94.75 371 LYS A N 1
ATOM 2992 C CA . LYS A 1 371 ? 16.115 13.747 -1.268 1.00 94.75 371 LYS A CA 1
ATOM 2993 C C . LYS A 1 371 ? 16.293 14.353 0.131 1.00 94.75 371 LYS A C 1
ATOM 2995 O O . LYS A 1 371 ? 16.504 13.602 1.088 1.00 94.75 371 LYS A O 1
ATOM 3000 N N . ARG A 1 372 ? 16.268 15.687 0.254 1.00 97.69 372 ARG A N 1
ATOM 3001 C CA . ARG A 1 372 ? 16.463 16.426 1.512 1.00 97.69 372 ARG A CA 1
ATOM 3002 C C . ARG A 1 372 ? 15.205 16.349 2.375 1.00 97.69 372 ARG A C 1
ATOM 3004 O O . ARG A 1 372 ? 14.121 16.676 1.904 1.00 97.69 372 ARG A O 1
ATOM 3011 N N . THR A 1 373 ? 15.364 16.017 3.656 1.00 98.12 373 THR A N 1
ATOM 3012 C CA . THR A 1 373 ? 14.264 15.882 4.628 1.00 98.12 373 THR A CA 1
ATOM 3013 C C . THR A 1 373 ? 13.281 17.059 4.593 1.00 98.12 373 THR A C 1
ATOM 3015 O O . THR A 1 373 ? 12.098 16.836 4.374 1.00 98.12 373 THR A O 1
ATOM 3018 N N . LEU A 1 374 ? 13.768 18.305 4.681 1.00 98.25 374 LEU A N 1
ATOM 3019 C CA . LEU A 1 374 ? 12.925 19.515 4.661 1.00 98.25 374 LEU A CA 1
ATOM 3020 C C . LEU A 1 374 ? 12.089 19.663 3.372 1.00 98.25 374 LEU A C 1
ATOM 3022 O O . LEU A 1 374 ? 10.965 20.162 3.403 1.00 98.25 374 LEU A O 1
ATOM 3026 N N . ALA A 1 375 ? 12.620 19.228 2.225 1.00 98.44 375 ALA A N 1
ATOM 3027 C CA . ALA A 1 375 ? 11.894 19.281 0.957 1.00 98.44 375 ALA A CA 1
ATOM 3028 C C . ALA A 1 375 ? 10.798 18.202 0.892 1.00 98.44 375 ALA A C 1
ATOM 3030 O O . ALA A 1 375 ? 9.712 18.458 0.376 1.00 98.44 375 ALA A O 1
ATOM 3031 N N . ILE A 1 376 ? 11.052 17.028 1.479 1.00 98.62 376 ILE A N 1
ATOM 3032 C CA . ILE A 1 376 ? 10.063 15.951 1.631 1.00 98.62 376 ILE A CA 1
ATOM 3033 C C . ILE A 1 376 ? 8.963 16.374 2.621 1.00 98.62 376 ILE A C 1
ATOM 3035 O O . ILE A 1 376 ? 7.789 16.123 2.364 1.00 98.62 376 ILE A O 1
ATOM 3039 N N . GLU A 1 377 ? 9.311 17.065 3.711 1.00 98.75 377 GLU A N 1
ATOM 3040 C CA . GLU A 1 377 ? 8.355 17.656 4.665 1.00 98.75 377 GLU A CA 1
ATOM 3041 C C . GLU A 1 377 ? 7.453 18.689 3.977 1.00 98.75 377 GLU A C 1
ATOM 3043 O O . GLU A 1 377 ? 6.232 18.550 4.020 1.00 98.75 377 GLU A O 1
ATOM 3048 N N . THR A 1 378 ? 8.029 19.628 3.218 1.00 98.62 378 THR A N 1
ATOM 3049 C CA . THR A 1 378 ? 7.261 20.581 2.388 1.00 98.62 378 THR A CA 1
ATOM 3050 C C . THR A 1 378 ? 6.325 19.845 1.415 1.00 98.62 378 THR A C 1
ATOM 3052 O O . THR A 1 378 ? 5.158 20.204 1.249 1.00 98.62 378 THR A O 1
ATOM 3055 N N . LYS A 1 379 ? 6.785 18.746 0.798 1.00 98.62 379 LYS A N 1
ATOM 3056 C CA . LYS A 1 379 ? 5.956 17.960 -0.130 1.00 98.62 379 LYS A CA 1
ATOM 3057 C C . LYS A 1 379 ? 4.851 17.156 0.574 1.00 98.62 379 LYS A C 1
ATOM 3059 O O . LYS A 1 379 ? 3.804 16.896 -0.024 1.00 98.62 379 LYS A O 1
ATOM 3064 N N . LEU A 1 380 ? 5.040 16.804 1.847 1.00 98.75 380 LEU A N 1
ATOM 3065 C CA . LEU A 1 380 ? 4.007 16.235 2.718 1.00 98.75 380 LEU A CA 1
ATOM 3066 C C . LEU A 1 380 ? 2.973 17.294 3.143 1.00 98.75 380 LEU A C 1
ATOM 3068 O O . LEU A 1 380 ? 1.785 16.976 3.188 1.00 98.75 380 LEU A O 1
ATOM 3072 N N . GLU A 1 381 ? 3.370 18.550 3.373 1.00 98.62 381 GLU A N 1
ATOM 3073 C CA . GLU A 1 381 ? 2.434 19.672 3.574 1.00 98.62 381 GLU A CA 1
ATOM 3074 C C . GLU A 1 381 ? 1.564 19.910 2.329 1.00 98.62 381 GLU A C 1
ATOM 3076 O O . GLU A 1 381 ? 0.337 20.013 2.431 1.00 98.62 381 GLU A O 1
ATOM 3081 N N . GLU A 1 382 ? 2.166 19.900 1.133 1.00 98.69 382 GLU A N 1
ATOM 3082 C CA . GLU A 1 382 ? 1.421 19.956 -0.131 1.00 98.69 382 GLU A CA 1
ATOM 3083 C C . GLU A 1 382 ? 0.436 18.783 -0.278 1.00 98.69 382 GLU A C 1
ATOM 3085 O O . GLU A 1 382 ? -0.704 18.986 -0.700 1.00 98.69 382 GLU A O 1
ATOM 3090 N N . LEU A 1 383 ? 0.839 17.558 0.089 1.00 98.69 383 LEU A N 1
ATOM 3091 C CA . LEU A 1 383 ? -0.023 16.369 0.067 1.00 98.69 383 LEU A CA 1
ATOM 3092 C C . LEU A 1 383 ? -1.232 16.530 1.005 1.00 98.69 383 LEU A C 1
ATOM 3094 O O . LEU A 1 383 ? -2.364 16.214 0.622 1.00 98.69 383 LEU A O 1
ATOM 3098 N N . ILE A 1 384 ? -1.002 17.053 2.212 1.00 98.50 384 ILE A N 1
ATOM 3099 C CA . ILE A 1 384 ? -2.033 17.374 3.207 1.00 98.50 384 ILE A CA 1
ATOM 3100 C C . ILE A 1 384 ? -3.027 18.392 2.637 1.00 98.50 384 ILE A C 1
ATOM 3102 O O . ILE A 1 384 ? -4.234 18.129 2.616 1.00 98.50 384 ILE A O 1
ATOM 3106 N N . ALA A 1 385 ? -2.542 19.510 2.091 1.00 98.50 385 ALA A N 1
ATOM 3107 C CA . ALA A 1 385 ? -3.386 20.533 1.476 1.00 98.50 385 ALA A CA 1
ATOM 3108 C C . ALA A 1 385 ? -4.153 19.996 0.249 1.00 98.50 385 ALA A C 1
ATOM 3110 O O . ALA A 1 385 ? -5.347 20.262 0.079 1.00 98.50 385 ALA A O 1
ATOM 3111 N N . TYR A 1 386 ? -3.506 19.191 -0.598 1.00 98.56 386 TYR A N 1
ATOM 3112 C CA . TYR A 1 386 ? -4.123 18.587 -1.780 1.00 98.56 386 TYR A CA 1
ATOM 3113 C C . TYR A 1 386 ? -5.271 17.632 -1.415 1.00 98.56 386 TYR A C 1
ATOM 3115 O O . TYR A 1 386 ? -6.290 17.612 -2.118 1.00 98.56 386 TYR A O 1
ATOM 3123 N N . ALA A 1 387 ? -5.117 16.874 -0.322 1.00 98.25 387 ALA A N 1
ATOM 3124 C CA . ALA A 1 387 ? -6.117 15.949 0.203 1.00 98.25 387 ALA A CA 1
ATOM 3125 C C . ALA A 1 387 ? -7.285 16.664 0.898 1.00 98.25 387 ALA A C 1
ATOM 3127 O O . ALA A 1 387 ? -8.439 16.315 0.649 1.00 98.25 387 ALA A O 1
ATOM 3128 N N . LEU A 1 388 ? -7.017 17.697 1.705 1.00 98.12 388 LEU A N 1
ATOM 3129 C CA . LEU A 1 388 ? -8.062 18.515 2.339 1.00 98.12 388 LEU A CA 1
ATOM 3130 C C . LEU A 1 388 ? -8.946 19.228 1.307 1.00 98.12 388 LEU A C 1
ATOM 3132 O O . LEU A 1 388 ? -10.157 19.306 1.488 1.00 98.12 388 LEU A O 1
ATOM 3136 N N . ASN A 1 389 ? -8.368 19.652 0.180 1.00 97.81 389 ASN A N 1
ATOM 3137 C CA . ASN A 1 389 ? -9.107 20.210 -0.956 1.00 97.81 389 ASN A CA 1
ATOM 3138 C C . ASN A 1 389 ? -9.906 19.160 -1.763 1.00 97.81 389 ASN A C 1
ATOM 3140 O O . ASN A 1 389 ? -10.618 19.515 -2.703 1.00 97.81 389 ASN A O 1
ATOM 3144 N N . ARG A 1 390 ? -9.779 17.860 -1.455 1.00 96.62 390 ARG A N 1
ATOM 3145 C CA . ARG A 1 390 ? -10.432 16.743 -2.168 1.00 96.62 390 ARG A CA 1
ATOM 3146 C C . ARG A 1 390 ? -10.933 15.664 -1.190 1.00 96.62 390 ARG A C 1
ATOM 3148 O O . ARG A 1 390 ? -10.602 14.492 -1.367 1.00 96.62 390 ARG A O 1
ATOM 3155 N N . PRO A 1 391 ? -11.772 16.010 -0.194 1.00 91.38 391 PRO A N 1
ATOM 3156 C CA . PRO A 1 391 ? -12.085 15.146 0.954 1.00 91.38 391 PRO A CA 1
ATOM 3157 C C . PRO A 1 391 ? -12.792 13.829 0.584 1.00 91.38 391 PRO A C 1
ATOM 3159 O O . PRO A 1 391 ? -12.733 12.851 1.327 1.00 91.38 391 PRO A O 1
ATOM 3162 N N . THR A 1 392 ? -13.446 13.775 -0.581 1.00 91.31 392 THR A N 1
ATOM 3163 C CA . THR A 1 392 ? -14.110 12.575 -1.120 1.00 91.31 392 THR A CA 1
ATOM 3164 C C . THR A 1 392 ? -13.166 11.621 -1.857 1.00 91.31 392 THR A C 1
ATOM 3166 O O . THR A 1 392 ? -13.553 10.487 -2.145 1.00 91.31 392 THR A O 1
ATOM 3169 N N . ARG A 1 393 ? -11.938 12.046 -2.179 1.00 94.50 393 ARG A N 1
ATOM 3170 C CA . ARG A 1 393 ? -10.944 11.248 -2.904 1.00 94.50 393 ARG A CA 1
ATOM 3171 C C . ARG A 1 393 ? -9.859 10.758 -1.956 1.00 94.50 393 ARG A C 1
ATOM 3173 O O . ARG A 1 393 ? -9.430 11.466 -1.054 1.00 94.50 393 ARG A O 1
ATOM 3180 N N . ILE A 1 394 ? -9.370 9.551 -2.220 1.00 96.94 394 ILE A N 1
ATOM 3181 C CA . ILE A 1 394 ? -8.146 9.049 -1.598 1.00 96.94 394 ILE A CA 1
ATOM 3182 C C . ILE A 1 394 ? -6.972 9.538 -2.442 1.00 96.94 394 ILE A C 1
ATOM 3184 O O . ILE A 1 394 ? -6.935 9.313 -3.659 1.00 96.94 394 ILE A O 1
ATOM 3188 N N . VAL A 1 395 ? -6.034 10.226 -1.801 1.00 98.31 395 VAL A N 1
ATOM 3189 C CA . VAL A 1 395 ? -4.818 10.715 -2.452 1.00 98.31 395 VAL A CA 1
ATOM 3190 C C . VAL A 1 395 ? -3.715 9.686 -2.245 1.00 98.31 395 VAL A C 1
ATOM 3192 O O . VAL A 1 395 ? -3.371 9.390 -1.106 1.00 98.31 395 VAL A O 1
ATOM 3195 N N . LEU A 1 396 ? -3.198 9.109 -3.331 1.00 98.56 396 LEU A N 1
ATOM 3196 C CA . LEU A 1 396 ? -2.114 8.125 -3.298 1.00 98.56 396 LEU A CA 1
ATOM 3197 C C . LEU A 1 396 ? -0.832 8.787 -3.788 1.00 98.56 396 LEU A C 1
ATOM 3199 O O . LEU A 1 396 ? -0.756 9.226 -4.942 1.00 98.56 396 LEU A O 1
ATOM 3203 N N . SER A 1 397 ? 0.162 8.799 -2.908 1.00 98.44 397 SER A N 1
ATOM 3204 C CA . SER A 1 397 ? 1.529 9.225 -3.179 1.00 98.44 397 SER A CA 1
ATOM 3205 C C . SER A 1 397 ? 2.520 8.113 -2.810 1.00 98.44 397 SER A C 1
ATOM 3207 O O . SER A 1 397 ? 2.167 7.126 -2.158 1.00 98.44 397 SER A O 1
ATOM 3209 N N . ILE A 1 398 ? 3.749 8.248 -3.297 1.00 98.56 398 ILE A N 1
ATOM 3210 C CA . ILE A 1 398 ? 4.816 7.254 -3.204 1.00 98.56 398 ILE A CA 1
ATOM 3211 C C . ILE A 1 398 ? 6.115 7.976 -2.830 1.00 98.56 398 ILE A C 1
ATOM 3213 O O . ILE A 1 398 ? 6.361 9.100 -3.278 1.00 98.56 398 ILE A O 1
ATOM 3217 N N . LEU A 1 399 ? 6.935 7.318 -2.022 1.00 97.25 399 LEU A N 1
ATOM 3218 C CA . LEU A 1 399 ? 8.332 7.655 -1.764 1.00 97.25 399 LEU A CA 1
ATOM 3219 C C . LEU A 1 399 ? 9.159 6.366 -1.732 1.00 97.25 399 LEU A C 1
ATOM 3221 O O . LEU A 1 399 ? 8.587 5.278 -1.688 1.00 97.25 399 LEU A O 1
ATOM 3225 N N . HIS A 1 400 ? 10.484 6.471 -1.698 1.00 96.19 400 HIS A N 1
ATOM 3226 C CA . HIS A 1 400 ? 11.373 5.305 -1.677 1.00 96.19 400 HIS A CA 1
ATOM 3227 C C . HIS A 1 400 ? 12.107 5.189 -0.330 1.00 96.19 400 HIS A C 1
ATOM 3229 O O . HIS A 1 400 ? 12.416 6.205 0.295 1.00 96.19 400 HIS A O 1
ATOM 3235 N N . GLU A 1 401 ? 12.419 3.967 0.108 1.00 93.44 401 GLU A N 1
ATOM 3236 C CA . GLU A 1 401 ? 13.113 3.667 1.370 1.00 93.44 401 GLU A CA 1
ATOM 3237 C C . GLU A 1 401 ? 14.441 4.435 1.489 1.00 93.44 401 GLU A C 1
ATOM 3239 O O . GLU A 1 401 ? 15.381 4.209 0.730 1.00 93.44 401 GLU A O 1
ATOM 3244 N N . LYS A 1 402 ? 14.484 5.399 2.421 1.00 93.81 402 LYS A N 1
ATOM 3245 C CA . LYS A 1 402 ? 15.672 6.164 2.845 1.00 93.81 402 LYS A CA 1
ATOM 3246 C C . LYS A 1 402 ? 15.453 6.688 4.262 1.00 93.81 402 LYS A C 1
ATOM 3248 O O . LYS A 1 402 ? 14.317 7.012 4.616 1.00 93.81 402 LYS A O 1
ATOM 3253 N N . GLU A 1 403 ? 16.520 6.911 5.026 1.00 93.50 403 GLU A N 1
ATOM 3254 C CA . GLU A 1 403 ? 16.407 7.535 6.354 1.00 93.50 403 GLU A CA 1
ATOM 3255 C C . GLU A 1 403 ? 15.809 8.957 6.281 1.00 93.50 403 GLU A C 1
ATOM 3257 O O . GLU A 1 403 ? 14.950 9.291 7.091 1.00 93.50 403 GLU A O 1
ATOM 3262 N N . SER A 1 404 ? 16.146 9.770 5.265 1.00 95.56 404 SER A N 1
ATOM 3263 C CA . SER A 1 404 ? 15.574 11.125 5.106 1.00 95.56 404 SER A CA 1
ATOM 3264 C C . SER A 1 404 ? 14.060 11.125 4.881 1.00 95.56 404 SER A C 1
ATOM 3266 O O . SER A 1 404 ? 13.352 11.940 5.469 1.00 95.56 404 SER A O 1
ATOM 3268 N N . THR A 1 405 ? 13.548 10.176 4.092 1.00 96.50 405 THR A N 1
ATOM 3269 C CA . THR A 1 405 ? 12.098 10.007 3.901 1.00 96.50 405 THR A CA 1
ATOM 3270 C C . THR A 1 405 ? 11.409 9.551 5.185 1.00 96.50 405 THR A C 1
ATOM 3272 O O . THR A 1 405 ? 10.333 10.048 5.510 1.00 96.50 405 THR A O 1
ATOM 3275 N N . ALA A 1 406 ? 12.048 8.663 5.954 1.00 96.81 406 ALA A N 1
ATOM 3276 C CA . ALA A 1 406 ? 11.495 8.163 7.204 1.00 96.81 406 ALA A CA 1
ATOM 3277 C C . ALA A 1 406 ? 11.483 9.239 8.303 1.00 96.81 406 ALA A C 1
ATOM 3279 O O . ALA A 1 406 ? 10.498 9.331 9.034 1.00 96.81 406 ALA A O 1
ATOM 3280 N N . ILE A 1 407 ? 12.518 10.089 8.383 1.00 97.31 407 ILE A N 1
ATOM 3281 C CA . ILE A 1 407 ? 12.518 11.290 9.237 1.00 97.31 407 ILE A CA 1
ATOM 3282 C C . ILE A 1 407 ? 11.342 12.198 8.860 1.00 97.31 407 ILE A C 1
ATOM 3284 O O . ILE A 1 407 ? 10.530 12.524 9.720 1.00 97.31 407 ILE A O 1
ATOM 3288 N N . ALA A 1 408 ? 11.228 12.568 7.580 1.00 98.25 408 ALA A N 1
ATOM 3289 C CA . ALA A 1 408 ? 10.219 13.514 7.109 1.00 98.25 408 ALA A CA 1
ATOM 3290 C C . ALA A 1 408 ? 8.786 13.026 7.375 1.00 98.25 408 ALA A C 1
ATOM 3292 O O . ALA A 1 408 ? 7.949 13.781 7.867 1.00 98.25 408 ALA A O 1
ATOM 3293 N N . VAL A 1 409 ? 8.497 11.746 7.108 1.00 98.00 409 VAL A N 1
ATOM 3294 C CA . VAL A 1 409 ? 7.180 11.169 7.416 1.00 98.00 409 VAL A CA 1
ATOM 3295 C C . VAL A 1 409 ? 6.904 11.196 8.917 1.00 98.00 409 VAL A C 1
ATOM 3297 O O . VAL A 1 409 ? 5.804 11.589 9.295 1.00 98.00 409 VAL A O 1
ATOM 3300 N N . GLU A 1 410 ? 7.871 10.826 9.766 1.00 97.12 410 GLU A N 1
ATOM 3301 C CA . GLU A 1 410 ? 7.702 10.834 11.227 1.00 97.12 410 GLU A CA 1
ATOM 3302 C C . GLU A 1 410 ? 7.425 12.243 11.768 1.00 97.12 410 GLU A C 1
ATOM 3304 O O . GLU A 1 410 ? 6.450 12.438 12.499 1.00 97.12 410 GLU A O 1
ATOM 3309 N N . ASN A 1 411 ? 8.228 13.223 11.343 1.00 98.12 411 ASN A N 1
ATOM 3310 C CA . ASN A 1 411 ? 8.105 14.630 11.724 1.00 98.12 411 ASN A CA 1
ATOM 3311 C C . ASN A 1 411 ? 6.745 15.227 11.332 1.00 98.12 411 ASN A C 1
ATOM 3313 O O . ASN A 1 411 ? 6.212 16.063 12.059 1.00 98.12 411 ASN A O 1
ATOM 3317 N N . MET A 1 412 ? 6.151 14.766 10.224 1.00 98.31 412 MET A N 1
ATOM 3318 C CA . MET A 1 412 ? 4.858 15.251 9.733 1.00 98.31 412 MET A CA 1
ATOM 3319 C C . MET A 1 412 ? 3.636 14.511 10.301 1.00 98.31 412 MET A C 1
ATOM 3321 O O . MET A 1 412 ? 2.515 15.006 10.155 1.00 98.31 412 MET A O 1
ATOM 3325 N N . LEU A 1 413 ? 3.789 13.368 10.990 1.00 97.19 413 LEU A N 1
ATOM 3326 C CA . LEU A 1 413 ? 2.644 12.652 11.589 1.00 97.19 413 LEU A CA 1
ATOM 3327 C C . LEU A 1 413 ? 1.788 13.515 12.540 1.00 97.19 413 LEU A C 1
ATOM 3329 O O . LEU A 1 413 ? 0.559 13.390 12.477 1.00 97.19 413 LEU A O 1
ATOM 3333 N N . PRO A 1 414 ? 2.352 14.400 13.391 1.00 97.25 414 PRO A N 1
ATOM 3334 C CA . PRO A 1 414 ? 1.566 15.338 14.191 1.00 97.25 414 PRO A CA 1
ATOM 3335 C C . PRO A 1 414 ? 0.640 16.223 13.347 1.00 97.25 414 PRO A C 1
ATOM 3337 O O . PRO A 1 414 ? -0.487 16.480 13.770 1.00 97.25 414 PRO A O 1
ATOM 3340 N N . GLU A 1 415 ? 1.051 16.622 12.140 1.00 98.25 415 GLU A N 1
ATOM 3341 C CA . GLU A 1 415 ? 0.235 17.464 11.260 1.00 98.25 415 GLU A CA 1
ATOM 3342 C C . GLU A 1 415 ? -0.920 16.686 10.622 1.00 98.25 415 GLU A C 1
ATOM 3344 O O . GLU A 1 415 ? -2.066 17.137 10.681 1.00 98.25 415 GLU A O 1
ATOM 3349 N N . PHE A 1 416 ? -0.672 15.470 10.116 1.00 98.00 416 PHE A N 1
ATOM 3350 C CA . PHE A 1 416 ? -1.747 14.575 9.653 1.00 98.00 416 PHE A CA 1
ATOM 3351 C C . PHE A 1 416 ? -2.806 14.354 10.747 1.00 98.00 416 PHE A C 1
ATOM 3353 O O . PHE A 1 416 ? -4.012 14.410 10.480 1.00 98.00 416 PHE A O 1
ATOM 3360 N N . ARG A 1 417 ? -2.360 14.160 11.996 1.00 96.56 417 ARG A N 1
ATOM 3361 C CA . ARG A 1 417 ? -3.231 14.013 13.171 1.00 96.56 417 ARG A CA 1
ATOM 3362 C C . ARG A 1 417 ? -4.002 15.305 13.474 1.00 96.56 417 ARG A C 1
ATOM 3364 O O . ARG A 1 417 ? -5.224 15.243 13.615 1.00 96.56 417 ARG A O 1
ATOM 3371 N N . ARG A 1 418 ? -3.331 16.468 13.513 1.00 97.06 418 ARG A N 1
ATOM 3372 C CA . ARG A 1 418 ? -3.936 17.799 13.748 1.00 97.06 418 ARG A CA 1
ATOM 3373 C C . ARG A 1 418 ? -5.022 18.118 12.717 1.00 97.06 418 ARG A C 1
ATOM 3375 O O . ARG A 1 418 ? -6.103 18.586 13.076 1.00 97.06 418 ARG A O 1
ATOM 3382 N N . GLN A 1 419 ? -4.776 17.787 11.452 1.00 97.69 419 GLN A N 1
ATOM 3383 C CA . GLN A 1 419 ? -5.720 17.989 10.350 1.00 97.69 419 GLN A CA 1
ATOM 3384 C C . GLN A 1 419 ? -6.815 16.910 10.255 1.00 97.69 419 GLN A C 1
ATOM 3386 O O . GLN A 1 419 ? -7.695 17.009 9.400 1.00 97.69 419 GLN A O 1
ATOM 3391 N N . ASN A 1 420 ? -6.826 15.906 11.143 1.00 96.69 420 ASN A N 1
ATOM 3392 C CA . ASN A 1 420 ? -7.755 14.768 11.112 1.00 96.69 420 ASN A CA 1
ATOM 3393 C C . ASN A 1 420 ? -7.760 14.019 9.763 1.00 96.69 420 ASN A C 1
ATOM 3395 O O . ASN A 1 420 ? -8.820 13.662 9.236 1.00 96.69 420 ASN A O 1
ATOM 3399 N N . ILE A 1 421 ? -6.572 13.781 9.206 1.00 97.75 421 ILE A N 1
ATOM 3400 C CA . ILE A 1 421 ? -6.374 13.017 7.972 1.00 97.75 421 ILE A CA 1
ATOM 3401 C C . ILE A 1 421 ? -6.079 11.562 8.331 1.00 97.75 421 ILE A C 1
ATOM 3403 O O . ILE A 1 421 ? -5.161 11.270 9.091 1.00 97.75 421 ILE A O 1
ATOM 3407 N N . GLU A 1 422 ? -6.862 10.638 7.779 1.00 97.12 422 GLU A N 1
ATOM 3408 C CA . GLU A 1 422 ? -6.629 9.201 7.942 1.00 97.12 422 GLU A CA 1
ATOM 3409 C C . GLU A 1 422 ? -5.614 8.724 6.898 1.00 97.12 422 GLU A C 1
ATOM 3411 O O . GLU A 1 422 ? -5.866 8.821 5.693 1.00 97.12 422 GLU A O 1
ATOM 3416 N N . ILE A 1 423 ? -4.478 8.195 7.363 1.00 97.88 423 ILE A N 1
ATOM 3417 C CA . ILE A 1 423 ? -3.548 7.441 6.513 1.00 97.88 423 ILE A CA 1
ATOM 3418 C C . ILE A 1 423 ? -4.089 6.011 6.371 1.00 97.88 423 ILE A C 1
ATOM 3420 O O . ILE A 1 423 ? -4.558 5.416 7.346 1.00 97.88 423 ILE A O 1
ATOM 3424 N N . LEU A 1 424 ? -4.055 5.448 5.165 1.00 95.50 424 LEU A N 1
ATOM 3425 C CA . LEU A 1 424 ? -4.569 4.109 4.878 1.00 95.50 424 LEU A CA 1
ATOM 3426 C C . LEU A 1 424 ? -3.775 3.383 3.788 1.00 95.50 424 LEU A C 1
ATOM 3428 O O . LEU A 1 424 ? -3.170 3.996 2.910 1.00 95.50 424 LEU A O 1
ATOM 3432 N N . SER A 1 425 ? -3.817 2.057 3.839 1.00 95.56 425 SER A N 1
ATOM 3433 C CA . SER A 1 425 ? -3.197 1.174 2.850 1.00 95.56 425 SER A CA 1
ATOM 3434 C C . SER A 1 425 ? -4.080 1.008 1.600 1.00 95.56 425 SER A C 1
ATOM 3436 O O . SER A 1 425 ? -5.299 1.181 1.693 1.00 95.56 425 SER A O 1
ATOM 3438 N N . PRO A 1 426 ? -3.529 0.665 0.420 1.00 95.25 426 PRO A N 1
ATOM 3439 C CA . PRO A 1 426 ? -4.327 0.369 -0.768 1.00 95.25 426 PRO A CA 1
ATOM 3440 C C . PRO A 1 426 ? -5.382 -0.720 -0.547 1.00 95.25 426 PRO A C 1
ATOM 3442 O O . PRO A 1 426 ? -6.519 -0.572 -0.996 1.00 95.25 426 PRO A O 1
ATOM 3445 N N . GLY A 1 427 ? -5.067 -1.773 0.208 1.00 90.81 427 GLY A N 1
ATOM 3446 C CA . GLY A 1 427 ? -6.005 -2.829 0.570 1.00 90.81 427 GLY A CA 1
ATOM 3447 C C . GLY A 1 427 ? -7.205 -2.329 1.375 1.00 90.81 427 GLY A C 1
ATOM 3448 O O . GLY A 1 427 ? -8.304 -2.850 1.184 1.00 90.81 427 GLY A O 1
ATOM 3449 N N . ASP A 1 428 ? -7.054 -1.270 2.182 1.00 88.50 428 ASP A N 1
ATOM 3450 C CA . ASP A 1 428 ? -8.162 -0.656 2.933 1.00 88.50 428 ASP A CA 1
ATOM 3451 C C . ASP A 1 428 ? -9.253 -0.062 2.028 1.00 88.50 428 ASP A C 1
ATOM 3453 O O . ASP A 1 428 ? -10.359 0.189 2.517 1.00 88.50 428 ASP A O 1
ATOM 3457 N N . PHE A 1 429 ? -8.976 0.200 0.743 1.00 89.31 429 PHE A N 1
ATOM 3458 C CA . PHE A 1 429 ? -9.932 0.813 -0.191 1.00 89.31 429 PHE A CA 1
ATOM 3459 C C . PHE A 1 429 ? -10.086 0.112 -1.548 1.00 89.31 429 PHE A C 1
ATOM 3461 O O . PHE A 1 429 ? -11.075 0.370 -2.229 1.00 89.31 429 PHE A O 1
ATOM 3468 N N . LEU A 1 430 ? -9.166 -0.777 -1.929 1.00 86.62 430 LEU A N 1
ATOM 3469 C CA . LEU A 1 430 ? -9.271 -1.606 -3.134 1.00 86.62 430 LEU A CA 1
ATOM 3470 C C . LEU A 1 430 ? -9.888 -2.985 -2.862 1.00 86.62 430 LEU A C 1
ATOM 3472 O O . LEU A 1 430 ? -10.512 -3.545 -3.755 1.00 86.62 430 LEU A O 1
ATOM 3476 N N . SER A 1 431 ? -9.762 -3.525 -1.647 1.00 62.88 431 SER A N 1
ATOM 3477 C CA . SER A 1 431 ? -10.220 -4.886 -1.309 1.00 62.88 431 SER A CA 1
ATOM 3478 C C . SER A 1 431 ? -11.647 -4.942 -0.731 1.00 62.88 431 SER A C 1
ATOM 3480 O O . SER A 1 431 ? -11.949 -5.855 0.043 1.00 62.88 431 SER A O 1
ATOM 3482 N N . ARG A 1 432 ? -12.492 -3.949 -1.046 1.00 49.34 432 ARG A N 1
ATOM 3483 C CA . ARG A 1 432 ? -13.873 -3.806 -0.544 1.00 49.34 432 ARG A CA 1
ATOM 3484 C C . ARG A 1 432 ? -14.904 -4.393 -1.500 1.00 49.34 432 ARG A C 1
ATOM 3486 O O . ARG A 1 432 ? -14.791 -4.099 -2.708 1.00 49.34 432 ARG A O 1
#

Radius of gyration: 25.07 Å; chains: 1; bounding box: 66×59×70 Å

Secondary structure (DSSP, 8-state):
------------SSSS---------PPP-----------S---------PPP---TTS--SS----------------S---HHHHHHHHHHHHHHHHHHHHHHHHHHHHHHHHHTTSS------HHHHHHHHHHHHHTT---EE-TTSEEE--TTS-HHHHHHHHTTSSSS--EEEEEEEE-SSEEEEEEEEEETTEEEEEEEEEEPPSEEEEEEEEEETTB-SHHHHHTTSSS--EEEE-TTSTTHHHHHHHHHTTT-EEEEEEEE--SS------TT-B-TT--HHHHHHHHHHHHHHSTT--EEEEEE-TTTTT-HHHHHHHHHHHTTSS-EEEE--SSTT--HHHHHHHTT--EEE--S-BTTSS-SHHHHHHHHHHHHHHHHT-TTSEEEEEEES-HHHHHHHHHHHHHHHHTTEEE--THHHH--

pLDDT: mean 72.96, std 28.2, range [20.75, 98.75]

Foldseek 3Di:
DDDQDQDAPPDDDPPPDDDDDDDDDDDDDPPDDDDDDDDPDDDDPPPDDDDDDDPVVDDDDDDDDDDDDRDRDDDPDPDDDDPVVVVVVVVLVVLVVVVVVVVVVVVVVQVVVVVVVVVDDDDDCPVVLVLVCVLCVLQVWDWDDDPVQEIETEQQADPQLSLLQSQQPDPPKHFPDKDWDDDPFWIKIWTWIADPVGIDIHMYIYGHFLFEEAEEAPPPQPDDDLLVLVLSHSAAHAYEAEFDHPCQQVSLVSCSSNSHAYEHAAAEDAPPDSVPPDCLHQYPPDDLVSVLVSLVVSVVRHPPHQAYEYDRHNHQQLDPVSLLSNLVNVLSDNHAYEYACNDPNGCNQVNCVVSVHQYYYQDAEALPPPVALVSSLVSVVVQLVVRSVPRVDYHYYYYYDDNSNSNNVVVCPVVCSVSRYHYDHSCVPRVD

Sequence (432 aa):
MKIVLIICLVSNLFAALGTDTIRRTYFIESSDSILYRPSPFWRVPLLKDADPINLNHLNPIYGKESTASVTTVEVLTQTQIPFPVLNQEARQFRQQVRLRNQWIHRQVRDMRLFTYATDWQPQDLTGIHSHFVSQFKSLDIPVNSNATGEFTLPAWANLLFVSRRIVQSGPGSQIRAIQTGSDSKQNWAHLLFHTKAGLAKIKLVKPKPKAKVSILVDDVGYHGEGIRRYLKMNVPVTISILPFYDTSAHFAKRSRQLGFEVMLHMPMQASFGSYYKYENLIRPGLKPLDLIERTQNVLKAVPFILGVNNHEGSKATEDDMTMNLLMSELSRHPYYFVDSVTSQKSVAYKYAKRYGIPAARRNFDFLDNDKRTLAIETKLEELIAYALNRPTRIVLSILHEKESTAIAVENMLPEFRRQNIEILSPGDFLSR